Protein AF-A9V752-F1 (afdb_monomer_lite)

Organism: Monosiga brevicollis (NCBI:txid81824)

pLDDT: mean 70.11, std 19.32, range [26.06, 95.19]

Sequence (412 aa):
MGAHERLRALMANNATASVVIPAIAAPLAYLAVYMFRYPVYLLHDADFGGTWTDVKTYVSIASVLGMALAKYPAILVISTLNPSQRWLFGGFLTYFEGRQSSEILNAALNGVVVFGSAAARAIGTSVLQYVAPSAMPLLVVIFFAPLYISMLYVLDAIPPPSRADEEARTMRRAMPAAERSRFLRRYGLGLAPVFLFYMLLLSFRSYRDFFAVDIYSHLLGRAPTSSDYILADWPGMGTLLALVPFSGALFDRLIAATGTPGTSIFLVFLGDGLAYVSTLATLASRLGVRNHENEGHTFVLVAMSIMPVIAGLALLAMLAFGWLLRRRHNEAGYIPVRQADDDFGADCHDAGDDIQERVERIELGNLGEPVPGRTPGTGEDAELKIRASAHVRQHVRRSSASAPISTSESRL

Radius of gyration: 29.68 Å; chains: 1; bounding box: 54×62×101 Å

InterPro domains:
  IPR043745 Family of unknown function DUF5690 [PF18943] (89-219)
  IPR043745 Family of unknown function DUF5690 [PF18943] (235-319)

Structure (mmCIF, N/CA/C/O backbone):
data_AF-A9V752-F1
#
_entry.id   AF-A9V752-F1
#
loop_
_atom_site.group_PDB
_atom_site.id
_atom_site.type_symbol
_atom_site.label_atom_id
_atom_site.label_alt_id
_atom_site.label_comp_id
_atom_site.label_asym_id
_atom_site.label_entity_id
_atom_site.label_seq_id
_atom_site.pdbx_PDB_ins_code
_atom_site.Cartn_x
_atom_site.Cartn_y
_atom_site.Cartn_z
_atom_site.occupancy
_atom_site.B_iso_or_equiv
_atom_site.auth_seq_id
_atom_site.auth_comp_id
_atom_site.auth_asym_id
_atom_site.auth_atom_id
_atom_site.pdbx_PDB_model_num
ATOM 1 N N . MET A 1 1 ? 2.237 29.664 22.739 1.00 67.75 1 MET A N 1
ATOM 2 C CA . MET A 1 1 ? 1.676 28.420 22.175 1.00 67.75 1 MET A CA 1
ATOM 3 C C . MET A 1 1 ? 2.252 28.212 20.786 1.00 67.75 1 MET A C 1
ATOM 5 O O . MET A 1 1 ? 1.947 29.006 19.894 1.00 67.75 1 MET A O 1
ATOM 9 N N . GLY A 1 2 ? 3.139 27.229 20.635 1.00 88.12 2 GLY A N 1
ATOM 10 C CA . GLY A 1 2 ? 3.760 26.890 19.348 1.00 88.12 2 GLY A CA 1
ATOM 11 C C . GLY A 1 2 ? 2.749 26.308 18.351 1.00 88.12 2 GLY A C 1
ATOM 12 O O . GLY A 1 2 ? 1.652 25.910 18.740 1.00 88.12 2 GLY A O 1
ATOM 13 N N . ALA A 1 3 ? 3.100 26.249 17.061 1.00 86.19 3 ALA A N 1
ATOM 14 C CA . ALA A 1 3 ? 2.214 25.705 16.021 1.00 86.19 3 ALA A CA 1
ATOM 15 C C . ALA A 1 3 ? 1.776 24.256 16.321 1.00 86.19 3 ALA A C 1
ATOM 17 O O . ALA A 1 3 ? 0.594 23.942 16.198 1.00 86.19 3 ALA A O 1
ATOM 18 N N . HIS A 1 4 ? 2.699 23.419 16.809 1.00 86.38 4 HIS A N 1
ATOM 19 C CA . HIS A 1 4 ? 2.419 22.050 17.255 1.00 86.38 4 HIS A CA 1
ATOM 20 C C . HIS A 1 4 ? 1.359 21.992 18.368 1.00 86.38 4 HIS A C 1
ATOM 22 O O . HIS A 1 4 ? 0.382 21.257 18.272 1.00 86.38 4 HIS A O 1
ATOM 28 N N . GLU A 1 5 ? 1.516 22.805 19.417 1.00 88.00 5 GLU A N 1
ATOM 29 C CA . GLU A 1 5 ? 0.586 22.841 20.553 1.00 88.00 5 GLU A CA 1
ATOM 30 C C . GLU A 1 5 ? -0.795 23.347 20.144 1.00 88.00 5 GLU A C 1
ATOM 32 O O . GLU A 1 5 ? -1.802 22.827 20.617 1.00 88.00 5 GLU A O 1
ATOM 37 N N . ARG A 1 6 ? -0.859 24.334 19.240 1.00 89.62 6 ARG A N 1
ATOM 38 C CA . ARG A 1 6 ? -2.127 24.823 18.681 1.00 89.62 6 ARG A CA 1
ATOM 39 C C . ARG A 1 6 ? -2.838 23.733 17.886 1.00 89.62 6 ARG A C 1
ATOM 41 O O . ARG A 1 6 ? -4.043 23.566 18.043 1.00 89.62 6 ARG A O 1
ATOM 48 N N . LEU A 1 7 ? -2.100 22.987 17.064 1.00 88.56 7 LEU A N 1
ATOM 49 C CA . LEU A 1 7 ? -2.641 21.887 16.269 1.00 88.56 7 LEU A CA 1
ATOM 50 C C . LEU A 1 7 ? -3.153 20.752 17.166 1.00 88.56 7 LEU A C 1
ATOM 52 O O . LEU A 1 7 ? -4.266 20.262 16.977 1.00 88.56 7 LEU A O 1
ATOM 56 N N . ARG A 1 8 ? -2.381 20.396 18.197 1.00 88.38 8 ARG A N 1
ATOM 57 C CA . ARG A 1 8 ? -2.776 19.413 19.209 1.00 88.38 8 ARG A CA 1
ATOM 58 C C . ARG A 1 8 ? -4.012 19.858 19.988 1.00 88.38 8 ARG A C 1
ATOM 60 O O . ARG A 1 8 ? -4.931 19.064 20.153 1.00 88.38 8 ARG A O 1
ATOM 67 N N . ALA A 1 9 ? -4.068 21.116 20.425 1.00 87.94 9 ALA A N 1
ATOM 68 C CA . ALA A 1 9 ? -5.225 21.674 21.126 1.00 87.94 9 ALA A CA 1
ATOM 69 C C . ALA A 1 9 ? -6.476 21.703 20.233 1.00 87.94 9 ALA A C 1
ATOM 71 O O . ALA A 1 9 ? -7.563 21.350 20.683 1.00 87.94 9 ALA A O 1
ATOM 72 N N . LEU A 1 10 ? -6.328 22.057 18.953 1.00 88.81 10 LEU A N 1
ATOM 73 C CA . LEU A 1 10 ? -7.417 22.028 17.977 1.00 88.81 10 LEU A CA 1
ATOM 74 C C . LEU A 1 10 ? -7.977 20.609 17.802 1.00 88.81 10 LEU A C 1
ATOM 76 O O . LEU A 1 10 ? -9.190 20.422 17.863 1.00 88.81 10 LEU A O 1
ATOM 80 N N . MET A 1 11 ? -7.110 19.609 17.628 1.00 86.31 11 MET A N 1
ATOM 81 C CA . MET A 1 11 ? -7.535 18.210 17.511 1.00 86.31 11 MET A CA 1
ATOM 82 C C . MET A 1 11 ? -8.081 17.639 18.825 1.00 86.31 11 MET A C 1
ATOM 84 O O . MET A 1 11 ? -8.933 16.762 18.783 1.00 86.31 11 MET A O 1
ATOM 88 N N . ALA A 1 12 ? -7.628 18.119 19.984 1.00 85.00 12 ALA A N 1
ATOM 89 C CA . ALA A 1 12 ? -8.172 17.701 21.276 1.00 85.00 12 ALA A CA 1
ATOM 90 C C . ALA A 1 12 ? -9.579 18.269 21.525 1.00 85.00 12 ALA A C 1
ATOM 92 O O . ALA A 1 12 ? -10.422 17.588 22.100 1.00 85.00 12 ALA A O 1
ATOM 93 N N . ASN A 1 13 ? -9.844 19.494 21.061 1.00 86.94 13 ASN A N 1
ATOM 94 C CA . ASN A 1 13 ? -11.092 20.208 21.338 1.00 86.94 13 ASN A CA 1
ATOM 95 C C . ASN A 1 13 ? -12.161 20.041 20.244 1.00 86.94 13 ASN A C 1
ATOM 97 O O . ASN A 1 13 ? -13.316 20.393 20.466 1.00 86.94 13 ASN A O 1
ATOM 101 N N . ASN A 1 14 ? -11.805 19.537 19.056 1.00 88.06 14 ASN A N 1
ATOM 102 C CA . ASN A 1 14 ? -12.731 19.372 17.935 1.00 88.06 14 ASN A CA 1
ATOM 103 C C . ASN A 1 14 ? -12.671 17.950 17.358 1.00 88.06 14 ASN A C 1
ATOM 105 O O . ASN A 1 14 ? -11.703 17.567 16.697 1.00 88.06 14 ASN A O 1
ATOM 109 N N . ALA A 1 15 ? -13.764 17.201 17.537 1.00 82.88 15 ALA A N 1
ATOM 110 C CA . ALA A 1 15 ? -13.909 15.827 17.055 1.00 82.88 15 ALA A CA 1
ATOM 111 C C . ALA A 1 15 ? -13.793 15.689 15.526 1.00 82.88 15 ALA A C 1
ATOM 113 O O . ALA A 1 15 ? -13.328 14.670 15.030 1.00 82.88 15 ALA A O 1
ATOM 114 N N . THR A 1 16 ? -14.168 16.711 14.752 1.00 85.62 16 THR A N 1
ATOM 115 C CA . THR A 1 16 ? -14.004 16.672 13.289 1.00 85.62 16 THR A CA 1
ATOM 116 C C . THR A 1 16 ? -12.535 16.843 12.915 1.00 85.62 16 THR A C 1
ATOM 118 O O . THR A 1 16 ? -12.007 16.102 12.086 1.00 85.62 16 THR A O 1
ATOM 121 N N . ALA A 1 17 ? -11.842 17.784 13.561 1.00 86.75 17 ALA A N 1
ATOM 122 C CA . ALA A 1 17 ? -10.424 18.027 13.312 1.00 86.75 17 ALA A CA 1
ATOM 123 C C . ALA A 1 17 ? -9.557 16.818 13.699 1.00 86.75 17 ALA A C 1
ATOM 125 O O . ALA A 1 17 ? -8.608 16.497 12.986 1.00 86.75 17 ALA A O 1
ATOM 126 N N . SER A 1 18 ? -9.917 16.112 14.777 1.00 82.69 18 SER A N 1
ATOM 127 C CA . SER A 1 18 ? -9.214 14.911 15.247 1.00 82.69 18 SER A CA 1
ATOM 128 C C . SER A 1 18 ? -9.280 13.724 14.274 1.00 82.69 18 SER A C 1
ATOM 130 O O . SER A 1 18 ? -8.467 12.801 14.387 1.00 82.69 18 SER A O 1
ATOM 132 N N . VAL A 1 19 ? -10.214 13.757 13.314 1.00 85.12 19 VAL A N 1
ATOM 133 C CA . VAL A 1 19 ? -10.403 12.734 12.275 1.00 85.12 19 VAL A CA 1
ATOM 134 C C . VAL A 1 19 ? -9.918 13.220 10.913 1.00 85.12 19 VAL A C 1
ATOM 136 O O . VAL A 1 19 ? -9.131 12.532 10.268 1.00 85.12 19 VAL A O 1
ATOM 139 N N . VAL A 1 20 ? -10.346 14.404 10.473 1.00 89.69 20 VAL A N 1
ATOM 140 C CA . VAL A 1 20 ? -10.057 14.916 9.124 1.00 89.69 20 VAL A CA 1
ATOM 141 C C . VAL A 1 20 ? -8.568 15.193 8.933 1.00 89.69 20 VAL A C 1
ATOM 143 O O . VAL A 1 20 ? -8.013 14.835 7.896 1.00 89.69 20 VAL A O 1
ATOM 146 N N . ILE A 1 21 ? -7.896 15.783 9.928 1.00 90.50 21 ILE A N 1
ATOM 147 C CA . ILE A 1 21 ? -6.470 16.116 9.807 1.00 90.50 21 ILE A CA 1
ATOM 148 C C . ILE A 1 21 ? -5.630 14.837 9.642 1.00 90.50 21 ILE A C 1
ATOM 150 O O . ILE A 1 21 ? -4.899 14.750 8.653 1.00 90.50 21 ILE A O 1
ATOM 154 N N . PRO A 1 22 ? -5.759 13.802 10.500 1.00 86.50 22 PRO A N 1
ATOM 155 C CA . PRO A 1 22 ? -5.039 12.545 10.288 1.00 86.50 22 PRO A CA 1
ATOM 156 C C . PRO A 1 22 ? -5.456 11.799 9.013 1.00 86.50 22 PRO A C 1
ATOM 158 O O . PRO A 1 22 ? -4.599 11.196 8.362 1.00 86.50 22 PRO A O 1
ATOM 161 N N . ALA A 1 23 ? -6.737 11.873 8.624 1.00 87.50 23 ALA A N 1
ATOM 162 C CA . ALA A 1 23 ? -7.248 11.272 7.390 1.00 87.50 23 ALA A CA 1
ATOM 163 C C . ALA A 1 23 ? -6.641 11.886 6.122 1.00 87.50 23 ALA A C 1
ATOM 165 O O . ALA A 1 23 ? -6.669 11.244 5.082 1.00 87.50 23 ALA A O 1
ATOM 166 N N . ILE A 1 24 ? -6.095 13.102 6.186 1.00 91.12 24 ILE A N 1
ATOM 167 C CA . ILE A 1 24 ? -5.388 13.746 5.070 1.00 91.12 24 ILE A CA 1
ATOM 168 C C . ILE A 1 24 ? -3.875 13.566 5.222 1.00 91.12 24 ILE A C 1
ATOM 170 O O . ILE A 1 24 ? -3.187 13.185 4.272 1.00 91.12 24 ILE A O 1
ATOM 174 N N . ALA A 1 25 ? -3.351 13.802 6.426 1.00 90.12 25 ALA A N 1
ATOM 175 C CA . ALA A 1 25 ? -1.918 13.818 6.679 1.00 90.12 25 ALA A CA 1
ATOM 176 C C . ALA A 1 25 ? -1.261 12.448 6.471 1.00 90.12 25 ALA A C 1
ATOM 178 O O . ALA A 1 25 ? -0.195 12.373 5.860 1.00 90.12 25 ALA A O 1
ATOM 179 N N . ALA A 1 26 ? -1.884 11.354 6.921 1.00 86.50 26 ALA A N 1
ATOM 180 C CA . ALA A 1 26 ? -1.283 10.031 6.755 1.00 86.50 26 ALA A CA 1
ATOM 181 C C . ALA A 1 26 ? -1.264 9.555 5.297 1.00 86.50 26 ALA A C 1
ATOM 183 O O . ALA A 1 26 ? -0.203 9.105 4.862 1.00 86.50 26 ALA A O 1
ATOM 184 N N . PRO A 1 27 ? -2.346 9.692 4.503 1.00 89.00 27 PRO A N 1
ATOM 185 C CA . PRO A 1 27 ? -2.275 9.443 3.065 1.00 89.00 27 PRO A CA 1
ATOM 186 C C . PRO A 1 27 ? -1.187 10.253 2.357 1.00 89.00 27 PRO A C 1
ATOM 188 O O . PRO A 1 27 ? -0.449 9.690 1.554 1.00 89.00 27 PRO A O 1
ATOM 191 N N . LEU A 1 28 ? -1.033 11.545 2.669 1.00 91.75 28 LEU A N 1
ATOM 192 C CA . LEU A 1 28 ? -0.001 12.390 2.055 1.00 91.75 28 LEU A CA 1
ATOM 193 C C . LEU A 1 28 ? 1.419 11.991 2.475 1.00 91.75 28 LEU A C 1
ATOM 195 O O . LEU A 1 28 ? 2.308 11.914 1.626 1.00 91.75 28 LEU A O 1
ATOM 199 N N . ALA A 1 29 ? 1.636 11.683 3.757 1.00 89.50 29 ALA A N 1
ATOM 200 C CA . ALA A 1 29 ? 2.910 11.147 4.232 1.00 89.50 29 ALA A CA 1
ATOM 201 C C . ALA A 1 29 ? 3.248 9.833 3.515 1.00 89.50 29 ALA A C 1
ATOM 203 O O . ALA A 1 29 ? 4.367 9.635 3.045 1.00 89.50 29 ALA A O 1
ATOM 204 N N . TYR A 1 30 ? 2.264 8.947 3.380 1.00 87.12 30 TYR A N 1
ATOM 205 C CA . TYR A 1 30 ? 2.437 7.662 2.720 1.00 87.12 30 TYR A CA 1
ATOM 206 C C . TYR A 1 30 ? 2.654 7.806 1.204 1.00 87.12 30 TYR A C 1
ATOM 208 O O . TYR A 1 30 ? 3.480 7.097 0.631 1.00 87.12 30 TYR A O 1
ATOM 216 N N . LEU A 1 31 ? 2.002 8.774 0.553 1.00 90.31 31 LEU A N 1
ATOM 217 C CA . LEU A 1 31 ? 2.257 9.125 -0.846 1.00 90.31 31 LEU A CA 1
ATOM 218 C C . LEU A 1 31 ? 3.710 9.577 -1.045 1.00 90.31 31 LEU A C 1
ATOM 220 O O . LEU A 1 31 ? 4.347 9.156 -2.007 1.00 90.31 31 LEU A O 1
ATOM 224 N N . ALA A 1 32 ? 4.265 10.368 -0.124 1.00 91.56 32 ALA A N 1
ATOM 225 C CA . ALA A 1 32 ? 5.671 10.765 -0.181 1.00 91.56 32 ALA A CA 1
ATOM 226 C C . ALA A 1 32 ? 6.618 9.551 -0.081 1.00 91.56 32 ALA A C 1
ATOM 228 O O . ALA A 1 32 ? 7.587 9.466 -0.830 1.00 91.56 32 ALA A O 1
ATOM 229 N N . VAL A 1 33 ? 6.292 8.546 0.742 1.00 88.31 33 VAL A N 1
ATOM 230 C CA . VAL A 1 33 ? 7.048 7.276 0.785 1.00 88.31 33 VAL A CA 1
ATOM 231 C C . VAL A 1 33 ? 7.027 6.560 -0.572 1.00 88.31 33 VAL A C 1
ATOM 233 O O . VAL A 1 33 ? 8.041 5.997 -0.990 1.00 88.31 33 VAL A O 1
ATOM 236 N N . TYR A 1 34 ? 5.909 6.609 -1.304 1.00 88.81 34 TYR A N 1
ATOM 237 C CA . TYR A 1 34 ? 5.845 6.079 -2.673 1.00 88.81 34 TYR A CA 1
ATOM 238 C C . TYR A 1 34 ? 6.759 6.853 -3.626 1.00 88.81 34 TYR A C 1
ATOM 240 O O . TYR A 1 34 ? 7.455 6.227 -4.428 1.00 88.81 34 TYR A O 1
ATOM 248 N N . MET A 1 35 ? 6.812 8.182 -3.497 1.00 91.75 35 MET A N 1
ATOM 249 C CA . MET A 1 35 ? 7.712 9.035 -4.283 1.00 91.75 35 MET A CA 1
ATOM 250 C C . MET A 1 35 ? 9.186 8.717 -4.032 1.00 91.75 35 MET A C 1
ATOM 252 O O . MET A 1 35 ? 9.993 8.843 -4.941 1.00 91.75 35 MET A O 1
ATOM 256 N N . PHE A 1 36 ? 9.558 8.248 -2.844 1.00 89.50 36 PHE A N 1
ATOM 257 C CA . PHE A 1 36 ? 10.950 7.877 -2.563 1.00 89.50 36 PHE A CA 1
ATOM 258 C C . PHE A 1 36 ? 11.350 6.533 -3.170 1.00 89.50 36 PHE A C 1
ATOM 260 O O . PHE A 1 36 ? 12.527 6.286 -3.417 1.00 89.50 36 PHE A O 1
ATOM 267 N N . ARG A 1 37 ? 10.375 5.648 -3.393 1.00 85.88 37 ARG A N 1
ATOM 268 C CA . ARG A 1 37 ? 10.628 4.255 -3.768 1.00 85.88 37 ARG A CA 1
ATOM 269 C C . ARG A 1 37 ? 10.454 3.998 -5.260 1.00 85.88 37 ARG A C 1
ATOM 271 O O . ARG A 1 37 ? 11.322 3.405 -5.890 1.00 85.88 37 ARG A O 1
ATOM 278 N N . TYR A 1 38 ? 9.309 4.382 -5.813 1.00 86.12 38 TYR A N 1
ATOM 279 C CA . TYR A 1 38 ? 8.900 3.955 -7.151 1.00 86.12 38 TYR A CA 1
ATOM 280 C C . TYR A 1 38 ? 9.679 4.560 -8.318 1.00 86.12 38 TYR A C 1
ATOM 282 O O . TYR A 1 38 ? 9.810 3.860 -9.323 1.00 86.12 38 TYR A O 1
ATOM 290 N N . PRO A 1 39 ? 10.226 5.788 -8.237 1.00 87.88 39 PRO A N 1
ATOM 291 C CA . PRO A 1 39 ? 10.960 6.331 -9.370 1.00 87.88 39 PRO A CA 1
ATOM 292 C C . PRO A 1 39 ? 12.212 5.522 -9.735 1.00 87.88 39 PRO A C 1
ATOM 294 O O . PRO A 1 39 ? 12.567 5.454 -10.904 1.00 87.88 39 PRO A O 1
ATOM 297 N N . VAL A 1 40 ? 12.831 4.810 -8.785 1.00 84.69 40 VAL A N 1
ATOM 298 C CA . VAL A 1 40 ? 13.966 3.911 -9.076 1.00 84.69 40 VAL A CA 1
ATOM 299 C C . VAL A 1 40 ? 13.581 2.799 -10.063 1.00 84.69 40 VAL A C 1
ATOM 301 O O . VAL A 1 40 ? 14.409 2.385 -10.867 1.00 84.69 40 VAL A O 1
ATOM 304 N N . TYR A 1 41 ? 12.323 2.347 -10.064 1.00 83.44 41 TYR A N 1
ATOM 305 C CA . TYR A 1 41 ? 11.854 1.286 -10.967 1.00 83.44 41 TYR A CA 1
ATOM 306 C C . TYR A 1 41 ? 11.555 1.772 -12.396 1.00 83.44 41 TYR A C 1
ATOM 308 O O . TYR A 1 41 ? 11.264 0.948 -13.264 1.00 83.44 41 TYR A O 1
ATOM 316 N N . LEU A 1 42 ? 11.620 3.086 -12.649 1.00 86.12 42 LEU A N 1
ATOM 317 C CA . LEU A 1 42 ? 11.529 3.658 -13.999 1.00 86.12 42 LEU A CA 1
ATOM 318 C C . LEU A 1 42 ? 12.850 3.564 -14.775 1.00 86.12 42 LEU A C 1
ATOM 320 O O . LEU A 1 42 ? 12.847 3.750 -15.989 1.00 86.12 42 LEU A O 1
ATOM 324 N N . LEU A 1 43 ? 13.959 3.311 -14.077 1.00 84.31 43 LEU A N 1
ATOM 325 C CA . LEU A 1 43 ? 15.287 3.218 -14.672 1.00 84.31 43 LEU A CA 1
ATOM 326 C C . LEU A 1 43 ? 15.466 1.884 -15.406 1.00 84.31 43 LEU A C 1
ATOM 328 O O . LEU A 1 43 ? 14.958 0.844 -14.973 1.00 84.31 43 LEU A O 1
ATOM 332 N N . HIS A 1 44 ? 16.208 1.927 -16.505 1.00 79.69 44 HIS A N 1
ATOM 333 C CA . HIS A 1 44 ? 16.632 0.762 -17.274 1.00 79.69 44 HIS A CA 1
ATOM 334 C C . HIS A 1 44 ? 18.036 0.332 -16.849 1.00 79.69 44 HIS A C 1
ATOM 336 O O . HIS A 1 44 ? 18.789 1.115 -16.275 1.00 79.69 44 HIS A O 1
ATOM 342 N N . ASP A 1 45 ? 18.429 -0.897 -17.184 1.00 75.12 45 ASP A N 1
ATOM 343 C CA . ASP A 1 45 ? 19.761 -1.419 -16.845 1.00 75.12 45 ASP A CA 1
ATOM 344 C C . ASP A 1 45 ? 20.900 -0.528 -17.381 1.00 75.12 45 ASP A C 1
ATOM 346 O O . ASP A 1 45 ? 21.910 -0.336 -16.705 1.00 75.12 45 ASP A O 1
ATOM 350 N N . ALA A 1 46 ? 20.703 0.096 -18.549 1.00 76.31 46 ALA A N 1
ATOM 351 C CA . ALA A 1 46 ? 21.659 1.032 -19.145 1.00 76.31 46 ALA A CA 1
ATOM 352 C C . ALA A 1 46 ? 21.887 2.303 -18.301 1.00 76.31 46 ALA A C 1
ATOM 354 O O . ALA A 1 46 ? 22.968 2.891 -18.362 1.00 76.31 46 ALA A O 1
ATOM 355 N N . ASP A 1 47 ? 20.908 2.708 -17.485 1.00 80.88 47 ASP A N 1
ATOM 356 C CA . ASP A 1 47 ? 20.975 3.929 -16.673 1.00 80.88 47 ASP A CA 1
ATOM 357 C C . ASP A 1 47 ? 21.894 3.778 -15.446 1.00 80.88 47 ASP A C 1
ATOM 359 O O . ASP A 1 47 ? 22.295 4.777 -14.846 1.00 80.88 47 ASP A O 1
ATOM 363 N N . PHE A 1 48 ? 22.251 2.544 -15.065 1.00 74.88 48 PHE A N 1
ATOM 364 C CA . PHE A 1 48 ? 23.064 2.255 -13.876 1.00 74.88 48 PHE A CA 1
ATOM 365 C C . PHE A 1 48 ? 24.579 2.249 -14.126 1.00 74.88 48 PHE A C 1
ATOM 367 O O . PHE A 1 48 ? 25.340 2.111 -13.172 1.00 74.88 48 PHE A O 1
ATOM 374 N N . GLY A 1 49 ? 25.029 2.424 -15.374 1.00 67.50 49 GLY A N 1
ATOM 375 C CA . GLY A 1 49 ? 26.452 2.529 -15.708 1.00 67.50 49 GLY A CA 1
ATOM 376 C C . GLY A 1 49 ? 27.246 1.262 -15.368 1.00 67.50 49 GLY A C 1
ATOM 377 O O . GLY A 1 49 ? 27.970 1.211 -14.379 1.00 67.50 49 GLY A O 1
ATOM 378 N N . GLY A 1 50 ? 27.142 0.227 -16.201 1.00 70.69 50 GLY A N 1
ATOM 379 C CA . GLY A 1 50 ? 27.918 -1.004 -16.046 1.00 70.69 50 GLY A CA 1
ATOM 380 C C . GLY A 1 50 ? 27.662 -2.015 -17.164 1.00 70.69 50 GLY A C 1
ATOM 381 O O . GLY A 1 50 ? 26.760 -1.840 -17.974 1.00 70.69 50 GLY A O 1
ATOM 382 N N . THR A 1 51 ? 28.461 -3.084 -17.203 1.00 69.81 51 THR A N 1
ATOM 383 C CA . THR A 1 51 ? 28.263 -4.247 -18.094 1.00 69.81 51 THR A CA 1
ATOM 384 C C . THR A 1 51 ? 27.379 -5.332 -17.469 1.00 69.81 51 THR A C 1
ATOM 386 O O . THR A 1 51 ? 27.187 -6.397 -18.056 1.00 69.81 51 THR A O 1
ATOM 389 N N . TRP A 1 52 ? 26.873 -5.086 -16.258 1.00 68.56 52 TRP A N 1
ATOM 390 C CA . TRP A 1 52 ? 26.016 -6.008 -15.525 1.00 68.56 52 TRP A CA 1
ATOM 391 C C . TRP A 1 52 ? 24.636 -6.077 -16.177 1.00 68.56 52 TRP A C 1
ATOM 393 O O . TRP A 1 52 ? 24.052 -5.058 -16.533 1.00 68.56 52 TRP A O 1
ATOM 403 N N . THR A 1 53 ? 24.127 -7.293 -16.321 1.00 72.38 53 THR A N 1
ATOM 404 C CA . THR A 1 53 ? 22.762 -7.571 -16.778 1.00 72.38 53 THR A CA 1
ATOM 405 C C . THR A 1 53 ? 21.843 -7.720 -15.565 1.00 72.38 53 THR A C 1
ATOM 407 O O . THR A 1 53 ? 22.311 -8.050 -14.473 1.00 72.38 53 THR A O 1
ATOM 410 N N . ASP A 1 54 ? 20.552 -7.428 -15.731 1.00 75.25 54 ASP A N 1
ATOM 411 C CA . ASP A 1 54 ? 19.517 -7.580 -14.698 1.00 75.25 54 ASP A CA 1
ATOM 412 C C . ASP A 1 54 ? 19.710 -6.700 -13.445 1.00 75.25 54 ASP A C 1
ATOM 414 O O . ASP A 1 54 ? 19.203 -7.013 -12.360 1.00 75.25 54 ASP A O 1
ATOM 418 N N . VAL A 1 55 ? 20.414 -5.568 -13.568 1.00 80.44 55 VAL A N 1
ATOM 419 C CA . VAL A 1 55 ? 20.690 -4.643 -12.450 1.00 80.44 55 VAL A CA 1
ATOM 420 C C . VAL A 1 55 ? 19.391 -4.180 -11.792 1.00 80.44 55 VAL A C 1
ATOM 422 O O . VAL A 1 55 ? 19.278 -4.203 -10.561 1.00 80.44 55 VAL A O 1
ATOM 425 N N . LYS A 1 56 ? 18.373 -3.842 -12.589 1.00 79.00 56 LYS A N 1
ATOM 426 C CA . LYS A 1 56 ? 17.034 -3.481 -12.102 1.00 79.00 56 LYS A CA 1
ATOM 427 C C . LYS A 1 56 ? 16.416 -4.586 -11.241 1.00 79.00 56 LYS A C 1
ATOM 429 O O . LYS A 1 56 ? 15.823 -4.296 -10.195 1.00 79.00 56 LYS A O 1
ATOM 434 N N . THR A 1 57 ? 16.569 -5.848 -11.642 1.00 80.56 57 THR A N 1
ATOM 435 C CA . THR A 1 57 ? 16.059 -7.010 -10.899 1.00 80.56 57 THR A CA 1
ATOM 436 C C . THR A 1 57 ? 16.796 -7.162 -9.570 1.00 80.56 57 THR A C 1
ATOM 438 O O . THR A 1 57 ? 16.146 -7.295 -8.532 1.00 80.56 57 THR A O 1
ATOM 441 N N . TYR A 1 58 ? 18.127 -7.043 -9.554 1.00 84.00 58 TYR A N 1
ATOM 442 C CA . TYR A 1 58 ? 18.916 -7.101 -8.317 1.00 84.00 58 TYR A CA 1
ATOM 443 C C . TYR A 1 58 ? 18.580 -5.969 -7.340 1.00 84.00 58 TYR A C 1
ATOM 445 O O . TYR A 1 58 ? 18.381 -6.228 -6.151 1.00 84.00 58 TYR A O 1
ATOM 453 N N . VAL A 1 59 ? 18.448 -4.729 -7.823 1.00 82.81 59 VAL A N 1
ATOM 454 C CA . VAL A 1 59 ? 18.037 -3.577 -6.999 1.00 82.81 59 VAL A CA 1
ATOM 455 C C . VAL A 1 59 ? 16.630 -3.790 -6.434 1.00 82.81 59 VAL A C 1
ATOM 457 O O . VAL A 1 59 ? 16.380 -3.515 -5.257 1.00 82.81 59 VAL A O 1
ATOM 460 N N . SER A 1 60 ? 15.716 -4.338 -7.238 1.00 83.06 60 SER A N 1
ATOM 461 C CA . SER A 1 60 ? 14.355 -4.665 -6.799 1.00 83.06 60 SER A CA 1
ATOM 462 C C . SER A 1 60 ? 14.354 -5.753 -5.722 1.00 83.06 60 SER A C 1
ATOM 464 O O . SER A 1 60 ? 13.698 -5.584 -4.694 1.00 83.06 60 SER A O 1
ATOM 466 N N . ILE A 1 61 ? 15.137 -6.824 -5.893 1.00 86.06 61 ILE A N 1
ATOM 467 C CA . ILE A 1 61 ? 15.302 -7.889 -4.891 1.00 86.06 61 ILE A CA 1
ATOM 468 C C . ILE A 1 61 ? 15.885 -7.324 -3.596 1.00 86.06 61 ILE A C 1
ATOM 470 O O . ILE A 1 61 ? 15.328 -7.570 -2.528 1.00 86.06 61 ILE A O 1
ATOM 474 N N . ALA A 1 62 ? 16.958 -6.533 -3.672 1.00 87.31 62 ALA A N 1
ATOM 475 C CA . ALA A 1 62 ? 17.591 -5.929 -2.501 1.00 87.31 62 ALA A CA 1
ATOM 476 C C . ALA A 1 62 ? 16.623 -5.008 -1.741 1.00 87.31 62 ALA A C 1
ATOM 478 O O . ALA A 1 62 ? 16.517 -5.086 -0.515 1.00 87.31 62 ALA A O 1
ATOM 479 N N . SER A 1 63 ? 15.857 -4.187 -2.465 1.00 84.69 63 SER A N 1
ATOM 480 C CA . SER A 1 63 ? 14.823 -3.319 -1.893 1.00 84.69 63 SER A CA 1
ATOM 481 C C . SER A 1 63 ? 13.732 -4.125 -1.179 1.00 84.69 63 SER A C 1
ATOM 483 O O . SER A 1 63 ? 13.400 -3.838 -0.025 1.00 84.69 63 SER A O 1
ATOM 485 N N . VAL A 1 64 ? 13.193 -5.160 -1.833 1.00 86.50 64 VAL A N 1
ATOM 486 C CA . VAL A 1 64 ? 12.142 -6.017 -1.260 1.00 86.50 64 VAL A CA 1
ATOM 487 C C . VAL A 1 64 ? 12.650 -6.794 -0.058 1.00 86.50 64 VAL A C 1
ATOM 489 O O . VAL A 1 64 ? 11.956 -6.860 0.956 1.00 86.50 64 VAL A O 1
ATOM 492 N N . LEU A 1 65 ? 13.866 -7.328 -0.131 1.00 88.31 65 LEU A N 1
ATOM 493 C CA . LEU A 1 65 ? 14.498 -8.026 0.979 1.00 88.31 65 LEU A CA 1
ATOM 494 C C . LEU A 1 65 ? 14.693 -7.089 2.175 1.00 88.31 65 LEU A C 1
ATOM 496 O O . LEU A 1 65 ? 14.372 -7.472 3.296 1.00 88.31 65 LEU A O 1
ATOM 500 N N . GLY A 1 66 ? 15.132 -5.849 1.944 1.00 85.06 66 GLY A N 1
ATOM 501 C CA . GLY A 1 66 ? 15.237 -4.831 2.989 1.00 85.06 66 GLY A CA 1
ATOM 502 C C . GLY A 1 66 ? 13.897 -4.563 3.681 1.00 85.06 66 GLY A C 1
ATOM 503 O O . GLY A 1 66 ? 13.824 -4.570 4.909 1.00 85.06 66 GLY A O 1
ATOM 504 N N . MET A 1 67 ? 12.811 -4.413 2.913 1.00 83.62 67 MET A N 1
ATOM 505 C CA . MET A 1 67 ? 11.460 -4.246 3.470 1.00 83.62 67 MET A CA 1
ATOM 506 C C . MET A 1 67 ? 10.973 -5.494 4.221 1.00 83.62 67 MET A C 1
ATOM 508 O O . MET A 1 67 ? 10.387 -5.364 5.295 1.00 83.62 67 MET A O 1
ATOM 512 N N . ALA A 1 68 ? 11.241 -6.693 3.699 1.00 85.00 68 ALA A N 1
ATOM 513 C CA . ALA A 1 68 ? 10.887 -7.957 4.341 1.00 85.00 68 ALA A CA 1
ATOM 514 C C . ALA A 1 68 ? 11.608 -8.125 5.684 1.00 85.00 68 ALA A C 1
ATOM 516 O O . ALA A 1 68 ? 10.980 -8.418 6.703 1.00 85.00 68 ALA A O 1
ATOM 517 N N . LEU A 1 69 ? 12.922 -7.886 5.700 1.00 83.88 69 LEU A N 1
ATOM 518 C CA . LEU A 1 69 ? 13.747 -7.980 6.898 1.00 83.88 69 LEU A CA 1
ATOM 519 C C . LEU A 1 69 ? 13.361 -6.923 7.928 1.00 83.88 69 LEU A C 1
ATOM 521 O O . LEU A 1 69 ? 13.326 -7.250 9.108 1.00 83.88 69 LEU A O 1
ATOM 525 N N . ALA A 1 70 ? 12.993 -5.708 7.509 1.00 81.12 70 ALA A N 1
ATOM 526 C CA . ALA A 1 70 ? 12.556 -4.642 8.411 1.00 81.12 70 ALA A CA 1
ATOM 527 C C . ALA A 1 70 ? 11.249 -4.965 9.163 1.00 81.12 70 ALA A C 1
ATOM 529 O O . ALA A 1 70 ? 11.032 -4.450 10.263 1.00 81.12 70 ALA A O 1
ATOM 530 N N . LYS A 1 71 ? 10.386 -5.845 8.633 1.00 77.12 71 LYS A N 1
ATOM 531 C CA . LYS A 1 71 ? 9.120 -6.223 9.292 1.00 77.12 71 LYS A CA 1
ATOM 532 C C . LYS A 1 71 ? 9.332 -7.057 10.560 1.00 77.12 71 LYS A C 1
ATOM 534 O O . LYS A 1 71 ? 8.583 -6.890 11.519 1.00 77.12 71 LYS A O 1
ATOM 539 N N . TYR A 1 72 ? 10.360 -7.905 10.614 1.00 73.25 72 TYR A N 1
ATOM 540 C CA . TYR A 1 72 ? 10.663 -8.731 11.793 1.00 73.25 72 TYR A CA 1
ATOM 541 C C . TYR A 1 72 ? 11.025 -7.918 13.052 1.00 73.25 72 TYR A C 1
ATOM 543 O O . TYR A 1 72 ? 10.360 -8.105 14.078 1.00 73.25 72 TYR A O 1
ATOM 551 N N . PRO A 1 73 ? 12.008 -6.992 13.022 1.00 70.81 73 PRO A N 1
ATOM 552 C CA . PRO A 1 73 ? 12.280 -6.119 14.152 1.00 70.81 73 PRO A CA 1
ATOM 553 C C . PRO A 1 73 ? 11.119 -5.154 14.393 1.00 70.81 73 PRO A C 1
ATOM 555 O O . PRO A 1 73 ? 10.836 -4.873 15.549 1.00 70.81 73 PRO A O 1
ATOM 558 N N . ALA A 1 74 ? 10.382 -4.714 13.363 1.00 68.62 74 ALA A N 1
ATOM 559 C CA . ALA A 1 74 ? 9.192 -3.884 13.566 1.00 68.62 74 ALA A CA 1
ATOM 560 C C . ALA A 1 74 ? 8.130 -4.596 14.421 1.00 68.62 74 ALA A C 1
ATOM 562 O O . ALA A 1 74 ? 7.601 -3.989 15.346 1.00 68.62 74 ALA A O 1
ATOM 563 N N . ILE A 1 75 ? 7.863 -5.888 14.188 1.00 67.88 75 ILE A N 1
ATOM 564 C CA . ILE A 1 75 ? 6.962 -6.685 15.039 1.00 67.88 75 ILE A CA 1
ATOM 565 C C . ILE A 1 75 ? 7.470 -6.711 16.484 1.00 67.88 75 ILE A C 1
ATOM 567 O O . ILE A 1 75 ? 6.685 -6.505 17.408 1.00 67.88 75 ILE A O 1
ATOM 571 N N . LEU A 1 76 ? 8.762 -6.988 16.681 1.00 65.75 76 LEU A N 1
ATOM 572 C CA . LEU A 1 76 ? 9.360 -7.102 18.011 1.00 65.75 76 LEU A CA 1
ATOM 573 C C . LEU A 1 76 ? 9.299 -5.761 18.756 1.00 65.75 76 LEU A C 1
ATOM 575 O O . LEU A 1 76 ? 8.794 -5.703 19.872 1.00 65.75 76 LEU A O 1
ATOM 579 N N . VAL A 1 77 ? 9.742 -4.685 18.112 1.00 64.00 77 VAL A N 1
ATOM 580 C CA . VAL A 1 77 ? 9.856 -3.353 18.705 1.00 64.00 77 VAL A CA 1
ATOM 581 C C . VAL A 1 77 ? 8.485 -2.714 18.916 1.00 64.00 77 VAL A C 1
ATOM 583 O O . VAL A 1 77 ? 8.192 -2.247 20.007 1.00 64.00 77 VAL A O 1
ATOM 586 N N . ILE A 1 78 ? 7.573 -2.761 17.941 1.00 62.53 78 ILE A N 1
ATOM 587 C CA . ILE A 1 78 ? 6.216 -2.213 18.129 1.00 62.53 78 ILE A CA 1
ATOM 588 C C . ILE A 1 78 ? 5.471 -2.971 19.235 1.00 62.53 78 ILE A C 1
ATOM 590 O O . ILE A 1 78 ? 4.684 -2.368 19.965 1.00 62.53 78 ILE A O 1
ATOM 594 N N . SER A 1 79 ? 5.745 -4.270 19.407 1.00 55.94 79 SER A N 1
ATOM 595 C CA . SER A 1 79 ? 5.147 -5.053 20.493 1.00 55.94 79 SER A CA 1
ATOM 596 C C . SER A 1 79 ? 5.671 -4.695 21.887 1.00 55.94 79 SER A C 1
ATOM 598 O O . SER A 1 79 ? 4.972 -4.961 22.863 1.00 55.94 79 SER A O 1
ATOM 600 N N . THR A 1 80 ? 6.852 -4.079 21.991 1.00 58.88 80 THR A N 1
ATOM 601 C CA . THR A 1 80 ? 7.447 -3.650 23.268 1.00 58.88 80 THR A CA 1
ATOM 602 C C . THR A 1 80 ? 7.255 -2.162 23.560 1.00 58.88 80 THR A C 1
ATOM 604 O O . THR A 1 80 ? 7.464 -1.742 24.696 1.00 58.88 80 THR A O 1
ATOM 607 N N . LEU A 1 81 ? 6.833 -1.362 22.576 1.00 56.06 81 LEU A N 1
ATOM 608 C CA . LEU A 1 81 ? 6.630 0.075 22.745 1.00 56.06 81 LEU A CA 1
ATOM 609 C C . LEU A 1 81 ? 5.260 0.421 23.343 1.00 56.06 81 LEU A C 1
ATOM 611 O O . LEU A 1 81 ? 4.199 -0.050 22.898 1.00 56.06 81 LEU A O 1
ATOM 615 N N . ASN A 1 82 ? 5.293 1.346 24.306 1.00 56.19 82 ASN A N 1
ATOM 616 C CA . ASN A 1 82 ? 4.104 2.005 24.838 1.00 56.19 82 ASN A CA 1
ATOM 617 C C . ASN A 1 82 ? 3.353 2.737 23.712 1.00 56.19 82 ASN A C 1
ATOM 619 O O . ASN A 1 82 ? 4.006 3.256 22.805 1.00 56.19 82 ASN A O 1
ATOM 623 N N . PRO A 1 83 ? 2.008 2.836 23.754 1.00 52.19 83 PRO A N 1
ATOM 624 C CA . PRO A 1 83 ? 1.217 3.500 22.711 1.00 52.19 83 PRO A CA 1
ATOM 625 C C . PRO A 1 83 ? 1.721 4.903 22.338 1.00 52.19 83 PRO A C 1
ATOM 627 O O . PRO A 1 83 ? 1.741 5.252 21.163 1.00 52.19 83 PRO A O 1
ATOM 630 N N . SER A 1 84 ? 2.228 5.657 23.317 1.00 52.03 84 SER A N 1
ATOM 631 C CA . SER A 1 84 ? 2.802 7.000 23.155 1.00 52.03 84 SER A CA 1
ATOM 632 C C . SER A 1 84 ? 4.170 7.054 22.463 1.00 52.03 84 SER A C 1
ATOM 634 O O . SER A 1 84 ? 4.642 8.142 22.159 1.00 52.03 84 SER A O 1
ATOM 636 N N . GLN A 1 85 ? 4.826 5.916 22.221 1.00 53.56 85 GLN A N 1
ATOM 637 C CA . GLN A 1 85 ? 6.158 5.821 21.601 1.00 53.56 85 GLN A CA 1
ATOM 638 C C . GLN A 1 85 ? 6.124 5.137 20.227 1.00 53.56 85 GLN A C 1
ATOM 640 O O . GLN A 1 85 ? 7.143 5.051 19.544 1.00 53.56 85 GLN A O 1
ATOM 645 N N . ARG A 1 86 ? 4.955 4.649 19.794 1.00 56.28 86 ARG A N 1
ATOM 646 C CA . ARG A 1 86 ? 4.800 3.912 18.528 1.00 56.28 86 ARG A CA 1
ATOM 647 C C . ARG A 1 86 ? 4.976 4.789 17.281 1.00 56.28 86 ARG A C 1
ATOM 649 O O . ARG A 1 86 ? 5.235 4.257 16.203 1.00 56.28 86 ARG A O 1
ATOM 656 N N . TRP A 1 87 ? 4.934 6.114 17.444 1.00 48.22 87 TRP A N 1
ATOM 657 C CA . TRP A 1 87 ? 5.214 7.098 16.396 1.00 48.22 87 TRP A CA 1
ATOM 658 C C . TRP A 1 87 ? 6.625 6.985 15.799 1.00 48.22 87 TRP A C 1
ATOM 660 O O . TRP A 1 87 ? 6.799 7.217 14.603 1.00 48.22 87 TRP A O 1
ATOM 670 N N . LEU A 1 88 ? 7.614 6.551 16.593 1.00 45.72 88 LEU A N 1
ATOM 671 C CA . LEU A 1 88 ? 9.028 6.452 16.199 1.00 45.72 88 LEU A CA 1
ATOM 672 C C . LEU A 1 88 ? 9.294 5.455 15.057 1.00 45.72 88 LEU A C 1
ATOM 674 O O . LEU A 1 88 ? 10.339 5.529 14.418 1.00 45.72 88 LEU A O 1
ATOM 678 N N . PHE A 1 89 ? 8.363 4.536 14.775 1.00 50.09 89 PHE A N 1
ATOM 679 C CA . PHE A 1 89 ? 8.558 3.453 13.800 1.00 50.09 89 PHE A CA 1
ATOM 680 C C . PHE A 1 89 ? 7.661 3.549 12.560 1.00 50.09 89 PHE A C 1
ATOM 682 O O . PHE A 1 89 ? 7.512 2.569 11.830 1.00 50.09 89 PHE A O 1
ATOM 689 N N . GLY A 1 90 ? 7.054 4.713 12.297 1.00 49.88 90 GLY A N 1
ATOM 690 C CA . GLY A 1 90 ? 6.296 4.940 11.058 1.00 49.88 90 GLY A CA 1
ATOM 691 C C . GLY A 1 90 ? 5.041 4.071 10.922 1.00 49.88 90 GLY A C 1
ATOM 692 O O . GLY A 1 90 ? 4.502 3.906 9.827 1.00 49.88 90 GLY A O 1
ATOM 693 N N . GLY A 1 91 ? 4.558 3.499 12.028 1.00 55.56 91 GLY A N 1
ATOM 694 C CA . GLY A 1 91 ? 3.310 2.756 12.060 1.00 55.56 91 GLY A CA 1
ATOM 695 C C . GLY A 1 91 ? 2.128 3.711 11.975 1.00 55.56 91 GLY A C 1
ATOM 696 O O . GLY A 1 91 ? 1.509 3.958 13.000 1.00 55.56 91 GLY A O 1
ATOM 697 N N . PHE A 1 92 ? 1.785 4.235 10.792 1.00 62.03 92 PHE A N 1
ATOM 698 C CA . PHE A 1 92 ? 0.591 5.081 10.602 1.00 62.03 92 PHE A CA 1
ATOM 699 C C . PHE A 1 92 ? -0.664 4.455 11.240 1.00 62.03 92 PHE A C 1
ATOM 701 O O . PHE A 1 92 ? -1.443 5.140 11.893 1.00 62.03 92 PHE A O 1
ATOM 708 N N . LEU A 1 93 ? -0.782 3.124 11.158 1.00 60.72 93 LEU A N 1
ATOM 709 C CA . LEU A 1 93 ? -1.852 2.336 11.777 1.00 60.72 93 LEU A CA 1
ATOM 710 C C . LEU A 1 93 ? -1.902 2.457 13.310 1.00 60.72 93 LEU A C 1
ATOM 712 O O . LEU A 1 93 ? -2.982 2.429 13.887 1.00 60.72 93 LEU A O 1
ATOM 716 N N . THR A 1 94 ? -0.764 2.656 13.981 1.00 62.34 94 THR A N 1
ATOM 717 C CA . THR A 1 94 ? -0.715 2.792 15.448 1.00 62.34 94 THR A CA 1
ATOM 718 C C . THR A 1 94 ? -1.369 4.074 15.954 1.00 62.34 94 THR A C 1
ATOM 720 O O . THR A 1 94 ? -1.891 4.068 17.063 1.00 62.34 94 THR A O 1
ATOM 723 N N . TYR A 1 95 ? -1.413 5.136 15.141 1.00 61.47 95 TYR A N 1
ATOM 724 C CA . TYR A 1 95 ? -2.164 6.356 15.465 1.00 61.47 95 TYR A CA 1
ATOM 725 C C . TYR A 1 95 ? -3.676 6.171 15.334 1.00 61.47 95 TYR A C 1
ATOM 727 O O . TYR A 1 95 ? -4.456 6.922 15.919 1.00 61.47 95 TYR A O 1
ATOM 735 N N . PHE A 1 96 ? -4.092 5.212 14.509 1.00 66.56 96 PHE A N 1
ATOM 736 C CA . PHE A 1 96 ? -5.493 4.982 14.170 1.00 66.56 96 PHE A CA 1
ATOM 737 C C . PHE A 1 96 ? -6.118 3.933 15.075 1.00 66.56 96 PHE A C 1
ATOM 739 O O . PHE A 1 96 ? -7.314 3.989 15.355 1.00 66.56 96 PHE A O 1
ATOM 746 N N . GLU A 1 97 ? -5.316 2.987 15.551 1.00 63.56 97 GLU A N 1
ATOM 747 C CA . GLU A 1 97 ? -5.773 1.921 16.423 1.00 63.56 97 GLU A CA 1
ATOM 748 C C . GLU A 1 97 ? -6.350 2.432 17.742 1.00 63.56 97 GLU A C 1
ATOM 750 O O . GLU A 1 97 ? -5.810 3.318 18.395 1.00 63.56 97 GLU A O 1
ATOM 755 N N . GLY A 1 98 ? -7.472 1.831 18.138 1.00 60.69 98 GLY A N 1
ATOM 756 C CA . GLY A 1 98 ? -8.170 2.169 19.378 1.00 60.69 98 GLY A CA 1
ATOM 757 C C . GLY A 1 98 ? -9.160 3.327 19.260 1.00 60.69 98 GLY A C 1
ATOM 758 O O . GLY A 1 98 ? -9.973 3.482 20.155 1.00 60.69 98 GLY A O 1
ATOM 759 N N . ARG A 1 99 ? -9.179 4.077 18.150 1.00 70.00 99 ARG A N 1
ATOM 760 C CA . ARG A 1 99 ? -10.142 5.172 17.940 1.00 70.00 99 ARG A CA 1
ATOM 761 C C . ARG A 1 99 ? -11.461 4.692 17.347 1.00 70.00 99 ARG A C 1
ATOM 763 O O . ARG A 1 99 ? -11.479 3.783 16.501 1.00 70.00 99 ARG A O 1
ATOM 770 N N . GLN A 1 100 ? -12.554 5.372 17.686 1.00 67.75 100 GLN A N 1
ATOM 771 C CA . GLN A 1 100 ? -13.851 5.166 17.029 1.00 67.75 100 GLN A CA 1
ATOM 772 C C . GLN A 1 100 ? -13.759 5.393 15.507 1.00 67.75 100 GLN A C 1
ATOM 774 O O . GLN A 1 100 ? -14.341 4.641 14.729 1.00 67.75 100 GLN A O 1
ATOM 779 N N . SER A 1 101 ? -12.931 6.350 15.075 1.00 70.62 101 SER A N 1
ATOM 780 C CA . SER A 1 101 ? -12.697 6.724 13.669 1.00 70.62 101 SER A CA 1
ATOM 781 C C . SER A 1 101 ? -11.664 5.868 12.922 1.00 70.62 101 SER A C 1
ATOM 783 O O . SER A 1 101 ? -11.352 6.149 11.763 1.00 70.62 101 SER A O 1
ATOM 785 N N . SER A 1 102 ? -11.142 4.812 13.550 1.00 73.75 102 SER A N 1
ATOM 786 C CA . SER A 1 102 ? -10.119 3.925 12.970 1.00 73.75 102 SER A CA 1
ATOM 787 C C . SER A 1 102 ? -10.479 3.371 11.586 1.00 73.75 102 SER A C 1
ATOM 789 O O . SER A 1 102 ? -9.596 3.232 10.745 1.00 73.75 102 SER A O 1
ATOM 791 N N . GLU A 1 103 ? -11.758 3.094 11.313 1.00 75.44 103 GLU A N 1
ATOM 792 C CA . GLU A 1 103 ? -12.199 2.595 10.004 1.00 75.44 103 GLU A CA 1
ATOM 793 C C . GLU A 1 103 ? -12.009 3.637 8.895 1.00 75.44 103 GLU A C 1
ATOM 795 O O . GLU A 1 103 ? -11.472 3.315 7.837 1.00 75.44 103 GLU A O 1
ATOM 800 N N . ILE A 1 104 ? -12.382 4.894 9.159 1.00 77.62 104 ILE A N 1
ATOM 801 C CA . ILE A 1 104 ? -12.240 6.006 8.208 1.00 77.62 104 ILE A CA 1
ATOM 802 C C . ILE A 1 104 ? -10.758 6.285 7.953 1.00 77.62 104 ILE A C 1
ATOM 804 O O . ILE A 1 104 ? -10.341 6.439 6.807 1.00 77.62 104 ILE A O 1
ATOM 808 N N . LEU A 1 105 ? -9.949 6.303 9.014 1.00 78.50 105 LEU A N 1
ATOM 809 C CA . LEU A 1 105 ? -8.512 6.561 8.923 1.00 78.50 105 LEU A CA 1
ATOM 810 C C . LEU A 1 105 ? -7.778 5.452 8.156 1.00 78.50 105 LEU A C 1
ATOM 812 O O . LEU A 1 105 ? -6.968 5.737 7.271 1.00 78.50 105 LEU A O 1
ATOM 816 N N . ASN A 1 106 ? -8.119 4.188 8.421 1.00 76.06 106 ASN A N 1
ATOM 817 C CA . ASN A 1 106 ? -7.590 3.052 7.669 1.00 76.06 106 ASN A CA 1
ATOM 818 C C . ASN A 1 106 ? -8.050 3.069 6.207 1.00 76.06 106 ASN A C 1
ATOM 820 O O . ASN A 1 106 ? -7.249 2.767 5.322 1.00 76.06 106 ASN A O 1
ATOM 824 N N . ALA A 1 107 ? -9.306 3.428 5.928 1.00 78.00 107 ALA A N 1
ATOM 825 C CA . ALA A 1 107 ? -9.811 3.544 4.562 1.00 78.00 107 ALA A CA 1
ATOM 826 C C . ALA A 1 107 ? -9.083 4.650 3.783 1.00 78.00 107 ALA A C 1
ATOM 828 O O . ALA A 1 107 ? -8.644 4.416 2.657 1.00 78.00 107 ALA A O 1
ATOM 829 N N . ALA A 1 108 ? -8.880 5.819 4.399 1.00 82.25 108 ALA A N 1
ATOM 830 C CA . ALA A 1 108 ? -8.156 6.933 3.794 1.00 82.25 108 ALA A CA 1
ATOM 831 C C . ALA A 1 108 ? -6.705 6.555 3.452 1.00 82.25 108 ALA A C 1
ATOM 833 O O . ALA A 1 108 ? -6.258 6.769 2.323 1.00 82.25 108 ALA A O 1
ATOM 834 N N . LEU A 1 109 ? -5.985 5.926 4.391 1.00 81.50 109 LEU A N 1
ATOM 835 C CA . LEU A 1 109 ? -4.614 5.453 4.167 1.00 81.50 109 LEU A CA 1
ATOM 836 C C . LEU A 1 109 ? -4.539 4.433 3.022 1.00 81.50 109 LEU A C 1
ATOM 838 O O . LEU A 1 109 ? -3.679 4.532 2.145 1.00 81.50 109 LEU A O 1
ATOM 842 N N . ASN A 1 110 ? -5.470 3.480 2.996 1.00 78.56 110 ASN A N 1
ATOM 843 C CA . ASN A 1 110 ? -5.547 2.478 1.937 1.00 78.56 110 ASN A CA 1
ATOM 844 C C . ASN A 1 110 ? -5.955 3.058 0.574 1.00 78.56 110 ASN A C 1
ATOM 846 O O . ASN A 1 110 ? -5.602 2.484 -0.453 1.00 78.56 110 ASN A O 1
ATOM 850 N N . GLY A 1 111 ? -6.622 4.214 0.533 1.00 77.06 111 GLY A N 1
ATOM 851 C CA . GLY A 1 111 ? -6.882 4.931 -0.714 1.00 77.06 111 GLY A CA 1
ATOM 852 C C . GLY A 1 111 ? -5.588 5.244 -1.472 1.00 77.06 111 GLY A C 1
ATOM 853 O O . GLY A 1 111 ? -5.472 4.928 -2.654 1.00 77.06 111 GLY A O 1
ATOM 854 N N . VAL A 1 112 ? -4.567 5.765 -0.782 1.00 82.12 112 VAL A N 1
ATOM 855 C CA . VAL A 1 112 ? -3.258 6.055 -1.401 1.00 82.12 112 VAL A CA 1
ATOM 856 C C . VAL A 1 112 ? -2.498 4.791 -1.768 1.00 82.12 112 VAL A C 1
ATOM 858 O O . VAL A 1 112 ? -1.806 4.778 -2.785 1.00 82.12 112 VAL A O 1
ATOM 861 N N . VAL A 1 113 ? -2.662 3.700 -1.014 1.00 76.81 113 VAL A N 1
ATOM 862 C CA . VAL A 1 113 ? -2.092 2.399 -1.394 1.00 76.81 113 VAL A CA 1
ATOM 863 C C . VAL A 1 113 ? -2.547 2.012 -2.803 1.00 76.81 113 VAL A C 1
ATOM 865 O O . VAL A 1 113 ? -1.761 1.434 -3.541 1.00 76.81 113 VAL A O 1
ATOM 868 N N . VAL A 1 114 ? -3.767 2.337 -3.226 1.00 77.38 114 VAL A N 1
ATOM 869 C CA . VAL A 1 114 ? -4.305 1.894 -4.521 1.00 77.38 114 VAL A CA 1
ATOM 870 C C . VAL A 1 114 ? -3.714 2.658 -5.719 1.00 77.38 114 VAL A C 1
ATOM 872 O O . VAL A 1 114 ? -3.382 2.019 -6.713 1.00 77.38 114 VAL A O 1
ATOM 875 N N . PHE A 1 115 ? -3.519 3.980 -5.633 1.00 81.19 115 PHE A N 1
ATOM 876 C CA . PHE A 1 115 ? -3.049 4.801 -6.770 1.00 81.19 115 PHE A CA 1
ATOM 877 C C . PHE A 1 115 ? -1.631 5.378 -6.614 1.00 81.19 115 PHE A C 1
ATOM 879 O O . PHE A 1 115 ? -1.080 5.938 -7.564 1.00 81.19 115 PHE A O 1
ATOM 886 N N . GLY A 1 116 ? -1.012 5.249 -5.437 1.00 86.19 116 GLY A N 1
ATOM 887 C CA . GLY A 1 116 ? 0.269 5.888 -5.124 1.00 86.19 116 GLY A CA 1
ATOM 888 C C . GLY A 1 116 ? 1.403 5.498 -6.074 1.00 86.19 116 GLY A C 1
ATOM 889 O O . GLY A 1 116 ? 2.228 6.344 -6.417 1.00 86.19 116 GLY A O 1
ATOM 890 N N . SER A 1 117 ? 1.434 4.249 -6.562 1.00 85.69 117 SER A N 1
ATOM 891 C CA . SER A 1 117 ? 2.465 3.803 -7.512 1.00 85.69 117 SER A CA 1
ATOM 892 C C . SER A 1 117 ? 2.278 4.401 -8.904 1.00 85.69 117 SER A C 1
ATOM 894 O O . SER A 1 117 ? 3.266 4.706 -9.570 1.00 85.69 117 SER A O 1
ATOM 896 N N . ALA A 1 118 ? 1.038 4.604 -9.356 1.00 86.44 118 ALA A N 1
ATOM 897 C CA . ALA A 1 118 ? 0.746 5.300 -10.610 1.00 86.44 118 ALA A CA 1
ATOM 898 C C . ALA A 1 118 ? 1.171 6.768 -10.536 1.00 86.44 118 ALA A C 1
ATOM 900 O O . ALA A 1 118 ? 1.889 7.239 -11.414 1.00 86.44 118 ALA A O 1
ATOM 901 N N . ALA A 1 119 ? 0.798 7.459 -9.454 1.00 89.69 119 ALA A N 1
ATOM 902 C CA . ALA A 1 119 ? 1.185 8.849 -9.231 1.00 89.69 119 ALA A CA 1
ATOM 903 C C . ALA A 1 119 ? 2.713 9.011 -9.200 1.00 89.69 119 ALA A C 1
ATOM 905 O O . ALA A 1 119 ? 3.250 9.905 -9.850 1.00 89.69 119 ALA A O 1
ATOM 906 N N . ALA A 1 120 ? 3.423 8.120 -8.499 1.00 91.56 120 ALA A N 1
ATOM 907 C CA . ALA A 1 120 ? 4.879 8.180 -8.412 1.00 91.56 120 ALA A CA 1
ATOM 908 C C . ALA A 1 120 ? 5.569 7.933 -9.755 1.00 91.56 120 ALA A C 1
ATOM 910 O O . ALA A 1 120 ? 6.519 8.638 -10.093 1.00 91.56 120 ALA A O 1
ATOM 911 N N . ARG A 1 121 ? 5.063 6.983 -10.550 1.00 90.00 121 ARG A N 1
ATOM 912 C CA . ARG A 1 121 ? 5.565 6.740 -11.909 1.00 90.00 121 ARG A CA 1
ATOM 913 C C . ARG A 1 121 ? 5.289 7.930 -12.824 1.00 90.00 121 ARG A C 1
ATOM 915 O O . ARG A 1 121 ? 6.209 8.403 -13.474 1.00 90.00 121 ARG A O 1
ATOM 922 N N . ALA A 1 122 ? 4.072 8.471 -12.804 1.00 91.31 122 ALA A N 1
ATOM 923 C CA . ALA A 1 122 ? 3.705 9.631 -13.611 1.00 91.31 122 ALA A CA 1
ATOM 924 C C . ALA A 1 122 ? 4.582 10.855 -13.304 1.00 91.31 122 ALA A C 1
ATOM 926 O O . ALA A 1 122 ? 5.075 11.504 -14.223 1.00 91.31 122 ALA A O 1
ATOM 927 N N . ILE A 1 123 ? 4.825 11.147 -12.023 1.00 92.88 123 ILE A N 1
ATOM 928 C CA . ILE A 1 123 ? 5.712 12.245 -11.617 1.00 92.88 123 ILE A CA 1
ATOM 929 C C . ILE A 1 123 ? 7.159 11.949 -12.022 1.00 92.88 123 ILE A C 1
ATOM 931 O O . ILE A 1 123 ? 7.800 12.809 -12.620 1.00 92.88 123 ILE A O 1
ATOM 935 N N . GLY A 1 124 ? 7.664 10.741 -11.758 1.00 91.62 124 GLY A N 1
ATOM 936 C CA . GLY A 1 124 ? 9.025 10.350 -12.131 1.00 91.62 124 GLY A CA 1
ATOM 937 C C . GLY A 1 124 ? 9.280 10.473 -13.636 1.00 91.62 124 GLY A C 1
ATOM 938 O O . GLY A 1 124 ? 10.267 11.083 -14.040 1.00 91.62 124 GLY A O 1
ATOM 939 N N . THR A 1 125 ? 8.359 9.989 -14.475 1.00 91.38 125 THR A N 1
ATOM 940 C CA . THR A 1 125 ? 8.442 10.115 -15.939 1.00 91.38 125 THR A CA 1
ATOM 941 C C . THR A 1 125 ? 8.404 11.571 -16.398 1.00 91.38 125 THR A C 1
ATOM 943 O O . THR A 1 125 ? 9.143 11.937 -17.309 1.00 91.38 125 THR A O 1
ATOM 946 N N . SER A 1 126 ? 7.606 12.426 -15.756 1.00 91.62 126 SER A N 1
ATOM 947 C CA . SER A 1 126 ? 7.607 13.863 -16.055 1.00 91.62 126 SER A CA 1
ATOM 948 C C . SER A 1 126 ? 8.939 14.528 -15.690 1.00 91.62 126 SER A C 1
ATOM 950 O O . SER A 1 126 ? 9.428 15.367 -16.439 1.00 91.62 126 SER A O 1
ATOM 952 N N . VAL A 1 127 ? 9.562 14.140 -14.573 1.00 93.31 127 VAL A N 1
ATOM 953 C CA . VAL A 1 127 ? 10.867 14.682 -14.153 1.00 93.31 127 VAL A CA 1
ATOM 954 C C . VAL A 1 127 ? 11.987 14.251 -15.104 1.00 93.31 127 VAL A C 1
ATOM 956 O O . VAL A 1 127 ? 12.859 15.064 -15.408 1.00 93.31 127 VAL A O 1
ATOM 959 N N . LEU A 1 128 ? 11.935 13.027 -15.646 1.00 91.50 128 LEU A N 1
ATOM 960 C CA . LEU A 1 128 ? 12.902 12.526 -16.638 1.00 91.50 128 LEU A CA 1
ATOM 961 C C . LEU A 1 128 ? 12.984 13.377 -17.918 1.00 91.50 128 LEU A C 1
ATOM 963 O O . LEU A 1 128 ? 13.965 13.275 -18.645 1.00 91.50 128 LEU A O 1
ATOM 967 N N . GLN A 1 129 ? 12.001 14.240 -18.193 1.00 90.06 129 GLN A N 1
ATOM 968 C CA . GLN A 1 129 ? 12.064 15.175 -19.325 1.00 90.06 129 GLN A CA 1
ATOM 969 C C . GLN A 1 129 ? 13.082 16.306 -19.116 1.00 90.06 129 GLN A C 1
ATOM 971 O O . GLN A 1 129 ? 13.502 16.939 -20.082 1.00 90.06 129 GLN A O 1
ATOM 976 N N . TYR A 1 130 ? 13.469 16.571 -17.867 1.00 92.56 130 TYR A N 1
ATOM 977 C CA . TYR A 1 130 ? 14.279 17.731 -17.495 1.00 92.56 130 TYR A CA 1
ATOM 978 C C . TYR A 1 130 ? 15.641 17.363 -16.903 1.00 92.56 130 TYR A C 1
ATOM 980 O O . TYR A 1 130 ? 16.510 18.227 -16.803 1.00 92.56 130 TYR A O 1
ATOM 988 N N . VAL A 1 131 ? 15.837 16.112 -16.472 1.00 93.56 131 VAL A N 1
ATOM 989 C CA . VAL A 1 131 ? 17.033 15.693 -15.725 1.00 93.56 131 VAL A CA 1
ATOM 990 C C . VAL A 1 131 ? 17.534 14.327 -16.178 1.00 93.56 131 VAL A C 1
ATOM 992 O O . VAL A 1 131 ? 16.777 13.515 -16.703 1.00 93.56 131 VAL A O 1
ATOM 995 N N . ALA A 1 132 ? 18.817 14.054 -15.930 1.00 90.31 132 ALA A N 1
ATOM 996 C CA . ALA A 1 132 ? 19.410 12.752 -16.218 1.00 90.31 132 ALA A CA 1
ATOM 997 C C . ALA A 1 132 ? 18.738 11.625 -15.397 1.00 90.31 132 ALA A C 1
ATOM 999 O O . ALA A 1 132 ? 18.402 11.856 -14.228 1.00 90.31 132 ALA A O 1
ATOM 1000 N N . PRO A 1 133 ? 18.612 10.397 -15.943 1.00 89.12 133 PRO A N 1
ATOM 1001 C CA . PRO A 1 133 ? 17.956 9.277 -15.261 1.00 89.12 133 PRO A CA 1
ATOM 1002 C C . PRO A 1 133 ? 18.495 8.997 -13.853 1.00 89.12 133 PRO A C 1
ATOM 1004 O O . PRO A 1 133 ? 17.723 8.849 -12.908 1.00 89.12 133 PRO A O 1
ATOM 1007 N N . SER A 1 134 ? 19.815 9.038 -13.670 1.00 85.81 134 SER A N 1
ATOM 1008 C CA . SER A 1 134 ? 20.462 8.805 -12.372 1.00 85.81 134 SER A CA 1
ATOM 1009 C C . SER A 1 134 ? 20.156 9.877 -11.315 1.00 85.81 134 SER A C 1
ATOM 1011 O O . SER A 1 134 ? 20.146 9.576 -10.122 1.00 85.81 134 SER A O 1
ATOM 1013 N N . ALA A 1 135 ? 19.872 11.118 -11.724 1.00 90.00 135 ALA A N 1
ATOM 1014 C CA . ALA A 1 135 ? 19.569 12.228 -10.816 1.00 90.00 135 ALA A CA 1
ATOM 1015 C C . ALA A 1 135 ? 18.089 12.275 -10.402 1.00 90.00 135 ALA A C 1
ATOM 1017 O O . ALA A 1 135 ? 17.751 12.843 -9.359 1.00 90.00 135 ALA A O 1
ATOM 1018 N N . MET A 1 136 ? 17.201 11.681 -11.204 1.00 92.81 136 MET A N 1
ATOM 1019 C CA . MET A 1 136 ? 15.755 11.787 -11.023 1.00 92.81 136 MET A CA 1
ATOM 1020 C C . MET A 1 136 ? 15.269 11.279 -9.649 1.00 92.81 136 MET A C 1
ATOM 1022 O O . MET A 1 136 ? 14.580 12.049 -8.971 1.00 92.81 136 MET A O 1
ATOM 1026 N N . PRO A 1 137 ? 15.650 10.079 -9.155 1.00 91.31 137 PRO A N 1
ATOM 1027 C CA . PRO A 1 137 ? 15.179 9.603 -7.853 1.00 91.31 137 PRO A CA 1
ATOM 1028 C C . PRO A 1 137 ? 15.582 10.526 -6.696 1.00 91.31 137 PRO A C 1
ATOM 1030 O O . PRO A 1 137 ? 14.774 10.793 -5.808 1.00 91.31 137 PRO A O 1
ATOM 1033 N N . LEU A 1 138 ? 16.806 11.066 -6.728 1.00 91.50 138 LEU A N 1
ATOM 1034 C CA . LEU A 1 138 ? 17.306 11.976 -5.697 1.00 91.50 138 LEU A CA 1
ATOM 1035 C C . LEU A 1 138 ? 16.502 13.283 -5.663 1.00 91.50 138 LEU A C 1
ATOM 1037 O O . LEU A 1 138 ? 16.125 13.747 -4.589 1.00 91.50 138 LEU A O 1
ATOM 1041 N N . LEU A 1 139 ? 16.206 13.861 -6.828 1.00 93.38 139 LEU A N 1
ATOM 1042 C CA . LEU A 1 139 ? 15.442 15.106 -6.920 1.00 93.38 139 LEU A CA 1
ATOM 1043 C C . LEU A 1 139 ? 13.995 14.934 -6.457 1.00 93.38 139 LEU A C 1
ATOM 1045 O O . LEU A 1 139 ? 13.485 15.786 -5.729 1.00 93.38 139 LEU A O 1
ATOM 1049 N N . VAL A 1 140 ? 13.353 13.818 -6.816 1.00 94.25 140 VAL A N 1
ATOM 1050 C CA . VAL A 1 140 ? 12.004 13.498 -6.327 1.00 94.25 140 VAL A CA 1
ATOM 1051 C C . VAL A 1 140 ? 12.005 13.365 -4.801 1.00 94.25 140 VAL A C 1
ATOM 1053 O O . VAL A 1 140 ? 11.124 13.916 -4.140 1.00 94.25 140 VAL A O 1
ATOM 1056 N N . VAL A 1 141 ? 13.017 12.708 -4.220 1.00 92.69 141 VAL A N 1
ATOM 1057 C CA . VAL A 1 141 ? 13.164 12.604 -2.760 1.00 92.69 141 VAL A CA 1
ATOM 1058 C C . VAL A 1 141 ? 13.332 13.976 -2.117 1.00 92.69 141 VAL A C 1
ATOM 1060 O O . VAL A 1 141 ? 12.598 14.293 -1.185 1.00 92.69 141 VAL A O 1
ATOM 1063 N N . ILE A 1 142 ? 14.244 14.811 -2.620 1.00 94.50 142 ILE A N 1
ATOM 1064 C CA . ILE A 1 142 ? 14.484 16.157 -2.077 1.00 94.50 142 ILE A CA 1
ATOM 1065 C C . ILE A 1 142 ? 13.208 17.005 -2.129 1.00 94.50 142 ILE A C 1
ATOM 1067 O O . ILE A 1 142 ? 12.906 17.712 -1.170 1.00 94.50 142 ILE A O 1
ATOM 1071 N N . PHE A 1 143 ? 12.434 16.908 -3.210 1.00 94.31 143 PHE A N 1
ATOM 1072 C CA . PHE A 1 143 ? 11.202 17.674 -3.373 1.00 94.31 143 PHE A CA 1
ATOM 1073 C C . PHE A 1 143 ? 10.073 17.205 -2.439 1.00 94.31 143 PHE A C 1
ATOM 1075 O O . PHE A 1 143 ? 9.365 18.030 -1.862 1.00 94.31 143 PHE A O 1
ATOM 1082 N N . PHE A 1 144 ? 9.906 15.891 -2.250 1.00 95.06 144 PHE A N 1
ATOM 1083 C CA . PHE A 1 144 ? 8.836 15.331 -1.412 1.00 95.06 144 PHE A CA 1
ATOM 1084 C C . PHE A 1 144 ? 9.221 15.154 0.068 1.00 95.06 144 PHE A C 1
ATOM 1086 O O . PHE A 1 144 ? 8.336 14.968 0.907 1.00 95.06 144 PHE A O 1
ATOM 1093 N N . ALA A 1 145 ? 10.502 15.256 0.430 1.00 93.44 145 ALA A N 1
ATOM 1094 C CA . ALA A 1 145 ? 10.968 15.171 1.817 1.00 93.44 145 ALA A CA 1
ATOM 1095 C C . ALA A 1 145 ? 10.371 16.255 2.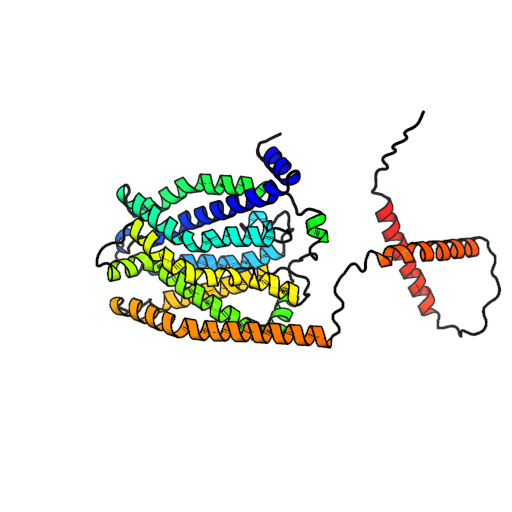737 1.00 93.44 145 ALA A C 1
ATOM 1097 O O . ALA A 1 145 ? 9.892 15.893 3.815 1.00 93.44 145 ALA A O 1
ATOM 1098 N N . PRO A 1 146 ? 10.293 17.546 2.349 1.00 95.19 146 PRO A N 1
ATOM 1099 C CA . PRO A 1 146 ? 9.609 18.562 3.148 1.00 95.19 146 PRO A CA 1
ATOM 1100 C C . PRO A 1 146 ? 8.129 18.239 3.385 1.00 95.19 146 PRO A C 1
ATOM 1102 O O . PRO A 1 146 ? 7.629 18.410 4.499 1.00 95.19 146 PRO A O 1
ATOM 1105 N N . LEU A 1 147 ? 7.432 17.713 2.367 1.00 93.75 147 LEU A N 1
ATOM 1106 C CA . LEU A 1 147 ? 6.043 17.277 2.515 1.00 93.75 147 LEU A CA 1
ATOM 1107 C C . LEU A 1 147 ? 5.951 16.135 3.531 1.00 93.75 147 LEU A C 1
ATOM 1109 O O . LEU A 1 147 ? 5.155 16.214 4.461 1.00 93.75 147 LEU A O 1
ATOM 1113 N N . TYR A 1 148 ? 6.803 15.118 3.413 1.00 90.81 148 TYR A N 1
ATOM 1114 C CA . TYR A 1 148 ? 6.844 14.003 4.358 1.00 90.81 148 TYR A CA 1
ATOM 1115 C C . TYR A 1 148 ? 7.087 14.469 5.802 1.00 90.81 148 TYR A C 1
ATOM 1117 O O . TYR A 1 148 ? 6.312 14.129 6.694 1.00 90.81 148 TYR A O 1
ATOM 1125 N N . ILE A 1 149 ? 8.107 15.303 6.028 1.00 89.44 149 ILE A N 1
ATOM 1126 C CA . ILE A 1 149 ? 8.456 15.825 7.358 1.00 89.44 149 ILE A CA 1
ATOM 1127 C C . ILE A 1 149 ? 7.313 16.673 7.930 1.00 89.44 149 ILE A C 1
ATOM 1129 O O . ILE A 1 149 ? 6.971 16.528 9.102 1.00 89.44 149 ILE A O 1
ATOM 1133 N N . SER A 1 150 ? 6.683 17.525 7.114 1.00 90.50 150 SER A N 1
ATOM 1134 C CA . SER A 1 150 ? 5.552 18.347 7.564 1.00 90.50 150 SER A CA 1
ATOM 1135 C C . SER A 1 150 ? 4.331 17.504 7.936 1.00 90.50 150 SER A C 1
ATOM 1137 O O . SER A 1 150 ? 3.701 17.763 8.960 1.00 90.50 150 SER A O 1
ATOM 1139 N N . MET A 1 151 ? 4.023 16.454 7.169 1.00 90.94 151 MET A N 1
ATOM 1140 C CA . MET A 1 151 ? 2.934 15.539 7.508 1.00 90.94 151 MET A CA 1
ATOM 1141 C C . MET A 1 151 ? 3.259 14.717 8.758 1.00 90.94 151 MET A C 1
ATOM 1143 O O . MET A 1 151 ? 2.376 14.522 9.587 1.00 90.94 151 MET A O 1
ATOM 1147 N N . LEU A 1 152 ? 4.513 14.295 8.961 1.00 84.19 152 LEU A N 1
ATOM 1148 C CA . LEU A 1 152 ? 4.926 13.659 10.217 1.00 84.19 152 LEU A CA 1
ATOM 1149 C C . LEU A 1 152 ? 4.768 14.599 11.414 1.00 84.19 152 LEU A C 1
ATOM 1151 O O . LEU A 1 152 ? 4.254 14.175 12.442 1.00 84.19 152 LEU A O 1
ATOM 1155 N N . TYR A 1 153 ? 5.137 15.872 11.274 1.00 85.38 153 TYR A N 1
ATOM 1156 C CA . TYR A 1 153 ? 4.941 16.877 12.321 1.00 85.38 153 TYR A CA 1
ATOM 1157 C C . TYR A 1 153 ? 3.458 17.077 12.676 1.00 85.38 153 TYR A C 1
ATOM 1159 O O . TYR A 1 153 ? 3.114 17.266 13.842 1.00 85.38 153 TYR A O 1
ATOM 1167 N N . VAL A 1 154 ? 2.571 17.010 11.677 1.00 88.19 154 VAL A N 1
ATOM 1168 C CA . VAL A 1 154 ? 1.113 17.051 11.873 1.00 88.19 154 VAL A CA 1
ATOM 1169 C C . VAL A 1 154 ? 0.606 15.793 12.583 1.00 88.19 154 VAL A C 1
ATOM 1171 O O . VAL A 1 154 ? -0.220 15.895 13.488 1.00 88.19 154 VAL A O 1
ATOM 1174 N N . LEU A 1 155 ? 1.098 14.616 12.193 1.00 83.25 155 LEU A N 1
ATOM 1175 C CA . LEU A 1 155 ? 0.703 13.337 12.790 1.00 83.25 155 LEU A CA 1
ATOM 1176 C C . LEU A 1 155 ? 1.220 13.170 14.224 1.00 83.25 155 LEU A C 1
ATOM 1178 O O . LEU A 1 155 ? 0.522 12.601 15.055 1.00 83.25 155 LEU A O 1
ATOM 1182 N N . ASP A 1 156 ? 2.393 13.708 14.544 1.00 82.44 156 ASP A N 1
ATOM 1183 C CA . ASP A 1 156 ? 2.940 13.706 15.905 1.00 82.44 156 ASP A CA 1
ATOM 1184 C C . ASP A 1 156 ? 2.087 14.550 16.873 1.00 82.44 156 ASP A C 1
ATOM 1186 O O . ASP A 1 156 ? 1.979 14.253 18.060 1.00 82.44 156 ASP A O 1
ATOM 1190 N N . ALA A 1 157 ? 1.380 15.564 16.358 1.00 84.12 157 ALA A N 1
ATOM 1191 C CA . ALA A 1 157 ? 0.471 16.386 17.156 1.00 84.12 157 ALA A CA 1
ATOM 1192 C C . ALA A 1 157 ? -0.842 15.671 17.530 1.00 84.12 157 ALA A C 1
ATOM 1194 O O . ALA A 1 157 ? -1.660 16.244 18.259 1.00 84.12 157 ALA A O 1
ATOM 1195 N N . ILE A 1 158 ? -1.087 14.457 17.021 1.00 81.19 158 ILE A N 1
ATOM 1196 C CA . ILE A 1 158 ? -2.310 13.695 17.282 1.00 81.19 158 ILE A CA 1
ATOM 1197 C C . ILE A 1 158 ? -2.422 13.399 18.789 1.00 81.19 158 ILE A C 1
ATOM 1199 O O . ILE A 1 158 ? -1.530 12.775 19.365 1.00 81.19 158 ILE A O 1
ATOM 1203 N N . PRO A 1 159 ? -3.518 13.812 19.459 1.00 76.62 159 PRO A N 1
ATOM 1204 C CA . PRO A 1 159 ? -3.685 13.550 20.884 1.00 76.62 159 PRO A CA 1
ATOM 1205 C C . PRO A 1 159 ? -3.864 12.044 21.162 1.00 76.62 159 PRO A C 1
ATOM 1207 O O . PRO A 1 159 ? -4.315 11.303 20.283 1.00 76.62 159 PRO A O 1
ATOM 1210 N N . PRO A 1 160 ? -3.552 11.567 22.380 1.00 72.94 160 PRO A N 1
ATOM 1211 C CA . PRO A 1 160 ? -3.868 10.194 22.775 1.00 72.94 160 PRO A CA 1
ATOM 1212 C C . PRO A 1 160 ? -5.385 9.913 22.667 1.00 72.94 160 PRO A C 1
ATOM 1214 O O . PRO A 1 160 ? -6.168 10.867 22.625 1.00 72.94 160 PRO A O 1
ATOM 1217 N N . PRO A 1 161 ? -5.806 8.634 22.584 1.00 68.94 161 PRO A N 1
ATOM 1218 C CA . PRO A 1 161 ? -7.222 8.257 22.544 1.00 68.94 161 PRO A CA 1
ATOM 1219 C C . PRO A 1 161 ? -8.012 8.905 23.687 1.00 68.94 161 PRO A C 1
ATOM 1221 O O . PRO A 1 161 ? -7.500 9.048 24.797 1.00 68.94 161 PRO A O 1
ATOM 1224 N N . SER A 1 162 ? -9.241 9.339 23.406 1.00 68.00 162 SER A N 1
ATOM 1225 C CA . SER A 1 162 ? -10.115 9.927 24.425 1.00 68.00 162 SER A CA 1
ATOM 1226 C C . SER A 1 162 ? -10.723 8.843 25.322 1.00 68.00 162 SER A C 1
ATOM 1228 O O . SER A 1 162 ? -10.809 7.686 24.920 1.00 68.00 162 SER A O 1
ATOM 1230 N N . ARG A 1 163 ? -11.221 9.201 26.515 1.00 62.09 163 ARG A N 1
ATOM 1231 C CA . ARG A 1 163 ? -11.944 8.242 27.378 1.00 62.09 163 ARG A CA 1
ATOM 1232 C C . ARG A 1 163 ? -13.143 7.603 26.670 1.00 62.09 163 ARG A C 1
ATOM 1234 O O . ARG A 1 163 ? -13.351 6.412 26.808 1.00 62.09 163 ARG A O 1
ATOM 1241 N N . ALA A 1 164 ? -13.843 8.348 25.812 1.00 61.41 164 ALA A N 1
ATOM 1242 C CA . ALA A 1 164 ? -14.919 7.809 24.977 1.00 61.41 164 ALA A CA 1
ATOM 1243 C C . ALA A 1 164 ? -14.426 6.799 23.915 1.00 61.41 164 ALA A C 1
ATOM 1245 O O . ALA A 1 164 ? -15.182 5.919 23.499 1.00 61.41 164 ALA A O 1
ATOM 1246 N N . ASP A 1 165 ? -13.169 6.900 23.462 1.00 63.12 165 ASP A N 1
ATOM 1247 C CA . ASP A 1 165 ? -12.539 5.884 22.607 1.00 63.12 165 ASP A CA 1
ATOM 1248 C C . ASP A 1 165 ? -12.182 4.622 23.412 1.00 63.12 165 ASP A C 1
ATOM 1250 O O . ASP A 1 165 ? -12.364 3.510 22.916 1.00 63.12 165 ASP A O 1
ATOM 1254 N N . GLU A 1 166 ? -11.713 4.795 24.653 1.00 63.25 166 GLU A N 1
ATOM 1255 C CA . GLU A 1 166 ? -11.370 3.708 25.584 1.00 63.25 166 GLU A CA 1
ATOM 1256 C C . GLU A 1 166 ? -12.612 2.967 26.114 1.00 63.25 166 GLU A C 1
ATOM 1258 O O . GLU A 1 166 ? -12.593 1.746 26.238 1.00 63.25 166 GLU A O 1
ATOM 1263 N N . GLU A 1 167 ? -13.711 3.678 26.368 1.00 56.28 167 GLU A N 1
ATOM 1264 C CA . GLU A 1 167 ? -14.996 3.122 26.814 1.00 56.28 167 GLU A CA 1
ATOM 1265 C C . GLU A 1 167 ? -15.726 2.395 25.673 1.00 56.28 167 GLU A C 1
ATOM 1267 O O . GLU A 1 167 ? -16.324 1.339 25.875 1.00 56.28 167 GLU A O 1
ATOM 1272 N N . ALA A 1 168 ? -15.643 2.914 24.441 1.00 56.00 168 ALA A N 1
ATOM 1273 C CA . ALA A 1 168 ? -16.282 2.298 23.277 1.00 56.00 168 ALA A CA 1
ATOM 1274 C C . ALA A 1 168 ? -15.514 1.089 22.714 1.00 56.00 168 ALA A C 1
ATOM 1276 O O . ALA A 1 168 ? -16.061 0.353 21.882 1.00 56.00 168 ALA A O 1
ATOM 1277 N N . ARG A 1 169 ? -14.246 0.875 23.100 1.00 57.38 169 ARG A N 1
ATOM 1278 C CA . ARG A 1 169 ? -13.425 -0.236 22.592 1.00 57.38 169 ARG A CA 1
ATOM 1279 C C . ARG A 1 169 ? -12.567 -0.886 23.672 1.00 57.38 169 ARG A C 1
ATOM 1281 O O . ARG A 1 169 ? -11.751 -0.257 24.323 1.00 57.38 169 ARG A O 1
ATOM 1288 N N . THR A 1 170 ? -12.660 -2.212 23.748 1.00 54.00 170 THR A N 1
ATOM 1289 C CA . THR A 1 170 ? -11.878 -3.069 24.649 1.00 54.00 170 THR A CA 1
ATOM 1290 C C . THR A 1 170 ? -10.372 -2.792 24.524 1.00 54.00 170 THR A C 1
ATOM 1292 O O . THR A 1 170 ? -9.846 -2.778 23.406 1.00 54.00 170 THR A O 1
ATOM 1295 N N . MET A 1 171 ? -9.669 -2.609 25.654 1.00 51.03 171 MET A N 1
ATOM 1296 C CA . MET A 1 171 ? -8.222 -2.342 25.680 1.00 51.03 171 MET A CA 1
ATOM 1297 C C . MET A 1 171 ? -7.444 -3.327 24.791 1.00 51.03 171 MET A C 1
ATOM 1299 O O . MET A 1 171 ? -7.408 -4.536 25.039 1.00 51.03 171 MET A O 1
ATOM 1303 N N . ARG A 1 172 ? -6.765 -2.804 23.762 1.00 60.75 172 ARG A N 1
ATOM 1304 C CA . ARG A 1 172 ? -5.929 -3.598 22.852 1.00 60.75 172 ARG A CA 1
ATOM 1305 C C . ARG A 1 172 ? -4.479 -3.602 23.335 1.00 60.75 172 ARG A C 1
ATOM 1307 O O . ARG A 1 172 ? -3.749 -2.627 23.162 1.00 60.75 172 ARG A O 1
ATOM 1314 N N . ARG A 1 173 ? -4.033 -4.721 23.908 1.00 66.75 173 ARG A N 1
ATOM 1315 C CA . ARG A 1 173 ? -2.620 -4.946 24.265 1.00 66.75 173 ARG A CA 1
ATOM 1316 C C . ARG A 1 173 ? -1.836 -5.576 23.112 1.00 66.75 173 ARG A C 1
ATOM 1318 O O . ARG A 1 173 ? -2.397 -6.295 22.290 1.00 66.75 173 ARG A O 1
ATOM 1325 N N . ALA A 1 174 ? -0.526 -5.354 23.058 1.00 64.62 174 ALA A N 1
ATOM 1326 C CA . ALA A 1 174 ? 0.319 -6.130 22.154 1.00 64.62 174 ALA A CA 1
ATOM 1327 C C . ALA A 1 174 ? 0.292 -7.612 22.573 1.00 64.62 174 ALA A C 1
ATOM 1329 O O . ALA A 1 174 ? 0.426 -7.917 23.758 1.00 64.62 174 ALA A O 1
ATOM 1330 N N . MET A 1 175 ? 0.101 -8.532 21.620 1.00 69.50 175 MET A N 1
ATOM 1331 C CA . MET A 1 175 ? 0.068 -9.967 21.926 1.00 69.50 175 MET A CA 1
ATOM 1332 C C . MET A 1 175 ? 1.488 -10.521 22.149 1.00 69.50 175 MET A C 1
ATOM 1334 O O . MET A 1 175 ? 2.313 -10.473 21.225 1.00 69.50 175 MET A O 1
ATOM 1338 N N . PRO A 1 176 ? 1.782 -11.132 23.313 1.00 74.19 176 PRO A N 1
ATOM 1339 C CA . PRO A 1 176 ? 3.036 -11.847 23.540 1.00 74.19 176 PRO A CA 1
ATOM 1340 C C . PRO A 1 176 ? 3.259 -12.968 22.513 1.00 74.19 176 PRO A C 1
ATOM 1342 O O . PRO A 1 176 ? 2.319 -13.490 21.911 1.00 74.19 176 PRO A O 1
ATOM 1345 N N . ALA A 1 177 ? 4.512 -13.389 22.314 1.00 74.44 177 ALA A N 1
ATOM 1346 C CA . ALA A 1 177 ? 4.853 -14.441 21.343 1.00 74.44 177 ALA A CA 1
ATOM 1347 C C . ALA A 1 177 ? 4.089 -15.762 21.577 1.00 74.44 177 ALA A C 1
ATOM 1349 O O . ALA A 1 177 ? 3.613 -16.381 20.623 1.00 74.44 177 ALA A O 1
ATOM 1350 N N . ALA A 1 178 ? 3.909 -16.156 22.841 1.00 77.94 178 ALA A N 1
ATOM 1351 C CA . ALA A 1 178 ? 3.174 -17.365 23.207 1.00 77.94 178 ALA A CA 1
ATOM 1352 C C . ALA A 1 178 ? 1.685 -17.296 22.814 1.00 77.94 178 ALA A C 1
ATOM 1354 O O . ALA A 1 178 ? 1.136 -18.268 22.290 1.00 77.94 178 ALA A O 1
ATOM 1355 N N . GLU A 1 179 ? 1.042 -16.140 23.009 1.00 79.88 179 GLU A N 1
ATOM 1356 C CA . GLU A 1 179 ? -0.367 -15.926 22.653 1.00 79.88 179 GLU A CA 1
ATOM 1357 C C . GLU A 1 179 ? -0.567 -15.911 21.135 1.00 79.88 179 GLU A C 1
ATOM 1359 O O . GLU A 1 179 ? -1.485 -16.563 20.635 1.00 79.88 179 GLU A O 1
ATOM 1364 N N . ARG A 1 180 ? 0.348 -15.279 20.385 1.00 83.12 180 ARG A N 1
ATOM 1365 C CA . ARG A 1 180 ? 0.332 -15.279 18.910 1.00 83.12 180 ARG A CA 1
ATOM 1366 C C . ARG A 1 180 ? 0.437 -16.688 18.332 1.00 83.12 180 ARG A C 1
ATOM 1368 O O . ARG A 1 180 ? -0.345 -17.060 17.461 1.00 83.12 180 ARG A O 1
ATOM 1375 N N . SER A 1 181 ? 1.364 -17.499 18.846 1.00 83.25 181 SER A N 1
ATOM 1376 C CA . SER A 1 181 ? 1.527 -18.893 18.411 1.00 83.25 181 SER A CA 1
ATOM 1377 C C . SER A 1 181 ? 0.279 -19.730 18.707 1.00 83.25 181 SER A C 1
ATOM 1379 O O . SER A 1 181 ? -0.193 -20.474 17.845 1.00 83.25 181 SER A O 1
ATOM 1381 N N . ARG A 1 182 ? -0.325 -19.563 19.892 1.00 84.75 182 ARG A N 1
ATOM 1382 C CA . ARG A 1 182 ? -1.584 -20.236 20.247 1.00 84.75 182 ARG A CA 1
ATOM 1383 C C . ARG A 1 182 ? -2.731 -19.813 19.326 1.00 84.75 182 ARG A C 1
ATOM 1385 O O . ARG A 1 182 ? -3.502 -20.670 18.896 1.00 84.75 182 ARG A O 1
ATOM 1392 N N . PHE A 1 183 ? -2.824 -18.525 18.997 1.00 85.12 183 PHE A N 1
ATOM 1393 C CA . PHE A 1 183 ? -3.820 -17.999 18.065 1.00 85.12 183 PHE A CA 1
ATOM 1394 C C . PHE A 1 183 ? -3.662 -18.616 16.669 1.00 85.12 183 PHE A C 1
ATOM 1396 O O . PHE A 1 183 ? -4.627 -19.149 16.122 1.00 85.12 183 PHE A O 1
ATOM 1403 N N . LEU A 1 184 ? -2.441 -18.629 16.125 1.00 86.12 184 LEU A N 1
ATOM 1404 C CA . LEU A 1 184 ? -2.155 -19.215 14.812 1.00 86.12 184 LEU A CA 1
ATOM 1405 C C . LEU A 1 184 ? -2.403 -20.726 14.780 1.00 86.12 184 LEU A C 1
ATOM 1407 O O . LEU A 1 184 ? -2.957 -21.224 13.809 1.00 86.12 184 LEU A O 1
ATOM 1411 N N . ARG A 1 185 ? -2.075 -21.468 15.841 1.00 86.19 185 ARG A N 1
ATOM 1412 C CA . ARG A 1 185 ? -2.391 -22.907 15.915 1.00 86.19 185 ARG A CA 1
ATOM 1413 C C . ARG A 1 185 ? -3.894 -23.178 15.959 1.00 86.19 185 ARG A C 1
ATOM 1415 O O . ARG A 1 185 ? -4.341 -24.196 15.444 1.00 86.19 185 ARG A O 1
ATOM 1422 N N . ARG A 1 186 ? -4.673 -22.277 16.563 1.00 85.56 186 ARG A N 1
ATOM 1423 C CA . ARG A 1 186 ? -6.129 -22.421 16.702 1.00 85.56 186 ARG A CA 1
ATOM 1424 C C . ARG A 1 186 ? -6.896 -22.014 15.444 1.00 85.56 186 ARG A C 1
ATOM 1426 O O . ARG A 1 186 ? -7.867 -22.678 15.099 1.00 85.56 186 ARG A O 1
ATOM 1433 N N . TYR A 1 187 ? -6.486 -20.932 14.784 1.00 85.25 187 TYR A N 1
ATOM 1434 C CA . TYR A 1 187 ? -7.219 -20.334 13.658 1.00 85.25 187 TYR A CA 1
ATOM 1435 C C . TYR A 1 187 ? -6.487 -20.436 12.311 1.00 85.25 187 TYR A C 1
ATOM 1437 O O . TYR A 1 187 ? -7.035 -20.047 11.282 1.00 85.25 187 TYR A O 1
ATOM 1445 N N . GLY A 1 188 ? -5.274 -20.992 12.289 1.00 82.94 188 GLY A N 1
ATOM 1446 C CA . GLY A 1 188 ? -4.394 -21.023 11.120 1.00 82.94 188 GLY A CA 1
ATOM 1447 C C . GLY A 1 188 ? -4.995 -21.694 9.891 1.00 82.94 188 GLY A C 1
ATOM 1448 O O . GLY A 1 188 ? -4.786 -21.200 8.793 1.00 82.94 188 GLY A O 1
ATOM 1449 N N . LEU A 1 189 ? -5.800 -22.750 10.053 1.00 84.06 189 LEU A N 1
ATOM 1450 C CA . LEU A 1 189 ? -6.446 -23.418 8.916 1.00 84.06 189 LEU A CA 1
ATOM 1451 C C . LEU A 1 189 ? -7.443 -22.500 8.186 1.00 84.06 189 LEU A C 1
ATOM 1453 O O . LEU A 1 189 ? -7.509 -22.521 6.963 1.00 84.06 189 LEU A O 1
ATOM 1457 N N . GLY A 1 190 ? -8.181 -21.663 8.925 1.00 82.25 190 GLY A N 1
ATOM 1458 C CA . GLY A 1 190 ? -9.076 -20.661 8.335 1.00 82.25 190 GLY A CA 1
ATOM 1459 C C . GLY A 1 190 ? -8.324 -19.454 7.770 1.00 82.25 190 GLY A C 1
ATOM 1460 O O . GLY A 1 190 ? -8.761 -18.850 6.795 1.00 82.25 190 GLY A O 1
ATOM 1461 N N . LEU A 1 191 ? -7.166 -19.126 8.351 1.00 84.56 191 LEU A N 1
ATOM 1462 C CA . LEU A 1 191 ? -6.331 -18.006 7.914 1.00 84.56 191 LEU A CA 1
ATOM 1463 C C . LEU A 1 191 ? -5.435 -18.338 6.722 1.00 84.56 191 LEU A C 1
ATOM 1465 O O . LEU A 1 191 ? -5.097 -17.438 5.962 1.00 84.56 191 LEU A O 1
ATOM 1469 N N . ALA A 1 192 ? -5.055 -19.599 6.534 1.00 86.44 192 ALA A N 1
ATOM 1470 C CA . ALA A 1 192 ? -4.185 -20.034 5.447 1.00 86.44 192 ALA A CA 1
ATOM 1471 C C . ALA A 1 192 ? -4.680 -19.593 4.053 1.00 86.44 192 ALA A C 1
ATOM 1473 O O . ALA A 1 192 ? -3.901 -18.956 3.347 1.00 86.44 192 ALA A O 1
ATOM 1474 N N . PRO A 1 193 ? -5.944 -19.832 3.646 1.00 84.00 193 PRO A N 1
ATOM 1475 C CA . PRO A 1 193 ? -6.431 -19.379 2.341 1.00 84.00 193 PRO A CA 1
ATOM 1476 C C . PRO A 1 193 ? -6.538 -17.849 2.239 1.00 84.00 193 PRO A C 1
ATOM 1478 O O . PRO A 1 193 ? -6.302 -17.295 1.169 1.00 84.00 193 PRO A O 1
ATOM 1481 N N . VAL A 1 194 ? -6.820 -17.153 3.347 1.00 84.81 194 VAL A N 1
ATOM 1482 C CA . VAL A 1 194 ? -6.826 -15.679 3.417 1.00 84.81 194 VAL A CA 1
ATOM 1483 C C . VAL A 1 194 ? -5.423 -15.122 3.166 1.00 84.81 194 VAL A C 1
ATOM 1485 O O . VAL A 1 194 ? -5.250 -14.238 2.328 1.00 84.81 194 VAL A O 1
ATOM 1488 N N . PHE A 1 195 ? -4.411 -15.664 3.849 1.00 87.75 195 PHE A N 1
ATOM 1489 C CA . PHE A 1 195 ? -3.017 -15.280 3.638 1.00 87.75 195 PHE A CA 1
ATOM 1490 C C . PHE A 1 195 ? -2.529 -15.659 2.243 1.00 87.75 195 PHE A C 1
ATOM 1492 O O . PHE A 1 195 ? -1.872 -14.844 1.607 1.00 87.75 195 PHE A O 1
ATOM 1499 N N . LEU A 1 196 ? -2.881 -16.843 1.736 1.00 85.88 196 LEU A N 1
ATOM 1500 C CA . LEU A 1 196 ? -2.512 -17.273 0.387 1.00 85.88 196 LEU A CA 1
ATOM 1501 C C . LEU A 1 196 ? -3.067 -16.316 -0.672 1.00 85.88 196 LEU A C 1
ATOM 1503 O O . LEU A 1 196 ? -2.337 -15.885 -1.563 1.00 85.88 196 LEU A O 1
ATOM 1507 N N . PHE A 1 197 ? -4.338 -15.936 -0.553 1.00 83.56 197 PHE A N 1
ATOM 1508 C CA . PHE A 1 197 ? -4.944 -14.968 -1.458 1.00 83.56 197 PHE A CA 1
ATOM 1509 C C . PHE A 1 197 ? -4.290 -13.586 -1.348 1.00 83.56 197 PHE A C 1
ATOM 1511 O O . PHE A 1 197 ? -3.967 -12.980 -2.370 1.00 83.56 197 PHE A O 1
ATOM 1518 N N . TYR A 1 198 ? -4.002 -13.119 -0.129 1.00 85.44 198 TYR A N 1
ATOM 1519 C CA . TYR A 1 198 ? -3.279 -11.862 0.082 1.00 85.44 198 TYR A CA 1
ATOM 1520 C C . TYR A 1 198 ? -1.872 -11.881 -0.543 1.00 85.44 198 TYR A C 1
ATOM 1522 O O . TYR A 1 198 ? -1.496 -10.937 -1.240 1.00 85.44 198 TYR A O 1
ATOM 1530 N N . MET A 1 199 ? -1.120 -12.976 -0.370 1.00 86.06 199 MET A N 1
ATOM 1531 C CA . MET A 1 199 ? 0.210 -13.168 -0.964 1.00 86.06 199 MET A CA 1
ATOM 1532 C C . MET A 1 199 ? 0.181 -13.099 -2.489 1.00 86.06 199 MET A C 1
ATOM 1534 O O . MET A 1 199 ? 1.111 -12.559 -3.091 1.00 86.06 199 MET A O 1
ATOM 1538 N N . LEU A 1 200 ? -0.863 -13.649 -3.109 1.00 79.75 200 LEU A N 1
ATOM 1539 C CA . LEU A 1 200 ? -1.041 -13.616 -4.554 1.00 79.75 200 LEU A CA 1
ATOM 1540 C C . LEU A 1 200 ? -1.380 -12.211 -5.023 1.00 79.75 200 LEU A C 1
ATOM 1542 O O . LEU A 1 200 ? -0.683 -11.700 -5.897 1.00 79.75 200 LEU A O 1
ATOM 1546 N N . LEU A 1 201 ? -2.390 -11.562 -4.429 1.00 80.19 201 LEU A N 1
ATOM 1547 C CA . LEU A 1 201 ? -2.775 -10.194 -4.791 1.00 80.19 201 LEU A CA 1
ATOM 1548 C C . LEU A 1 201 ? -1.587 -9.232 -4.688 1.00 80.19 201 LEU A C 1
ATOM 1550 O O . LEU A 1 201 ? -1.369 -8.429 -5.599 1.00 80.19 201 LEU A O 1
ATOM 1554 N N . LEU A 1 202 ? -0.789 -9.334 -3.619 1.00 82.69 202 LEU A N 1
ATOM 1555 C CA . LEU A 1 202 ? 0.390 -8.488 -3.463 1.00 82.69 202 LEU A CA 1
ATOM 1556 C C . LEU A 1 202 ? 1.527 -8.880 -4.413 1.00 82.69 202 LEU A C 1
ATOM 1558 O O . LEU A 1 202 ? 2.224 -7.988 -4.888 1.00 82.69 202 LEU A O 1
ATOM 1562 N N . SER A 1 203 ? 1.705 -10.166 -4.728 1.00 80.25 203 SER A N 1
ATOM 1563 C CA . SER A 1 203 ? 2.683 -10.615 -5.731 1.00 80.25 203 SER A CA 1
ATOM 1564 C C . SER A 1 203 ? 2.330 -10.080 -7.120 1.00 80.25 203 SER A C 1
ATOM 1566 O O . SER A 1 203 ? 3.170 -9.446 -7.754 1.00 80.25 203 SER A O 1
ATOM 1568 N N . PHE A 1 204 ? 1.076 -10.222 -7.558 1.00 77.75 204 PHE A N 1
ATOM 1569 C CA . PHE A 1 204 ? 0.604 -9.678 -8.833 1.00 77.75 204 PHE A CA 1
ATOM 1570 C C . PHE A 1 204 ? 0.759 -8.162 -8.891 1.00 77.75 204 PHE A C 1
ATOM 1572 O O . PHE A 1 204 ? 1.300 -7.620 -9.857 1.00 77.75 204 PHE A O 1
ATOM 1579 N N . ARG A 1 205 ? 0.339 -7.475 -7.825 1.00 80.81 205 ARG A N 1
ATOM 1580 C CA . ARG A 1 205 ? 0.533 -6.035 -7.698 1.00 80.81 205 ARG A CA 1
ATOM 1581 C C . ARG A 1 205 ? 2.009 -5.659 -7.811 1.00 80.81 205 ARG A C 1
ATOM 1583 O O . ARG A 1 205 ? 2.337 -4.764 -8.580 1.00 80.81 205 ARG A O 1
ATOM 1590 N N . SER A 1 206 ? 2.877 -6.325 -7.054 1.00 81.19 206 SER A N 1
ATOM 1591 C CA . SER A 1 206 ? 4.310 -6.030 -7.026 1.00 81.19 206 SER A CA 1
ATOM 1592 C C . SER A 1 206 ? 4.950 -6.287 -8.386 1.00 81.19 206 SER A C 1
ATOM 1594 O O . SER A 1 206 ? 5.724 -5.463 -8.854 1.00 81.19 206 SER A O 1
ATOM 1596 N N . TYR A 1 207 ? 4.570 -7.368 -9.069 1.00 77.38 207 TYR A N 1
ATOM 1597 C CA . TYR A 1 207 ? 5.022 -7.661 -10.426 1.00 77.38 207 TYR A CA 1
ATOM 1598 C C . TYR A 1 207 ? 4.631 -6.555 -11.414 1.00 77.38 207 TYR A C 1
ATOM 1600 O O . TYR A 1 207 ? 5.490 -6.010 -12.106 1.00 77.38 207 TYR A O 1
ATOM 1608 N N . ARG A 1 208 ? 3.346 -6.173 -11.430 1.00 79.62 208 ARG A N 1
ATOM 1609 C CA . ARG A 1 208 ? 2.832 -5.053 -12.236 1.00 79.62 208 ARG A CA 1
ATOM 1610 C C . ARG A 1 208 ? 3.593 -3.760 -11.945 1.00 79.62 208 ARG A C 1
ATOM 1612 O O . ARG A 1 208 ? 3.885 -2.996 -12.856 1.00 79.62 208 ARG A O 1
ATOM 1619 N N . ASP A 1 209 ? 3.879 -3.510 -10.675 1.00 80.50 209 ASP A N 1
ATOM 1620 C CA . ASP A 1 209 ? 4.538 -2.302 -10.198 1.00 80.50 209 ASP A CA 1
ATOM 1621 C C . ASP A 1 209 ? 6.031 -2.248 -10.604 1.00 80.50 209 ASP A C 1
ATOM 1623 O O . ASP A 1 209 ? 6.477 -1.206 -11.086 1.00 80.50 209 ASP A O 1
ATOM 1627 N N . PHE A 1 210 ? 6.792 -3.345 -10.477 1.00 80.38 210 PHE A N 1
ATOM 1628 C CA . PHE A 1 210 ? 8.222 -3.395 -10.843 1.00 80.38 210 PHE A CA 1
ATOM 1629 C C . PHE A 1 210 ? 8.466 -3.397 -12.351 1.00 80.38 210 PHE A C 1
ATOM 1631 O O . PHE A 1 210 ? 9.391 -2.744 -12.837 1.00 80.38 210 PHE A O 1
ATOM 1638 N N . PHE A 1 211 ? 7.636 -4.124 -13.096 1.00 78.31 211 PHE A N 1
ATOM 1639 C CA . PHE A 1 211 ? 7.802 -4.315 -14.538 1.00 78.31 211 PHE A CA 1
ATOM 1640 C C . PHE A 1 211 ? 6.856 -3.440 -15.351 1.00 78.31 211 PHE A C 1
ATOM 1642 O O . PHE A 1 211 ? 6.620 -3.700 -16.521 1.00 78.31 211 PHE A O 1
ATOM 1649 N N . ALA A 1 212 ? 6.319 -2.381 -14.751 1.00 80.19 212 ALA A N 1
ATOM 1650 C CA . ALA A 1 212 ? 5.370 -1.491 -15.400 1.00 80.19 212 ALA A CA 1
ATOM 1651 C C . ALA A 1 212 ? 5.878 -0.906 -16.721 1.00 80.19 212 ALA A C 1
ATOM 1653 O O . ALA A 1 212 ? 5.146 -0.887 -17.704 1.00 80.19 212 ALA A O 1
ATOM 1654 N N . VAL A 1 213 ? 7.132 -0.438 -16.726 1.00 81.75 213 VAL A N 1
ATOM 1655 C CA . VAL A 1 213 ? 7.779 0.122 -17.919 1.00 81.75 213 VAL A CA 1
ATOM 1656 C C . VAL A 1 213 ? 7.815 -0.925 -19.024 1.00 81.75 213 VAL A C 1
ATOM 1658 O O . VAL A 1 213 ? 7.427 -0.631 -20.147 1.00 81.75 213 VAL A O 1
ATOM 1661 N N . ASP A 1 214 ? 8.218 -2.147 -18.678 1.00 79.19 214 ASP A N 1
ATOM 1662 C CA . ASP A 1 214 ? 8.384 -3.256 -19.613 1.00 79.19 214 ASP A CA 1
ATOM 1663 C C . ASP A 1 214 ? 7.022 -3.736 -20.132 1.00 79.19 214 ASP A C 1
ATOM 1665 O O . ASP A 1 214 ? 6.821 -3.880 -21.330 1.00 79.19 214 ASP A O 1
ATOM 1669 N N . ILE A 1 215 ? 6.040 -3.916 -19.248 1.00 78.69 215 ILE A N 1
ATOM 1670 C CA . ILE A 1 215 ? 4.680 -4.330 -19.610 1.00 78.69 215 ILE A CA 1
ATOM 1671 C C . ILE A 1 215 ? 4.046 -3.298 -20.547 1.00 78.69 215 ILE A C 1
ATOM 1673 O O . ILE A 1 215 ? 3.510 -3.655 -21.595 1.00 78.69 215 ILE A O 1
ATOM 1677 N N . TYR A 1 216 ? 4.103 -2.014 -20.193 1.00 81.06 216 TYR A N 1
ATOM 1678 C CA . TYR A 1 216 ? 3.462 -0.972 -20.990 1.00 81.06 216 TYR A CA 1
ATOM 1679 C C . TYR A 1 216 ? 4.221 -0.677 -22.281 1.00 81.06 216 TYR A C 1
ATOM 1681 O O . TYR A 1 216 ? 3.573 -0.403 -23.288 1.00 81.06 216 TYR A O 1
ATOM 1689 N N . SER A 1 217 ? 5.550 -0.794 -22.304 1.00 82.69 217 SER A N 1
ATOM 1690 C CA . SER A 1 217 ? 6.318 -0.617 -23.538 1.00 82.69 217 SER A CA 1
ATOM 1691 C C . SER A 1 217 ? 6.012 -1.698 -24.572 1.00 82.69 217 SER A C 1
ATOM 1693 O O . SER A 1 217 ? 5.809 -1.368 -25.740 1.00 82.69 217 SER A O 1
ATOM 1695 N N . HIS A 1 218 ? 5.878 -2.956 -24.143 1.00 80.31 218 HIS A N 1
ATOM 1696 C CA . HIS A 1 218 ? 5.489 -4.062 -25.022 1.00 80.31 218 HIS A CA 1
ATOM 1697 C C . HIS A 1 218 ? 4.044 -3.918 -25.519 1.00 80.31 218 HIS A C 1
ATOM 1699 O O . HIS A 1 218 ? 3.778 -4.151 -26.695 1.00 80.31 218 HIS A O 1
ATOM 1705 N N . LEU A 1 219 ? 3.110 -3.500 -24.655 1.00 78.69 219 LEU A N 1
ATOM 1706 C CA . LEU A 1 219 ? 1.701 -3.329 -25.035 1.00 78.69 219 LEU A CA 1
ATOM 1707 C C . LEU A 1 219 ? 1.465 -2.129 -25.964 1.00 78.69 219 LEU A C 1
ATOM 1709 O O . LEU A 1 219 ? 0.609 -2.197 -26.842 1.00 78.69 219 LEU A O 1
ATOM 1713 N N . LEU A 1 220 ? 2.190 -1.026 -25.760 1.00 82.88 220 LEU A N 1
ATOM 1714 C CA . LEU A 1 220 ? 2.017 0.212 -26.528 1.00 82.88 220 LEU A CA 1
ATOM 1715 C C . LEU A 1 220 ? 2.935 0.295 -27.755 1.00 82.88 220 LEU A C 1
ATOM 1717 O O . LEU A 1 220 ? 2.726 1.163 -28.601 1.00 82.88 220 LEU A O 1
ATOM 1721 N N . GLY A 1 221 ? 3.974 -0.541 -27.836 1.00 83.44 221 GLY A N 1
ATOM 1722 C CA . GLY A 1 221 ? 5.019 -0.449 -28.862 1.00 83.44 221 GLY A CA 1
ATOM 1723 C C . GLY A 1 221 ? 5.882 0.818 -28.757 1.00 83.44 221 GLY A C 1
ATOM 1724 O O . GLY A 1 221 ? 6.570 1.182 -29.707 1.00 83.44 221 GLY A O 1
ATOM 1725 N N . ARG A 1 222 ? 5.822 1.526 -27.622 1.00 87.00 222 ARG A N 1
ATOM 1726 C CA . ARG A 1 222 ? 6.552 2.774 -27.347 1.00 87.00 222 ARG A CA 1
ATOM 1727 C C . ARG A 1 222 ? 6.798 2.937 -25.852 1.00 87.00 222 ARG A C 1
ATOM 1729 O O . ARG A 1 222 ? 6.084 2.353 -25.043 1.00 87.00 222 ARG A O 1
ATOM 1736 N N . ALA A 1 223 ? 7.740 3.799 -25.473 1.00 84.94 223 ALA A N 1
ATOM 1737 C CA . ALA A 1 223 ? 7.921 4.159 -24.070 1.00 84.94 223 ALA A CA 1
ATOM 1738 C C . ALA A 1 223 ? 6.627 4.787 -23.489 1.00 84.94 223 ALA A C 1
ATOM 1740 O O . ALA A 1 223 ? 6.019 5.647 -24.144 1.00 84.94 223 ALA A O 1
ATOM 1741 N N . PRO A 1 224 ? 6.185 4.364 -22.290 1.00 86.06 224 PRO A N 1
ATOM 1742 C CA . PRO A 1 224 ? 4.983 4.893 -21.650 1.00 86.06 224 PRO A CA 1
ATOM 1743 C C . PRO A 1 224 ? 5.187 6.335 -21.170 1.00 86.06 224 PRO A C 1
ATOM 1745 O O . PRO A 1 224 ? 6.220 6.678 -20.592 1.00 86.06 224 PRO A O 1
ATOM 1748 N N . THR A 1 225 ? 4.183 7.180 -21.385 1.00 89.00 225 THR A N 1
ATOM 1749 C CA . THR A 1 225 ? 4.137 8.562 -20.894 1.00 89.00 225 THR A CA 1
ATOM 1750 C C . THR A 1 225 ? 3.443 8.637 -19.534 1.00 89.00 225 THR A C 1
ATOM 1752 O O . THR A 1 225 ? 2.804 7.687 -19.078 1.00 89.00 225 THR A O 1
ATOM 1755 N N . SER A 1 226 ? 3.520 9.795 -18.872 1.00 88.06 226 SER A N 1
ATOM 1756 C CA . SER A 1 226 ? 2.894 10.016 -17.562 1.00 88.06 226 SER A CA 1
ATOM 1757 C C . SER A 1 226 ? 1.381 9.754 -17.566 1.00 88.06 226 SER A C 1
ATOM 1759 O O . SER A 1 226 ? 0.849 9.226 -16.591 1.00 88.06 226 SER A O 1
ATOM 1761 N N . SER A 1 227 ? 0.683 10.072 -18.664 1.00 87.50 227 SER A N 1
ATOM 1762 C CA . SER A 1 227 ? -0.753 9.804 -18.802 1.00 87.50 227 SER A CA 1
ATOM 1763 C C . SER A 1 227 ? -1.066 8.317 -18.939 1.00 87.50 227 SER A C 1
ATOM 1765 O O . SER A 1 227 ? -2.087 7.877 -18.416 1.00 87.50 227 SER A O 1
ATOM 1767 N N . ASP A 1 228 ? -0.193 7.537 -19.583 1.00 85.94 228 ASP A N 1
ATOM 1768 C CA . ASP A 1 228 ? -0.404 6.095 -19.752 1.00 85.94 228 ASP A CA 1
ATOM 1769 C C . ASP A 1 228 ? -0.418 5.388 -18.394 1.00 85.94 228 ASP A C 1
ATOM 1771 O O . ASP A 1 228 ? -1.290 4.562 -18.141 1.00 85.94 228 ASP A O 1
ATOM 1775 N N . TYR A 1 229 ? 0.483 5.770 -17.481 1.00 85.31 229 TYR A N 1
ATOM 1776 C CA . TYR A 1 229 ? 0.504 5.226 -16.120 1.00 85.31 229 TYR A CA 1
ATOM 1777 C C . TYR A 1 229 ? -0.776 5.527 -15.341 1.00 85.31 229 TYR A C 1
ATOM 1779 O O . TYR A 1 229 ? -1.261 4.663 -14.616 1.00 85.31 229 TYR A O 1
ATOM 1787 N N . ILE A 1 230 ? -1.325 6.737 -15.476 1.00 85.31 230 ILE A N 1
ATOM 1788 C CA . ILE A 1 230 ? -2.551 7.138 -14.772 1.00 85.31 230 ILE A CA 1
ATOM 1789 C C . ILE A 1 230 ? -3.765 6.402 -15.353 1.00 85.31 230 ILE A C 1
ATOM 1791 O O . ILE A 1 230 ? -4.574 5.857 -14.601 1.00 85.31 230 ILE A O 1
ATOM 1795 N N . LEU A 1 231 ? -3.879 6.357 -16.684 1.00 82.69 231 LEU A N 1
ATOM 1796 C CA . LEU A 1 231 ? -5.010 5.737 -17.375 1.00 82.69 231 LEU A CA 1
ATOM 1797 C C . LEU A 1 231 ? -5.012 4.212 -17.242 1.00 82.69 231 LEU A C 1
ATOM 1799 O O . LEU A 1 231 ? -6.072 3.632 -17.021 1.00 82.69 231 LEU A O 1
ATOM 1803 N N . ALA A 1 232 ? -3.851 3.559 -17.345 1.00 76.81 232 ALA A N 1
ATOM 1804 C CA . ALA A 1 232 ? -3.745 2.105 -17.239 1.00 76.81 232 ALA A CA 1
ATOM 1805 C C . ALA A 1 232 ? -4.013 1.603 -15.814 1.00 76.81 232 ALA A C 1
ATOM 1807 O O . ALA A 1 232 ? -4.606 0.538 -15.627 1.00 76.81 232 ALA A O 1
ATOM 1808 N N . ASP A 1 233 ? -3.615 2.370 -14.797 1.00 76.12 233 ASP A N 1
ATOM 1809 C CA . ASP A 1 233 ? -3.845 1.966 -13.417 1.00 76.12 233 ASP A CA 1
ATOM 1810 C C . ASP A 1 233 ? -5.305 2.169 -12.984 1.00 76.12 233 ASP A C 1
ATOM 1812 O O . ASP A 1 233 ? -5.765 1.375 -12.171 1.00 76.12 233 ASP A O 1
ATOM 1816 N N . TRP A 1 234 ? -6.063 3.128 -13.539 1.00 70.75 234 TRP A N 1
ATOM 1817 C CA . TRP A 1 234 ? -7.445 3.421 -13.109 1.00 70.75 234 TRP A CA 1
ATOM 1818 C C . TRP A 1 234 ? -8.402 2.208 -13.164 1.00 70.75 234 TRP A C 1
ATOM 1820 O O . TRP A 1 234 ? -9.036 1.914 -12.147 1.00 70.75 234 TRP A O 1
ATOM 1830 N N . PRO A 1 235 ? -8.480 1.414 -14.254 1.00 64.06 235 PRO A N 1
ATOM 1831 C CA . PRO A 1 235 ? -9.234 0.155 -14.254 1.00 64.06 235 PRO A CA 1
ATOM 1832 C C . PRO A 1 235 ? -8.643 -0.897 -13.301 1.00 64.06 235 PRO A C 1
ATOM 1834 O O . PRO A 1 235 ? -9.377 -1.635 -12.641 1.00 64.06 235 PRO A O 1
ATOM 1837 N N . GLY A 1 236 ? -7.311 -0.944 -13.179 1.00 63.00 236 GLY A N 1
ATOM 1838 C CA . GLY A 1 236 ? -6.603 -1.838 -12.257 1.00 63.00 236 GLY A CA 1
ATOM 1839 C C . GLY A 1 236 ? -6.884 -1.542 -10.779 1.00 63.00 236 GLY A C 1
ATOM 1840 O O . GLY A 1 236 ? -6.876 -2.463 -9.958 1.00 63.00 236 GLY A O 1
ATOM 1841 N N . MET A 1 237 ? -7.214 -0.291 -10.436 1.00 65.50 237 MET A N 1
ATOM 1842 C CA . MET A 1 237 ? -7.558 0.131 -9.073 1.00 65.50 237 MET A CA 1
ATOM 1843 C C . MET A 1 237 ? -8.756 -0.646 -8.522 1.00 65.50 237 MET A C 1
ATOM 1845 O O . MET A 1 237 ? -8.727 -1.032 -7.357 1.00 65.50 237 MET A O 1
ATOM 1849 N N . GLY A 1 238 ? -9.763 -0.956 -9.348 1.00 65.75 238 GLY A N 1
ATOM 1850 C CA . GLY A 1 238 ? -10.929 -1.742 -8.927 1.00 65.75 238 GLY A CA 1
ATOM 1851 C C . GLY A 1 238 ? -10.566 -3.153 -8.452 1.00 65.75 238 GLY A C 1
ATOM 1852 O O . GLY A 1 238 ? -11.117 -3.638 -7.466 1.00 65.75 238 GLY A O 1
ATOM 1853 N N . THR A 1 239 ? -9.569 -3.779 -9.085 1.00 63.09 239 THR A N 1
ATOM 1854 C CA . THR A 1 239 ? -9.054 -5.096 -8.666 1.00 63.09 239 THR A CA 1
ATOM 1855 C C . THR A 1 239 ? -8.197 -4.978 -7.403 1.00 63.09 239 THR A C 1
ATOM 1857 O O . THR A 1 239 ? -8.233 -5.849 -6.538 1.00 63.09 239 THR A O 1
ATOM 1860 N N . LEU A 1 240 ? -7.463 -3.872 -7.244 1.00 69.06 240 LEU A N 1
ATOM 1861 C CA . LEU A 1 240 ? -6.636 -3.614 -6.063 1.00 69.06 240 LEU A CA 1
ATOM 1862 C C . LEU A 1 240 ? -7.436 -3.133 -4.846 1.00 69.06 240 LEU A C 1
ATOM 1864 O O . LEU A 1 240 ? -6.947 -3.273 -3.729 1.00 69.06 240 LEU A O 1
ATOM 1868 N N . LEU A 1 241 ? -8.670 -2.645 -5.009 1.00 72.81 241 LEU A N 1
ATOM 1869 C CA . LEU A 1 241 ? -9.577 -2.399 -3.879 1.00 72.81 241 LEU A CA 1
ATOM 1870 C C . LEU A 1 241 ? -9.834 -3.678 -3.074 1.00 72.81 241 LEU A C 1
ATOM 1872 O O . LEU A 1 241 ? -10.024 -3.608 -1.860 1.00 72.81 241 LEU A O 1
ATOM 1876 N N . ALA A 1 242 ? -9.746 -4.847 -3.716 1.00 73.25 242 ALA A N 1
ATOM 1877 C CA . ALA A 1 242 ? -9.813 -6.126 -3.028 1.00 73.25 242 ALA A CA 1
ATOM 1878 C C . ALA A 1 242 ? -8.679 -6.320 -2.008 1.00 73.25 242 ALA A C 1
ATOM 1880 O O . ALA A 1 242 ? -8.868 -7.113 -1.101 1.00 73.25 242 ALA A O 1
ATOM 1881 N N . LEU A 1 243 ? -7.547 -5.601 -2.092 1.00 75.44 243 LEU A N 1
ATOM 1882 C CA . LEU A 1 243 ? -6.464 -5.652 -1.093 1.00 75.44 243 LEU A CA 1
ATOM 1883 C C . LEU A 1 243 ? -6.805 -4.907 0.203 1.00 75.44 243 LEU A C 1
ATOM 1885 O O . LEU A 1 243 ? -6.274 -5.256 1.256 1.00 75.44 243 LEU A O 1
ATOM 1889 N N . VAL A 1 244 ? -7.667 -3.887 0.140 1.00 78.31 244 VAL A N 1
ATOM 1890 C CA . VAL A 1 244 ? -7.924 -2.961 1.258 1.00 78.31 244 VAL A CA 1
ATOM 1891 C C . VAL A 1 244 ? -8.434 -3.672 2.519 1.00 78.31 244 VAL A C 1
ATOM 1893 O O . VAL A 1 244 ? -7.972 -3.350 3.613 1.00 78.31 244 VAL A O 1
ATOM 1896 N N . PRO A 1 245 ? -9.337 -4.668 2.439 1.00 78.00 245 PRO A N 1
ATOM 1897 C CA . PRO A 1 245 ? -9.720 -5.424 3.625 1.00 78.00 245 PRO A CA 1
ATOM 1898 C C . PRO A 1 245 ? -8.554 -6.227 4.214 1.00 78.00 245 PRO A C 1
ATOM 1900 O O . PRO A 1 245 ? -8.399 -6.272 5.434 1.00 78.00 245 PRO A O 1
ATOM 1903 N N . PHE A 1 246 ? -7.720 -6.838 3.367 1.00 77.44 246 PHE A N 1
ATOM 1904 C CA . PHE A 1 246 ? -6.631 -7.725 3.792 1.00 77.44 246 PHE A CA 1
ATOM 1905 C C . PHE A 1 246 ? -5.420 -6.973 4.350 1.00 77.44 246 PHE A C 1
ATOM 1907 O O . PHE A 1 246 ? -4.620 -7.577 5.053 1.00 77.44 246 PHE A O 1
ATOM 1914 N N . SER A 1 247 ? -5.296 -5.667 4.108 1.00 71.50 247 SER A N 1
ATOM 1915 C CA . SER A 1 247 ? -4.217 -4.853 4.679 1.00 71.50 247 SER A CA 1
ATOM 1916 C C . SER A 1 247 ? -4.442 -4.462 6.147 1.00 71.50 247 SER A C 1
ATOM 1918 O O . SER A 1 247 ? -3.517 -3.979 6.794 1.00 71.50 247 SER A O 1
ATOM 1920 N N . GLY A 1 248 ? -5.641 -4.681 6.708 1.00 74.19 248 GLY A N 1
ATOM 1921 C CA . GLY A 1 248 ? -5.878 -4.450 8.139 1.00 74.19 248 GLY A CA 1
ATOM 1922 C C . GLY A 1 248 ? -7.311 -4.636 8.629 1.00 74.19 248 GLY A C 1
ATOM 1923 O O . GLY A 1 248 ? -7.521 -5.272 9.662 1.00 74.19 248 GLY A O 1
ATOM 1924 N N . ALA A 1 249 ? -8.314 -4.140 7.897 1.00 76.06 249 ALA A N 1
ATOM 1925 C CA . ALA A 1 249 ? -9.704 -4.121 8.373 1.00 76.06 249 ALA A CA 1
ATOM 1926 C C . ALA A 1 249 ? -10.271 -5.527 8.649 1.00 76.06 249 ALA A C 1
ATOM 1928 O O . ALA A 1 249 ? -10.996 -5.735 9.624 1.00 76.06 249 ALA A O 1
ATOM 1929 N N . LEU A 1 250 ? -9.912 -6.507 7.817 1.00 81.44 250 LEU A N 1
ATOM 1930 C CA . LEU A 1 250 ? -10.289 -7.905 8.001 1.00 81.44 250 LEU A CA 1
ATOM 1931 C C . LEU A 1 250 ? -9.711 -8.473 9.300 1.00 81.44 250 LEU A C 1
ATOM 1933 O O . LEU A 1 250 ? -10.430 -9.117 10.061 1.00 81.44 250 LEU A O 1
ATOM 1937 N N . PHE A 1 251 ? -8.427 -8.230 9.560 1.00 80.69 251 PHE A N 1
ATOM 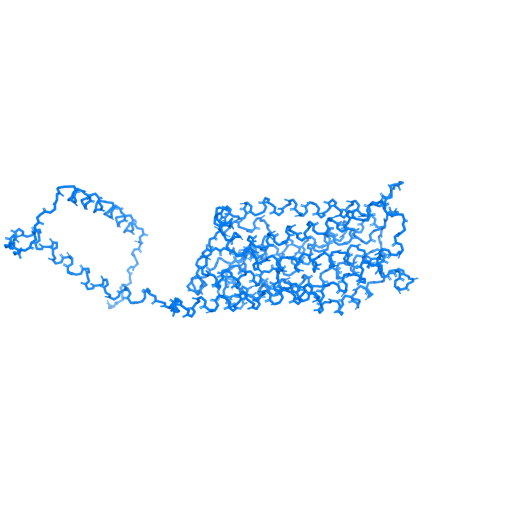1938 C CA . PHE A 1 251 ? -7.755 -8.736 10.754 1.00 80.69 251 PHE A CA 1
ATOM 1939 C C . PHE A 1 251 ? -8.281 -8.069 12.025 1.00 80.69 251 PHE A C 1
ATOM 1941 O O . PHE A 1 251 ? -8.454 -8.744 13.036 1.00 80.69 251 PHE A O 1
ATOM 1948 N N . ASP A 1 252 ? -8.622 -6.783 11.969 1.00 76.19 252 ASP A N 1
ATOM 1949 C CA . ASP A 1 252 ? -9.284 -6.087 13.075 1.00 76.19 252 ASP A CA 1
ATOM 1950 C C . ASP A 1 252 ? -10.641 -6.719 13.420 1.00 76.19 252 ASP A C 1
ATOM 1952 O O . ASP A 1 252 ? -10.916 -7.017 14.586 1.00 76.19 252 ASP A O 1
ATOM 1956 N N . ARG A 1 253 ? -11.471 -6.993 12.405 1.00 78.62 253 ARG A N 1
ATOM 1957 C CA . ARG A 1 253 ? -12.773 -7.659 12.585 1.00 78.62 253 ARG A CA 1
ATOM 1958 C C . ARG A 1 253 ? -12.628 -9.096 13.072 1.00 78.62 253 ARG A C 1
ATOM 1960 O O . ARG A 1 253 ? -13.429 -9.543 13.889 1.00 78.62 253 ARG A O 1
ATOM 1967 N N . LEU A 1 254 ? -11.602 -9.804 12.606 1.00 79.94 254 LEU A N 1
ATOM 1968 C CA . LEU A 1 254 ? -11.291 -11.160 13.046 1.00 79.94 254 LEU A CA 1
ATOM 1969 C C . LEU A 1 254 ? -10.992 -11.201 14.549 1.00 79.94 254 LEU A C 1
ATOM 1971 O O . LEU A 1 254 ? -11.592 -12.000 15.262 1.00 79.94 254 LEU A O 1
ATOM 1975 N N . ILE A 1 255 ? -10.102 -10.329 15.030 1.00 78.38 255 ILE A N 1
ATOM 1976 C CA . ILE A 1 255 ? -9.725 -10.267 16.448 1.00 78.38 255 ILE A CA 1
ATOM 1977 C C . ILE A 1 255 ? -10.922 -9.885 17.327 1.00 78.38 255 ILE A C 1
ATOM 1979 O O . ILE A 1 255 ? -11.121 -10.482 18.389 1.00 78.38 255 ILE A O 1
ATOM 1983 N N . ALA A 1 256 ? -11.751 -8.944 16.865 1.00 73.69 256 ALA A N 1
ATOM 1984 C CA . ALA A 1 256 ? -12.982 -8.572 17.556 1.00 73.69 256 ALA A CA 1
ATOM 1985 C C . ALA A 1 256 ? -13.965 -9.754 17.650 1.00 73.69 256 ALA A C 1
ATOM 1987 O O . ALA A 1 256 ? -14.493 -10.036 18.724 1.00 73.69 256 ALA A O 1
ATOM 1988 N N . ALA A 1 257 ? -14.166 -10.496 16.557 1.00 75.19 257 ALA A N 1
ATOM 1989 C CA . ALA A 1 257 ? -15.087 -11.633 16.517 1.00 75.19 257 ALA A CA 1
ATOM 1990 C C . ALA A 1 257 ? -14.630 -12.826 17.377 1.00 75.19 257 ALA A C 1
ATOM 1992 O O . ALA A 1 257 ? -15.466 -13.576 17.889 1.00 75.19 257 ALA A O 1
ATOM 1993 N N . THR A 1 258 ? -13.316 -13.015 17.548 1.00 75.38 258 THR A N 1
ATOM 1994 C CA . THR A 1 258 ? -12.759 -14.081 18.396 1.00 75.38 258 THR A CA 1
ATOM 1995 C C . THR A 1 258 ? -12.679 -13.706 19.876 1.00 75.38 258 THR A C 1
ATOM 1997 O O . THR A 1 258 ? -12.263 -14.552 20.671 1.00 75.38 258 THR A O 1
ATOM 2000 N N . GLY A 1 259 ? -13.014 -12.466 20.257 1.00 68.69 259 GLY A N 1
ATOM 2001 C CA . GLY A 1 259 ? -12.961 -11.983 21.644 1.00 68.69 259 GLY A CA 1
ATOM 2002 C C . GLY A 1 259 ? -11.572 -12.088 22.281 1.00 68.69 259 GLY A C 1
ATOM 2003 O O . GLY A 1 259 ? -11.447 -12.228 23.494 1.00 68.69 259 GLY A O 1
ATOM 2004 N N . THR A 1 260 ? -10.510 -12.118 21.469 1.00 70.25 260 THR A N 1
ATOM 2005 C CA . THR A 1 260 ? -9.146 -12.339 21.966 1.00 70.25 260 THR A CA 1
ATOM 2006 C C . THR A 1 260 ? -8.516 -10.992 22.322 1.00 70.25 260 THR A C 1
ATOM 2008 O O . THR A 1 260 ? -8.449 -10.131 21.445 1.00 70.25 260 THR A O 1
ATOM 2011 N N . PRO A 1 261 ? -8.025 -10.781 23.558 1.00 64.81 261 PRO A N 1
ATOM 2012 C CA . PRO A 1 261 ? -7.428 -9.507 23.942 1.00 64.81 261 PRO A CA 1
ATOM 2013 C C . PRO A 1 261 ? -6.087 -9.304 23.222 1.00 64.81 261 PRO A C 1
ATOM 2015 O O . PRO A 1 261 ? -5.056 -9.832 23.646 1.00 64.81 261 PRO A O 1
ATOM 2018 N N . GLY A 1 262 ? -6.085 -8.533 22.131 1.00 66.38 262 GLY A N 1
ATOM 2019 C CA . GLY A 1 262 ? -4.854 -8.109 21.470 1.00 66.38 262 GLY A CA 1
ATOM 2020 C C . GLY A 1 262 ? -5.026 -7.264 20.204 1.00 66.38 262 GLY A C 1
ATOM 2021 O O . GLY A 1 262 ? -6.140 -7.008 19.761 1.00 66.38 262 GLY A O 1
ATOM 2022 N N . THR A 1 263 ? -3.912 -6.798 19.633 1.00 71.00 263 THR A N 1
ATOM 2023 C CA . THR A 1 263 ? -3.884 -5.985 18.401 1.00 71.00 263 THR A CA 1
ATOM 2024 C C . THR A 1 263 ? -3.826 -6.841 17.131 1.00 71.00 263 THR A C 1
ATOM 2026 O O . THR A 1 263 ? -3.219 -7.912 17.119 1.00 71.00 263 THR A O 1
ATOM 2029 N N . SER A 1 264 ? -4.416 -6.359 16.032 1.00 75.25 264 SER A N 1
ATOM 2030 C CA . SER A 1 264 ? -4.372 -7.022 14.717 1.00 75.25 264 SER A CA 1
ATOM 2031 C C . SER A 1 264 ? -3.063 -6.783 13.950 1.00 75.25 264 SER A C 1
ATOM 2033 O O . SER A 1 264 ? -2.774 -7.524 13.010 1.00 75.25 264 SER A O 1
ATOM 2035 N N . ILE A 1 265 ? -2.233 -5.818 14.381 1.00 75.38 265 ILE A N 1
ATOM 2036 C CA . ILE A 1 265 ? -0.933 -5.471 13.770 1.00 75.38 265 ILE A CA 1
ATOM 2037 C C . ILE A 1 265 ? -0.076 -6.704 13.491 1.00 75.38 265 ILE A C 1
ATOM 2039 O O . ILE A 1 265 ? 0.571 -6.782 12.450 1.00 75.38 265 ILE A O 1
ATOM 2043 N N . PHE A 1 266 ? -0.050 -7.684 14.402 1.00 77.75 266 PHE A N 1
ATOM 2044 C CA . PHE A 1 266 ? 0.787 -8.864 14.191 1.00 77.75 266 PHE A CA 1
ATOM 2045 C C . PHE A 1 266 ? 0.333 -9.680 12.970 1.00 77.75 266 PHE A C 1
ATOM 2047 O O . PHE A 1 266 ? 1.185 -10.245 12.290 1.00 77.75 266 PHE A O 1
ATOM 2054 N N . LEU A 1 267 ? -0.975 -9.738 12.684 1.00 81.69 267 LEU A N 1
ATOM 2055 C CA . LEU A 1 267 ? -1.522 -10.413 11.502 1.00 81.69 267 LEU A CA 1
ATOM 2056 C C . LEU A 1 267 ? -1.228 -9.613 10.237 1.00 81.69 267 LEU A C 1
ATOM 2058 O O . LEU A 1 267 ? -0.843 -10.211 9.237 1.00 81.69 267 LEU A O 1
ATOM 2062 N N . VAL A 1 268 ? -1.334 -8.281 10.304 1.00 81.19 268 VAL A N 1
ATOM 2063 C CA . VAL A 1 268 ? -0.953 -7.384 9.201 1.00 81.19 268 VAL A CA 1
ATOM 2064 C C . VAL A 1 268 ? 0.515 -7.588 8.838 1.00 81.19 268 VAL A C 1
ATOM 2066 O O . VAL A 1 268 ? 0.839 -7.870 7.690 1.00 81.19 268 VAL A O 1
ATOM 2069 N N . PHE A 1 269 ? 1.418 -7.528 9.818 1.00 80.62 269 PHE A N 1
ATOM 2070 C CA . PHE A 1 269 ? 2.848 -7.708 9.569 1.00 80.62 269 PHE A CA 1
ATOM 2071 C C . PHE A 1 269 ? 3.224 -9.133 9.168 1.00 80.62 269 PHE A C 1
ATOM 2073 O O . PHE A 1 269 ? 4.128 -9.299 8.351 1.00 80.62 269 PHE A O 1
ATOM 2080 N N . LEU A 1 270 ? 2.539 -10.152 9.696 1.00 83.94 270 LEU A N 1
ATOM 2081 C CA . LEU A 1 270 ? 2.709 -11.527 9.229 1.00 83.94 270 LEU A CA 1
ATOM 2082 C C . LEU A 1 270 ? 2.297 -11.653 7.758 1.00 83.94 270 LEU A C 1
ATOM 2084 O O . LEU A 1 270 ? 3.044 -12.223 6.966 1.00 83.94 270 LEU A O 1
ATOM 2088 N N . GLY A 1 271 ? 1.145 -11.089 7.391 1.00 85.62 271 GLY A N 1
ATOM 2089 C CA . GLY A 1 271 ? 0.662 -11.059 6.015 1.00 85.62 271 GLY A CA 1
ATOM 2090 C C . GLY A 1 271 ? 1.628 -10.338 5.087 1.00 85.62 271 GLY A C 1
ATOM 2091 O O . GLY A 1 271 ? 2.015 -10.900 4.068 1.00 85.62 271 GLY A O 1
ATOM 2092 N N . ASP A 1 272 ? 2.064 -9.133 5.455 1.00 84.25 272 ASP A N 1
ATOM 2093 C CA . ASP A 1 272 ? 3.033 -8.351 4.680 1.00 84.25 272 ASP A CA 1
ATOM 2094 C C . ASP A 1 272 ? 4.356 -9.105 4.508 1.00 84.25 272 ASP A C 1
ATOM 2096 O O . ASP A 1 272 ? 4.917 -9.133 3.416 1.00 84.25 272 ASP A O 1
ATOM 2100 N N . GLY A 1 273 ? 4.852 -9.744 5.572 1.00 85.94 273 GLY A N 1
ATOM 2101 C CA . GLY A 1 273 ? 6.072 -10.549 5.530 1.00 85.94 273 GLY A CA 1
ATOM 2102 C C . GLY A 1 273 ? 5.954 -11.715 4.550 1.00 85.94 273 GLY A C 1
ATOM 2103 O O . GLY A 1 273 ? 6.806 -11.871 3.675 1.00 85.94 273 GLY A O 1
ATOM 2104 N N . LEU A 1 274 ? 4.870 -12.491 4.643 1.00 87.38 274 LEU A N 1
ATOM 2105 C CA . LEU A 1 274 ? 4.572 -13.574 3.700 1.00 87.38 274 LEU A CA 1
ATOM 2106 C C . LEU A 1 274 ? 4.470 -13.052 2.261 1.00 87.38 274 LEU A C 1
ATOM 2108 O O . LEU A 1 274 ? 4.990 -13.656 1.326 1.00 87.38 274 LEU A O 1
ATOM 2112 N N . ALA A 1 275 ? 3.846 -11.899 2.076 1.00 86.56 275 ALA A N 1
ATOM 2113 C CA . ALA A 1 275 ? 3.632 -11.317 0.766 1.00 86.56 275 ALA A CA 1
ATOM 2114 C C . ALA A 1 275 ? 4.916 -10.717 0.143 1.00 86.56 275 ALA A C 1
ATOM 2116 O O . ALA A 1 275 ? 5.088 -10.720 -1.079 1.00 86.56 275 ALA A O 1
ATOM 2117 N N . TYR A 1 276 ? 5.890 -10.286 0.950 1.00 87.75 276 TYR A N 1
ATOM 2118 C CA . TYR A 1 276 ? 7.232 -10.001 0.436 1.00 87.75 276 TYR A CA 1
ATOM 2119 C C . TYR A 1 276 ? 7.982 -11.270 0.029 1.00 87.75 276 TYR A C 1
ATOM 2121 O O . TYR A 1 276 ? 8.709 -11.238 -0.961 1.00 87.75 276 TYR A O 1
ATOM 2129 N N . VAL A 1 277 ? 7.783 -12.396 0.723 1.00 86.94 277 VAL A N 1
ATOM 2130 C CA . VAL A 1 277 ? 8.373 -13.685 0.319 1.00 86.94 277 VAL A CA 1
ATOM 2131 C C . VAL A 1 277 ? 7.842 -14.126 -1.046 1.00 86.94 277 VAL A C 1
ATOM 2133 O O . VAL A 1 277 ? 8.642 -14.518 -1.895 1.00 86.94 277 VAL A O 1
ATOM 2136 N N . SER A 1 278 ? 6.533 -14.005 -1.314 1.00 85.12 278 SER A N 1
ATOM 2137 C CA . SER A 1 278 ? 5.996 -14.306 -2.656 1.00 85.12 278 SER A CA 1
ATOM 2138 C C . SER A 1 278 ? 6.573 -13.382 -3.728 1.00 85.12 278 SER A C 1
ATOM 2140 O O . SER A 1 278 ? 6.892 -13.824 -4.832 1.00 85.12 278 SER A O 1
ATOM 2142 N N . THR A 1 279 ? 6.766 -12.107 -3.396 1.00 86.00 279 THR A N 1
ATOM 2143 C CA . THR A 1 279 ? 7.385 -11.128 -4.296 1.00 86.00 279 THR A CA 1
ATOM 2144 C C . THR A 1 279 ? 8.841 -11.484 -4.607 1.00 86.00 279 THR A C 1
ATOM 2146 O O . THR A 1 279 ? 9.231 -11.487 -5.771 1.00 86.00 279 THR A O 1
ATOM 2149 N N . LEU A 1 280 ? 9.634 -11.848 -3.595 1.00 87.50 280 LEU A N 1
ATOM 2150 C CA . LEU A 1 280 ? 11.015 -12.303 -3.780 1.00 87.50 280 LEU A CA 1
ATOM 2151 C C . LEU A 1 280 ? 11.083 -13.570 -4.628 1.00 87.50 280 LEU A C 1
ATOM 2153 O O . LEU A 1 280 ? 11.924 -13.641 -5.516 1.00 87.50 280 LEU A O 1
ATOM 2157 N N . ALA A 1 281 ? 10.184 -14.532 -4.408 1.00 83.69 281 ALA A N 1
ATOM 2158 C CA . ALA A 1 281 ? 10.109 -15.737 -5.230 1.00 83.69 281 ALA A CA 1
ATOM 2159 C C . ALA A 1 281 ? 9.818 -15.407 -6.705 1.00 83.69 281 ALA A C 1
ATOM 2161 O O . ALA A 1 281 ? 10.441 -15.978 -7.594 1.00 83.69 281 ALA A O 1
ATOM 2162 N N . THR A 1 282 ? 8.930 -14.439 -6.957 1.00 79.38 282 THR A N 1
ATOM 2163 C CA . THR A 1 282 ? 8.578 -13.985 -8.316 1.00 79.38 282 THR A CA 1
ATOM 2164 C C . THR A 1 282 ? 9.739 -13.254 -8.999 1.00 79.38 282 THR A C 1
ATOM 2166 O O . THR A 1 282 ? 9.976 -13.418 -10.192 1.00 79.38 282 THR A O 1
ATOM 2169 N N . LEU A 1 283 ? 10.484 -12.433 -8.254 1.00 80.94 283 LEU A N 1
ATOM 2170 C CA . LEU A 1 283 ? 11.667 -11.757 -8.790 1.00 80.94 283 LEU A CA 1
ATOM 2171 C C . LEU A 1 283 ? 12.819 -12.743 -9.022 1.00 80.94 283 LEU A C 1
ATOM 2173 O O . LEU A 1 283 ? 13.511 -12.652 -10.030 1.00 80.94 283 LEU A O 1
ATOM 2177 N N . ALA A 1 284 ? 12.999 -13.711 -8.122 1.00 81.31 284 ALA A N 1
ATOM 2178 C CA . ALA A 1 284 ? 14.026 -14.737 -8.240 1.00 81.31 284 ALA A CA 1
ATOM 2179 C C . ALA A 1 284 ? 13.768 -15.688 -9.414 1.00 81.31 284 ALA A C 1
ATOM 2181 O O . ALA A 1 284 ? 14.726 -16.104 -10.055 1.00 81.31 284 ALA A O 1
ATOM 2182 N N . SER A 1 285 ? 12.507 -15.996 -9.743 1.00 75.94 285 SER A N 1
ATOM 2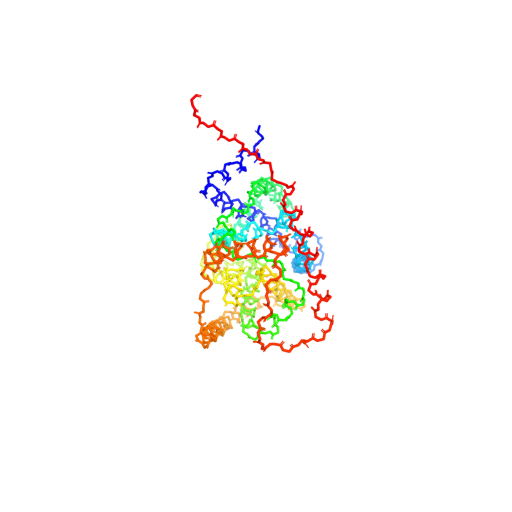183 C CA . SER A 1 285 ? 12.187 -16.860 -10.889 1.00 75.94 285 SER A CA 1
ATOM 2184 C C . SER A 1 285 ? 12.584 -16.266 -12.241 1.00 75.94 285 SER A C 1
ATOM 2186 O O . SER A 1 285 ? 12.682 -17.015 -13.204 1.00 75.94 285 SER A O 1
ATOM 2188 N N . ARG A 1 286 ? 12.830 -14.952 -12.319 1.00 73.00 286 ARG A N 1
ATOM 2189 C CA . ARG A 1 286 ? 13.380 -14.307 -13.521 1.00 73.00 286 ARG A CA 1
ATOM 2190 C C . ARG A 1 286 ? 14.896 -14.424 -13.643 1.00 73.00 286 ARG A C 1
ATOM 2192 O O . ARG A 1 286 ? 15.432 -14.285 -14.737 1.00 73.00 286 ARG A O 1
ATOM 2199 N N . LEU A 1 287 ? 15.605 -14.671 -12.542 1.00 74.62 287 LEU A N 1
ATOM 2200 C CA . LEU A 1 287 ? 17.059 -14.772 -12.581 1.00 74.62 287 LEU A CA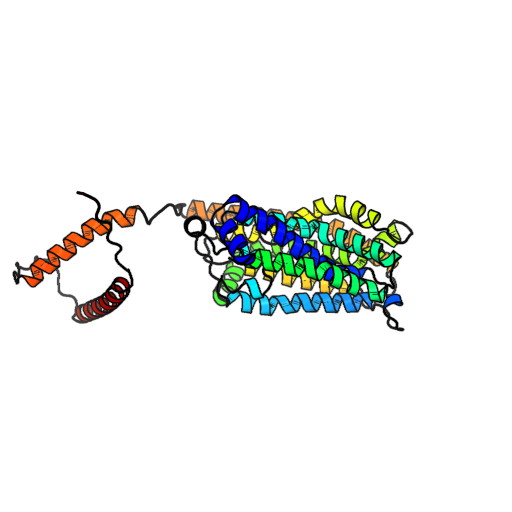 1
ATOM 2201 C C . LEU A 1 287 ? 17.462 -16.019 -13.379 1.00 74.62 287 LEU A C 1
ATOM 2203 O O . LEU A 1 287 ? 17.212 -17.147 -12.957 1.00 74.62 287 LEU A O 1
ATOM 2207 N N . GLY A 1 288 ? 18.114 -15.810 -14.524 1.00 62.19 288 GLY A N 1
ATOM 2208 C CA . GLY A 1 288 ? 18.661 -16.884 -15.358 1.00 62.19 288 GLY A CA 1
ATOM 2209 C C . GLY A 1 288 ? 17.814 -17.289 -16.566 1.00 62.19 288 GLY A C 1
ATOM 2210 O O . GLY A 1 288 ? 18.240 -18.176 -17.310 1.00 62.19 288 GLY A O 1
ATOM 2211 N N . VAL A 1 289 ? 16.670 -16.643 -16.823 1.00 63.56 289 VAL A N 1
ATOM 2212 C CA . VAL A 1 289 ? 15.892 -16.883 -18.049 1.00 63.56 289 VAL A CA 1
ATOM 2213 C C . VAL A 1 289 ? 16.274 -15.865 -19.123 1.00 63.56 289 VAL A C 1
ATOM 2215 O O . VAL A 1 289 ? 16.091 -14.667 -18.975 1.00 63.56 289 VAL A O 1
ATOM 2218 N N . ARG A 1 290 ? 16.839 -16.343 -20.239 1.00 53.97 290 ARG A N 1
ATOM 2219 C CA . ARG A 1 290 ? 17.355 -15.483 -21.325 1.00 53.97 290 ARG A CA 1
ATOM 2220 C C . ARG A 1 290 ? 16.274 -14.868 -22.228 1.00 53.97 290 ARG A C 1
ATOM 2222 O O . ARG A 1 290 ? 16.564 -13.888 -22.903 1.00 53.97 290 ARG A O 1
ATOM 2229 N N . ASN A 1 291 ? 15.050 -15.406 -22.234 1.00 56.69 291 ASN A N 1
ATOM 2230 C CA . ASN A 1 291 ? 13.964 -14.973 -23.125 1.00 56.69 291 ASN A CA 1
ATOM 2231 C C . ASN A 1 291 ? 12.824 -14.312 -22.336 1.00 56.69 291 ASN A C 1
ATOM 2233 O O . ASN A 1 291 ? 11.786 -14.923 -22.086 1.00 56.69 291 ASN A O 1
ATOM 2237 N N . HIS A 1 292 ? 13.015 -13.046 -21.975 1.00 60.69 292 HIS A N 1
ATOM 2238 C CA . HIS A 1 292 ? 12.050 -12.262 -21.200 1.00 60.69 292 HIS A CA 1
ATOM 2239 C C . HIS A 1 292 ? 10.763 -11.887 -21.967 1.00 60.69 292 HIS A C 1
ATOM 2241 O O . HIS A 1 292 ? 9.778 -11.499 -21.335 1.00 60.69 292 HIS A O 1
ATOM 2247 N N . GLU A 1 293 ? 10.739 -12.027 -23.301 1.00 56.00 293 GLU A N 1
ATOM 2248 C CA . GLU A 1 293 ? 9.607 -11.623 -24.157 1.00 56.00 293 GLU A CA 1
ATOM 2249 C C . GLU A 1 293 ? 8.314 -12.403 -23.854 1.00 56.00 293 GLU A C 1
ATOM 2251 O O . GLU A 1 293 ? 7.231 -11.823 -23.824 1.00 56.00 293 GLU A O 1
ATOM 2256 N N . ASN A 1 294 ? 8.405 -13.701 -23.537 1.00 56.88 294 ASN A N 1
ATOM 2257 C CA . ASN A 1 294 ? 7.224 -14.544 -23.293 1.00 56.88 294 ASN A CA 1
ATOM 2258 C C . ASN A 1 294 ? 6.840 -14.663 -21.809 1.00 56.88 294 ASN A C 1
ATOM 2260 O O . ASN A 1 294 ? 5.723 -15.078 -21.482 1.00 56.88 294 ASN A O 1
ATOM 2264 N N . GLU A 1 295 ? 7.731 -14.301 -20.886 1.00 58.25 295 GLU A N 1
ATOM 2265 C CA . GLU A 1 295 ? 7.501 -14.488 -19.450 1.00 58.25 295 GLU A CA 1
ATOM 2266 C C . GLU A 1 295 ? 6.470 -13.519 -18.886 1.00 58.25 295 GLU A C 1
ATOM 2268 O O . GLU A 1 295 ? 5.632 -13.916 -18.078 1.00 58.25 295 GLU A O 1
ATOM 2273 N N . GLY A 1 296 ? 6.500 -12.257 -19.329 1.00 59.56 296 GLY A N 1
ATOM 2274 C CA . GLY A 1 296 ? 5.532 -11.255 -18.886 1.00 59.56 296 GLY A CA 1
ATOM 2275 C C . GLY A 1 296 ? 4.104 -11.645 -19.232 1.00 59.56 296 GLY A C 1
ATOM 2276 O O . GLY A 1 296 ? 3.221 -11.600 -18.377 1.00 59.56 296 GLY A O 1
ATOM 2277 N N . HIS A 1 297 ? 3.905 -12.121 -20.457 1.00 62.22 297 HIS A N 1
ATOM 2278 C CA . HIS A 1 297 ? 2.611 -12.593 -20.929 1.00 62.22 297 HIS A CA 1
ATOM 2279 C C . HIS A 1 297 ? 2.168 -13.873 -20.213 1.00 62.22 297 HIS A C 1
ATOM 2281 O O . HIS A 1 297 ? 1.031 -13.946 -19.746 1.00 62.22 297 HIS A O 1
ATOM 2287 N N . THR A 1 298 ? 3.062 -14.854 -20.057 1.00 64.62 298 THR A N 1
ATOM 2288 C CA . THR A 1 298 ? 2.738 -16.128 -19.393 1.00 64.62 298 THR A CA 1
ATOM 2289 C C . THR A 1 298 ? 2.409 -15.922 -17.913 1.00 64.62 298 THR A C 1
ATOM 2291 O O . THR A 1 298 ? 1.410 -16.453 -17.432 1.00 64.62 298 THR A O 1
ATOM 2294 N N . PHE A 1 299 ? 3.180 -15.097 -17.197 1.00 65.75 299 PHE A N 1
ATOM 2295 C CA . PHE A 1 299 ? 2.913 -14.767 -15.796 1.00 65.75 299 PHE A CA 1
ATOM 2296 C C . PHE A 1 299 ? 1.558 -14.077 -15.624 1.00 65.75 299 PHE A C 1
ATOM 2298 O O . PHE A 1 299 ? 0.776 -14.474 -14.763 1.00 65.75 299 PHE A O 1
ATOM 2305 N N . VAL A 1 300 ? 1.249 -13.077 -16.457 1.00 66.56 300 VAL A N 1
ATOM 2306 C CA . VAL A 1 300 ? -0.024 -12.344 -16.379 1.00 66.56 300 VAL A CA 1
ATOM 2307 C C . VAL A 1 300 ? -1.209 -13.265 -16.677 1.00 66.56 300 VAL A C 1
ATOM 2309 O O . VAL A 1 300 ? -2.185 -13.244 -15.929 1.00 66.56 300 VAL A O 1
ATOM 2312 N N . LEU A 1 301 ? -1.118 -14.119 -17.701 1.00 65.69 301 LEU A N 1
ATOM 2313 C CA . LEU A 1 301 ? -2.176 -15.075 -18.053 1.00 65.69 301 LEU A CA 1
ATOM 2314 C C . LEU A 1 301 ? -2.407 -16.119 -16.954 1.00 65.69 301 LEU A C 1
ATOM 2316 O O . LEU A 1 301 ? -3.552 -16.386 -16.576 1.00 65.69 301 LEU A O 1
ATOM 2320 N N . VAL A 1 302 ? -1.331 -16.684 -16.403 1.00 67.12 302 VAL A N 1
ATOM 2321 C CA . VAL A 1 302 ? -1.402 -17.654 -15.302 1.00 67.12 302 VAL A CA 1
ATOM 2322 C C . VAL A 1 302 ? -1.961 -16.993 -14.041 1.00 67.12 302 VAL A C 1
ATOM 2324 O O . VAL A 1 302 ? -2.868 -17.542 -13.413 1.00 67.12 302 VAL A O 1
ATOM 2327 N N . ALA A 1 303 ? -1.501 -15.787 -13.700 1.00 66.19 303 ALA A N 1
ATOM 2328 C CA . ALA A 1 303 ? -2.010 -15.030 -12.560 1.00 66.19 303 ALA A CA 1
ATOM 2329 C C . ALA A 1 303 ? -3.503 -14.706 -12.718 1.00 66.19 303 ALA A C 1
ATOM 2331 O O . ALA A 1 303 ? -4.273 -14.955 -11.793 1.00 66.19 303 ALA A O 1
ATOM 2332 N N . MET A 1 304 ? -3.941 -14.233 -13.888 1.00 69.31 304 MET A N 1
ATOM 2333 C CA . MET A 1 304 ? -5.356 -13.949 -14.166 1.00 69.31 304 MET A CA 1
ATOM 2334 C C . MET A 1 304 ? -6.243 -15.198 -14.113 1.00 69.31 304 MET A C 1
ATOM 2336 O O . MET A 1 304 ? -7.405 -15.095 -13.730 1.00 69.31 304 MET A O 1
ATOM 2340 N N . SER A 1 305 ? -5.706 -16.371 -14.452 1.00 71.38 305 SER A N 1
ATOM 2341 C CA . SER A 1 305 ? -6.458 -17.633 -14.435 1.00 71.38 305 SER A CA 1
ATOM 2342 C C . SER A 1 305 ? -6.565 -18.237 -13.029 1.00 71.38 305 SER A C 1
ATOM 2344 O O . SER A 1 305 ? -7.606 -18.773 -12.654 1.00 71.38 305 SER A O 1
ATOM 2346 N N . ILE A 1 306 ? -5.500 -18.142 -12.228 1.00 73.88 306 ILE A N 1
ATOM 2347 C CA . ILE A 1 306 ? -5.419 -18.750 -10.890 1.00 73.88 306 ILE A CA 1
ATOM 2348 C C . ILE A 1 306 ? -6.036 -17.844 -9.809 1.00 73.88 306 ILE A C 1
ATOM 2350 O O . ILE A 1 306 ? -6.644 -18.339 -8.856 1.00 73.88 306 ILE A O 1
ATOM 2354 N N . MET A 1 307 ? -5.924 -16.519 -9.952 1.00 73.19 307 MET A N 1
ATOM 2355 C CA . MET A 1 307 ? -6.420 -15.545 -8.969 1.00 73.19 307 MET A CA 1
ATOM 2356 C C . MET A 1 307 ? -7.904 -15.696 -8.623 1.00 73.19 307 MET A C 1
ATOM 2358 O O . MET A 1 307 ? -8.202 -15.737 -7.431 1.00 73.19 307 MET A O 1
ATOM 2362 N N . PRO A 1 308 ? -8.845 -15.809 -9.585 1.00 77.75 308 PRO A N 1
ATOM 2363 C CA . PRO A 1 308 ? -10.268 -15.916 -9.268 1.00 77.75 308 PRO A CA 1
ATOM 2364 C C . PRO A 1 308 ? -10.598 -17.203 -8.511 1.00 77.75 308 PRO A C 1
ATOM 2366 O O . PRO A 1 308 ? -11.442 -17.195 -7.618 1.00 77.75 308 PRO A O 1
ATOM 2369 N N . VAL A 1 309 ? -9.898 -18.299 -8.824 1.00 79.31 309 VAL A N 1
ATOM 2370 C CA . VAL A 1 309 ? -10.060 -19.584 -8.132 1.00 79.31 309 VAL A CA 1
ATOM 2371 C C . VAL A 1 309 ? -9.635 -19.446 -6.673 1.00 79.31 309 VAL A C 1
ATOM 2373 O O . VAL A 1 309 ? -10.382 -19.821 -5.770 1.00 79.31 309 VAL A O 1
ATOM 2376 N N . ILE A 1 310 ? -8.467 -18.852 -6.418 1.00 77.75 310 ILE A N 1
ATOM 2377 C CA . ILE A 1 310 ? -7.960 -18.677 -5.052 1.00 77.75 310 ILE A CA 1
ATOM 2378 C C . ILE A 1 310 ? -8.753 -17.608 -4.289 1.00 77.75 310 ILE A C 1
ATOM 2380 O O . ILE A 1 310 ? -9.008 -17.785 -3.099 1.00 77.75 310 ILE A O 1
ATOM 2384 N N . ALA A 1 311 ? -9.239 -16.567 -4.969 1.00 77.81 311 ALA A N 1
ATOM 2385 C CA . ALA A 1 311 ? -10.195 -15.610 -4.416 1.00 77.81 311 ALA A CA 1
ATOM 2386 C C . ALA A 1 311 ? -11.481 -16.312 -3.960 1.00 77.81 311 ALA A C 1
ATOM 2388 O O . ALA A 1 311 ? -11.948 -16.086 -2.844 1.00 77.81 311 ALA A O 1
ATOM 2389 N N . GLY A 1 312 ? -12.025 -17.201 -4.799 1.00 80.56 312 GLY A N 1
ATOM 2390 C CA . GLY A 1 312 ? -13.197 -18.012 -4.480 1.00 80.56 312 GLY A CA 1
ATOM 2391 C C . GLY A 1 312 ? -12.962 -18.913 -3.268 1.00 80.56 312 GLY A C 1
ATOM 2392 O O . GLY A 1 312 ? -13.781 -18.933 -2.352 1.00 80.56 312 GLY A O 1
ATOM 2393 N N . LEU A 1 313 ? -11.815 -19.594 -3.203 1.00 80.81 313 LEU A N 1
ATOM 2394 C CA . LEU A 1 313 ? -11.437 -20.421 -2.050 1.00 80.81 313 LEU A CA 1
ATOM 2395 C C . LEU A 1 313 ? -11.266 -19.596 -0.767 1.00 80.81 313 LEU A C 1
ATOM 2397 O O . LEU A 1 313 ? -11.736 -20.013 0.291 1.00 80.81 313 LEU A O 1
ATOM 2401 N N . ALA A 1 314 ? -10.636 -18.423 -0.844 1.00 80.94 314 ALA A N 1
ATOM 2402 C CA . ALA A 1 314 ? -10.486 -17.521 0.295 1.00 80.94 314 ALA A CA 1
ATOM 2403 C C . ALA A 1 314 ? -11.837 -16.986 0.779 1.00 80.94 314 ALA A C 1
ATOM 2405 O O . ALA A 1 314 ? -12.087 -16.965 1.985 1.00 80.94 314 ALA A O 1
ATOM 2406 N N . LEU A 1 315 ? -12.739 -16.635 -0.141 1.00 83.00 315 LEU A N 1
ATOM 2407 C CA . LEU A 1 315 ? -14.098 -16.217 0.189 1.00 83.00 315 LEU A CA 1
ATOM 2408 C C . LEU A 1 315 ? -14.881 -17.349 0.864 1.00 83.00 315 LEU A C 1
ATOM 2410 O O . LEU A 1 315 ? -15.483 -17.131 1.913 1.00 83.00 315 LEU A O 1
ATOM 2414 N N . LEU A 1 316 ? -14.837 -18.566 0.315 1.00 84.25 316 LEU A N 1
ATOM 2415 C CA . LEU A 1 316 ? -15.476 -19.739 0.917 1.00 84.25 316 LEU A CA 1
ATOM 2416 C C . LEU A 1 316 ? -14.915 -20.034 2.310 1.00 84.25 316 LEU A C 1
ATOM 2418 O O . LEU A 1 316 ? -15.684 -20.303 3.231 1.00 84.25 316 LEU A O 1
ATOM 2422 N N . ALA A 1 317 ? -13.599 -19.930 2.492 1.00 82.56 317 ALA A N 1
ATOM 2423 C CA . ALA A 1 317 ? -12.967 -20.102 3.792 1.00 82.56 317 ALA A CA 1
ATOM 2424 C C . ALA A 1 317 ? -13.399 -19.021 4.791 1.00 82.56 317 ALA A C 1
ATOM 2426 O O . ALA A 1 317 ? -13.693 -19.344 5.940 1.00 82.56 317 ALA A O 1
ATOM 2427 N N . MET A 1 318 ? -13.508 -17.761 4.361 1.00 82.12 318 MET A N 1
ATOM 2428 C CA . MET A 1 318 ? -14.025 -16.671 5.193 1.00 82.12 318 MET A CA 1
ATOM 2429 C C . MET A 1 318 ? -15.492 -16.891 5.579 1.00 82.12 318 MET A C 1
ATOM 2431 O O . MET A 1 318 ? -15.847 -16.703 6.743 1.00 82.12 318 MET A O 1
ATOM 2435 N N . LEU A 1 319 ? -16.337 -17.332 4.642 1.00 84.31 319 LEU A N 1
ATOM 2436 C CA . LEU A 1 319 ? -17.743 -17.646 4.908 1.00 84.31 319 LEU A CA 1
ATOM 2437 C C . LEU A 1 319 ? -17.881 -18.842 5.857 1.00 84.31 319 LEU A C 1
ATOM 2439 O O . LEU A 1 319 ? -18.632 -18.766 6.829 1.00 84.31 319 LEU A O 1
ATOM 2443 N N . ALA A 1 320 ? -17.120 -19.914 5.632 1.00 83.19 320 ALA A N 1
ATOM 2444 C CA . ALA A 1 320 ? -17.091 -21.087 6.503 1.00 83.19 320 ALA A CA 1
ATOM 2445 C C . ALA A 1 320 ? -16.585 -20.734 7.909 1.00 83.19 320 ALA A C 1
ATOM 2447 O O . ALA A 1 320 ? -17.147 -21.186 8.907 1.00 83.19 320 ALA A O 1
ATOM 2448 N N . PHE A 1 321 ? -15.561 -19.884 8.001 1.00 83.12 321 PHE A N 1
ATOM 2449 C CA . PHE A 1 321 ? -15.023 -19.402 9.267 1.00 83.12 321 PHE A CA 1
ATOM 2450 C C . PHE A 1 321 ? -16.033 -18.533 10.025 1.00 83.12 321 PHE A C 1
ATOM 2452 O O . PHE A 1 321 ? -16.269 -18.754 11.214 1.00 83.12 321 PHE A O 1
ATOM 2459 N N . GLY A 1 322 ? -16.685 -17.593 9.336 1.00 80.56 322 GLY A N 1
ATOM 2460 C CA . GLY A 1 322 ? -17.752 -16.770 9.905 1.00 80.56 322 GLY A CA 1
ATOM 2461 C C . GLY A 1 322 ? -18.946 -17.606 10.370 1.00 80.56 322 GLY A C 1
ATOM 2462 O O . GLY A 1 322 ? -19.460 -17.391 11.468 1.00 80.56 322 GLY A O 1
ATOM 2463 N N . TRP A 1 323 ? -19.345 -18.611 9.587 1.00 81.50 323 TRP A N 1
ATOM 2464 C CA . TRP A 1 323 ? -20.392 -19.561 9.964 1.00 81.50 323 TRP A CA 1
ATOM 2465 C C . TRP A 1 323 ? -20.009 -20.375 11.205 1.00 81.50 323 TRP A C 1
ATOM 2467 O O . TRP A 1 323 ? -20.813 -20.484 12.129 1.00 81.50 323 TRP A O 1
ATOM 2477 N N . LEU A 1 324 ? -18.775 -20.886 11.278 1.00 81.31 324 LEU A N 1
ATOM 2478 C CA . LEU A 1 324 ? -18.284 -21.648 12.429 1.00 81.31 324 LEU A CA 1
ATOM 2479 C C . LEU A 1 324 ? -18.246 -20.793 13.703 1.00 81.31 324 LEU A C 1
ATOM 2481 O O . LEU A 1 324 ? -18.641 -21.265 14.769 1.00 81.31 324 LEU A O 1
ATOM 2485 N N . LEU A 1 325 ? -17.792 -19.541 13.601 1.00 77.19 325 LEU A N 1
ATOM 2486 C CA . LEU A 1 325 ? -17.804 -18.608 14.727 1.00 77.19 325 LEU A CA 1
ATOM 2487 C C . LEU A 1 325 ? -19.228 -18.296 15.180 1.00 77.19 325 LEU A C 1
ATOM 2489 O O . LEU A 1 325 ? -19.505 -18.353 16.375 1.00 77.19 325 LEU A O 1
ATOM 2493 N N . ARG A 1 326 ? -20.143 -18.023 14.243 1.00 78.25 326 ARG A N 1
ATOM 2494 C CA . ARG A 1 326 ? -21.551 -17.756 14.561 1.00 78.25 326 ARG A CA 1
ATOM 2495 C C . ARG A 1 326 ? -22.216 -18.960 15.216 1.00 78.25 326 ARG A C 1
ATOM 2497 O O . ARG A 1 326 ? -22.939 -18.799 16.191 1.00 78.25 326 ARG A O 1
ATOM 2504 N N . ARG A 1 327 ? -21.938 -20.165 14.719 1.00 76.62 327 ARG A N 1
ATOM 2505 C CA . ARG A 1 327 ? -22.433 -21.411 15.304 1.00 76.62 327 ARG A CA 1
ATOM 2506 C C . ARG A 1 327 ? -21.935 -21.584 16.738 1.00 76.62 327 ARG A C 1
ATOM 2508 O O . ARG A 1 327 ? -22.747 -21.835 17.616 1.00 76.62 327 ARG A O 1
ATOM 2515 N N . ARG A 1 328 ? -20.642 -21.359 16.994 1.00 70.94 328 ARG A N 1
ATOM 2516 C CA . ARG A 1 328 ? -20.079 -21.417 18.354 1.00 70.94 328 ARG A CA 1
ATOM 2517 C C . ARG A 1 328 ? -20.649 -20.348 19.287 1.00 70.94 328 ARG A C 1
ATOM 2519 O O . ARG A 1 328 ? -20.894 -20.654 20.444 1.00 70.94 328 ARG A O 1
ATOM 2526 N N . HIS A 1 329 ? -20.874 -19.125 18.804 1.00 69.25 329 HIS A N 1
ATOM 2527 C CA . HIS A 1 329 ? -21.521 -18.058 19.586 1.00 69.25 329 HIS A CA 1
ATOM 2528 C C . HIS A 1 329 ? -22.979 -18.392 19.924 1.00 69.25 329 HIS A C 1
ATOM 2530 O O . HIS A 1 329 ? -23.419 -18.147 21.042 1.00 69.25 329 HIS A O 1
ATOM 2536 N N . ASN A 1 330 ? -23.713 -18.996 18.988 1.00 66.50 330 ASN A N 1
ATOM 2537 C CA . ASN A 1 330 ? -25.090 -19.435 19.217 1.00 66.50 330 ASN A CA 1
ATOM 2538 C C . ASN A 1 330 ? -25.168 -20.645 20.166 1.00 66.50 330 ASN A C 1
ATOM 2540 O O . ASN A 1 330 ? -26.077 -20.711 20.984 1.00 66.50 330 ASN A O 1
ATOM 2544 N N . GLU A 1 331 ? -24.227 -21.590 20.070 1.00 63.72 331 GLU A N 1
ATOM 2545 C CA . GLU A 1 331 ? -24.151 -22.771 20.945 1.00 63.72 331 GLU A CA 1
ATOM 2546 C C . GLU A 1 331 ? -23.689 -22.417 22.369 1.00 63.72 331 GLU A C 1
ATOM 2548 O O . GLU A 1 331 ? -24.119 -23.056 23.323 1.00 63.72 331 GLU A O 1
ATOM 2553 N N . ALA A 1 332 ? -22.843 -21.393 22.530 1.00 59.69 332 ALA A N 1
ATOM 2554 C CA . ALA A 1 332 ? -22.331 -20.966 23.833 1.00 59.69 332 ALA A CA 1
ATOM 2555 C C . ALA A 1 332 ? -23.293 -20.057 24.621 1.00 59.69 332 ALA A C 1
ATOM 2557 O O . ALA A 1 332 ? -22.971 -19.697 25.749 1.00 59.69 332 ALA A O 1
ATOM 2558 N N . GLY A 1 333 ? -24.445 -19.684 24.047 1.00 47.53 333 GLY A N 1
ATOM 2559 C CA . GLY A 1 333 ? -25.323 -18.660 24.609 1.00 47.53 333 GLY A CA 1
ATOM 2560 C C . GLY A 1 333 ? -24.623 -17.301 24.594 1.00 47.53 333 GLY A C 1
ATOM 2561 O O . GLY A 1 333 ? -23.851 -16.966 25.486 1.00 47.53 333 GLY A O 1
ATOM 2562 N N . TYR A 1 334 ? -24.867 -16.510 23.551 1.00 45.88 334 TYR A N 1
ATOM 2563 C CA . TYR A 1 334 ? -24.312 -15.166 23.424 1.00 45.88 334 TYR A CA 1
ATOM 2564 C C . TYR A 1 334 ? -24.762 -14.286 24.601 1.00 45.88 334 TYR A C 1
ATOM 2566 O O . TYR A 1 334 ? -25.883 -13.782 24.611 1.00 45.88 334 TYR A O 1
ATOM 2574 N N . ILE A 1 335 ? -23.883 -14.094 25.585 1.00 44.50 335 ILE A N 1
ATOM 2575 C CA . ILE A 1 335 ? -23.983 -12.994 26.542 1.00 44.50 335 ILE A CA 1
ATOM 2576 C C . ILE A 1 335 ? -23.274 -11.816 25.865 1.00 44.50 335 ILE A C 1
ATOM 2578 O O . ILE A 1 335 ? -22.042 -11.834 25.764 1.00 44.50 335 ILE A O 1
ATOM 2582 N N . PRO A 1 336 ? -24.000 -10.823 25.317 1.00 40.81 336 PRO A N 1
ATOM 2583 C CA . PRO A 1 336 ? -23.354 -9.608 24.852 1.00 40.81 336 PRO A CA 1
ATOM 2584 C C . PRO A 1 336 ? -22.579 -9.010 26.022 1.00 40.81 336 PRO A C 1
ATOM 2586 O O . PRO A 1 336 ? -23.111 -8.885 27.122 1.00 40.81 336 PRO A O 1
ATOM 2589 N N . VAL A 1 337 ? -21.332 -8.612 25.778 1.00 42.78 337 VAL A N 1
ATOM 2590 C CA . VAL A 1 337 ? -20.584 -7.745 26.692 1.00 42.78 337 VAL A CA 1
ATOM 2591 C C . VAL A 1 337 ? -21.283 -6.383 26.675 1.00 42.78 337 VAL A C 1
ATOM 2593 O O . VAL A 1 337 ? -20.920 -5.491 25.913 1.00 42.78 337 VAL A O 1
ATOM 2596 N N . ARG A 1 338 ? -22.369 -6.258 27.434 1.00 34.59 338 ARG A N 1
ATOM 2597 C CA . ARG A 1 338 ? -23.087 -5.014 27.688 1.00 34.59 338 ARG A CA 1
ATOM 2598 C C . ARG A 1 338 ? -22.951 -4.769 29.184 1.00 34.59 338 ARG A C 1
ATOM 2600 O O . ARG A 1 338 ? -23.508 -5.535 29.955 1.00 34.59 338 ARG A O 1
ATOM 2607 N N . GLN A 1 339 ? -22.133 -3.775 29.537 1.00 38.88 339 GLN A N 1
ATOM 2608 C CA . GLN A 1 339 ? -22.092 -3.107 30.845 1.00 38.88 339 GLN A CA 1
ATOM 2609 C C . GLN A 1 339 ? -22.357 -4.029 32.048 1.00 38.88 339 GLN A C 1
ATOM 2611 O O . GLN A 1 339 ? -23.397 -3.940 32.684 1.00 38.88 339 GLN A O 1
ATOM 2616 N N . ALA A 1 340 ? -21.405 -4.903 32.382 1.00 34.78 340 ALA A N 1
ATOM 2617 C CA . ALA A 1 340 ? -21.416 -5.571 33.688 1.00 34.78 340 ALA A CA 1
ATOM 2618 C C . ALA A 1 340 ? -20.837 -4.682 34.809 1.00 34.78 340 ALA A C 1
ATOM 2620 O O . ALA A 1 340 ? -20.755 -5.132 35.946 1.00 34.78 340 ALA A O 1
ATOM 2621 N N . ASP A 1 341 ? -20.462 -3.435 34.499 1.00 37.84 341 ASP A N 1
ATOM 2622 C CA . ASP A 1 341 ? -19.897 -2.492 35.472 1.00 37.84 341 ASP A CA 1
ATOM 2623 C C . ASP A 1 341 ? -20.932 -1.486 36.017 1.00 37.84 341 ASP A C 1
ATOM 2625 O O . ASP A 1 341 ? -20.643 -0.819 37.006 1.00 37.84 341 ASP A O 1
ATOM 2629 N N . ASP A 1 342 ? -22.151 -1.421 35.456 1.00 38.09 342 ASP A N 1
ATOM 2630 C CA . ASP A 1 342 ? -23.210 -0.534 35.976 1.00 38.09 342 ASP A CA 1
ATOM 2631 C C . ASP A 1 342 ? -24.096 -1.214 37.042 1.00 38.09 342 ASP A C 1
ATOM 2633 O O . ASP A 1 342 ? -24.593 -0.534 37.935 1.00 38.09 342 ASP A O 1
ATOM 2637 N N . ASP A 1 343 ? -24.222 -2.549 37.031 1.00 35.28 343 ASP A N 1
ATOM 2638 C CA . ASP A 1 343 ? -24.934 -3.297 38.090 1.00 35.28 343 ASP A CA 1
ATOM 2639 C C . ASP A 1 343 ? -24.012 -3.719 39.249 1.00 35.28 343 ASP A C 1
ATOM 2641 O O . ASP A 1 343 ? -24.469 -3.894 40.376 1.00 35.28 343 ASP A O 1
ATOM 2645 N N . PHE A 1 344 ? -22.691 -3.810 39.035 1.00 37.19 344 PHE A N 1
ATOM 2646 C CA . PHE A 1 344 ? -21.752 -4.110 40.128 1.00 37.19 344 PHE A CA 1
ATOM 2647 C C . PHE A 1 344 ? -21.518 -2.915 41.068 1.00 37.19 344 PHE A C 1
ATOM 2649 O O . PHE A 1 344 ? -21.021 -3.099 42.178 1.00 37.19 344 PHE A O 1
ATOM 2656 N N . GLY A 1 345 ? -21.878 -1.695 40.655 1.00 33.78 345 GLY A N 1
ATOM 2657 C CA . GLY A 1 345 ? -21.752 -0.484 41.472 1.00 33.78 345 GLY A CA 1
ATOM 2658 C C . GLY A 1 345 ? -22.895 -0.262 42.469 1.00 33.78 345 GLY A C 1
ATOM 2659 O O . GLY A 1 345 ? -22.700 0.454 43.450 1.00 33.78 345 GLY A O 1
ATOM 2660 N N . ALA A 1 346 ? -24.062 -0.881 42.257 1.00 36.31 346 ALA A N 1
ATOM 2661 C CA . ALA A 1 346 ? -25.214 -0.743 43.151 1.00 36.31 346 ALA A CA 1
ATOM 2662 C C . ALA A 1 346 ? -25.150 -1.730 44.331 1.00 36.31 346 ALA A C 1
ATOM 2664 O O . ALA A 1 346 ? -25.365 -1.334 45.474 1.00 36.31 346 ALA A O 1
ATOM 2665 N N . ASP A 1 347 ? -24.735 -2.976 44.082 1.00 35.09 347 ASP A N 1
ATOM 2666 C CA . ASP A 1 347 ? -24.659 -4.012 45.125 1.00 35.09 347 ASP A CA 1
ATOM 2667 C C . ASP A 1 347 ? -23.439 -3.854 46.055 1.00 35.09 347 ASP A C 1
ATOM 2669 O O . ASP A 1 347 ? -23.445 -4.318 47.197 1.00 35.09 347 ASP A O 1
ATOM 2673 N N . CYS A 1 348 ? -22.384 -3.162 45.608 1.00 37.53 348 CYS A N 1
ATOM 2674 C CA . CYS A 1 348 ? -21.207 -2.901 46.444 1.00 37.53 348 CYS A CA 1
ATOM 2675 C C . CYS A 1 348 ? -21.421 -1.776 47.468 1.00 37.53 348 CYS A C 1
ATOM 2677 O O . CYS A 1 348 ? -20.620 -1.663 48.399 1.00 37.53 348 CYS A O 1
ATOM 2679 N N . HIS A 1 349 ? -22.471 -0.958 47.321 1.00 38.59 349 HIS A N 1
ATOM 2680 C CA . HIS A 1 349 ? -22.807 0.062 48.315 1.00 38.59 349 HIS A CA 1
ATOM 2681 C C . HIS A 1 349 ? -23.541 -0.533 49.524 1.00 38.59 349 HIS A C 1
ATOM 2683 O O . HIS A 1 349 ? -23.230 -0.150 50.646 1.00 38.59 349 HIS A O 1
ATOM 2689 N N . ASP A 1 350 ? -24.397 -1.539 49.319 1.00 39.53 350 ASP A N 1
ATOM 2690 C CA . ASP A 1 350 ? -25.112 -2.233 50.406 1.00 39.53 350 ASP A CA 1
ATOM 2691 C C . ASP A 1 350 ? -24.212 -3.249 51.143 1.00 39.53 350 ASP A C 1
ATOM 2693 O O . ASP A 1 350 ? -24.288 -3.421 52.360 1.00 39.53 350 ASP A O 1
ATOM 2697 N N . ALA A 1 351 ? -23.284 -3.895 50.426 1.00 38.69 351 ALA A N 1
ATOM 2698 C CA . ALA A 1 351 ? -22.330 -4.832 51.029 1.00 38.69 351 ALA A CA 1
ATOM 2699 C C . ALA A 1 351 ? -21.211 -4.137 51.835 1.00 38.69 351 ALA A C 1
ATOM 2701 O O . ALA A 1 351 ? -20.606 -4.756 52.714 1.00 38.69 351 ALA A O 1
ATOM 2702 N N . GLY A 1 352 ? -20.915 -2.868 51.534 1.00 39.22 352 GLY A N 1
ATOM 2703 C CA . GLY A 1 352 ? -19.951 -2.056 52.279 1.00 39.22 352 GLY A CA 1
ATOM 2704 C C . GLY A 1 352 ? -20.458 -1.685 53.672 1.00 39.22 352 GLY A C 1
ATOM 2705 O O . GLY A 1 352 ? -19.704 -1.804 54.640 1.00 39.22 352 GLY A O 1
ATOM 2706 N N . ASP A 1 353 ? -21.741 -1.335 53.780 1.00 42.53 353 ASP A N 1
ATOM 2707 C CA . ASP A 1 353 ? -22.369 -0.953 55.046 1.00 42.53 353 ASP A CA 1
ATOM 2708 C C . ASP A 1 353 ? -22.550 -2.158 55.992 1.00 42.53 353 ASP A C 1
ATOM 2710 O O . ASP A 1 353 ? -22.224 -2.044 57.174 1.00 42.53 353 ASP A O 1
ATOM 2714 N N . ASP A 1 354 ? -22.911 -3.354 55.494 1.00 43.06 354 ASP A N 1
ATOM 2715 C CA . ASP A 1 354 ? -23.009 -4.574 56.333 1.00 43.06 354 ASP A CA 1
ATOM 2716 C C . ASP A 1 354 ? -21.636 -5.036 56.863 1.00 43.06 354 ASP A C 1
ATOM 2718 O O . ASP A 1 354 ? -21.510 -5.534 57.987 1.00 43.06 354 ASP A O 1
ATOM 2722 N N . ILE A 1 355 ? -20.558 -4.839 56.095 1.00 45.56 355 ILE A N 1
ATOM 2723 C CA . ILE A 1 355 ? -19.198 -5.161 56.557 1.00 45.56 355 ILE A CA 1
ATOM 2724 C C . ILE A 1 355 ? -18.721 -4.133 57.588 1.00 45.56 355 ILE A C 1
ATOM 2726 O O . ILE A 1 355 ? -18.085 -4.521 58.572 1.00 45.56 355 ILE A O 1
ATOM 2730 N N . GLN A 1 356 ? -19.043 -2.852 57.413 1.00 43.06 356 GLN A N 1
ATOM 2731 C CA . GLN A 1 356 ? -18.647 -1.798 58.345 1.00 43.06 356 GLN A CA 1
ATOM 2732 C C . GLN A 1 356 ? -19.416 -1.900 59.675 1.00 43.06 356 GLN A C 1
ATOM 2734 O O . GLN A 1 356 ? -18.794 -1.841 60.737 1.00 43.06 356 GLN A O 1
ATOM 2739 N N . GLU A 1 357 ? -20.715 -2.220 59.633 1.00 46.06 357 GLU A N 1
ATOM 2740 C CA . GLU A 1 357 ? -21.544 -2.483 60.821 1.00 46.06 357 GLU A CA 1
ATOM 2741 C C . GLU A 1 357 ? -21.094 -3.756 61.569 1.00 46.06 357 GLU A C 1
ATOM 2743 O O . GLU A 1 357 ? -21.115 -3.826 62.803 1.00 46.06 357 GLU A O 1
ATOM 2748 N N . ARG A 1 358 ? -20.633 -4.788 60.845 1.00 44.88 358 ARG A N 1
ATOM 2749 C CA . ARG A 1 358 ? -20.055 -6.006 61.444 1.00 44.88 358 ARG A CA 1
ATOM 2750 C C . ARG A 1 358 ? -18.684 -5.772 62.072 1.00 44.88 358 ARG A C 1
ATOM 2752 O O . ARG A 1 358 ? -18.390 -6.397 63.090 1.00 44.88 358 ARG A O 1
ATOM 2759 N N . VAL A 1 359 ? -17.857 -4.900 61.499 1.00 48.00 359 VAL A N 1
ATOM 2760 C CA . VAL A 1 359 ? -16.547 -4.539 62.063 1.00 48.00 359 VAL A CA 1
ATOM 2761 C C . VAL A 1 359 ? -16.716 -3.679 63.321 1.00 48.00 359 VAL A C 1
ATOM 2763 O O . VAL A 1 359 ? -16.073 -3.978 64.326 1.00 48.00 359 VAL A O 1
ATOM 2766 N N . GLU A 1 360 ? -17.651 -2.723 63.339 1.00 42.72 360 GLU A N 1
ATOM 2767 C CA . GLU A 1 360 ? -17.976 -1.940 64.546 1.00 42.72 360 GLU A CA 1
ATOM 2768 C C . GLU A 1 360 ? -18.525 -2.814 65.686 1.00 42.72 360 GLU A C 1
ATOM 2770 O O . GLU A 1 360 ? -18.142 -2.640 66.845 1.00 42.72 360 GLU A O 1
ATOM 2775 N N . ARG A 1 361 ? -19.355 -3.823 65.379 1.00 40.19 361 ARG A N 1
ATOM 2776 C CA . ARG A 1 361 ? -19.849 -4.782 66.389 1.00 40.19 361 ARG A CA 1
ATOM 2777 C C . ARG A 1 361 ? -18.740 -5.635 67.015 1.00 40.19 361 ARG A C 1
ATOM 2779 O O . ARG A 1 361 ? -18.864 -6.029 68.174 1.00 40.19 361 ARG A O 1
ATOM 2786 N N . ILE A 1 362 ? -17.677 -5.922 66.262 1.00 47.44 362 ILE A N 1
ATOM 2787 C CA . ILE A 1 362 ? -16.515 -6.690 66.734 1.00 47.44 362 ILE A CA 1
ATOM 2788 C C . ILE A 1 362 ? -15.570 -5.801 67.558 1.00 47.44 362 ILE A C 1
ATOM 2790 O O . ILE A 1 362 ? -15.020 -6.272 68.553 1.00 47.44 362 ILE A O 1
ATOM 2794 N N . GLU A 1 363 ? -15.418 -4.519 67.210 1.00 40.59 363 GLU A N 1
ATOM 2795 C CA . GLU A 1 363 ? -14.614 -3.564 67.991 1.00 40.59 363 GLU A CA 1
ATOM 2796 C C . GLU A 1 363 ? -15.280 -3.153 69.319 1.00 40.59 363 GLU A C 1
ATOM 2798 O O . GLU A 1 363 ? -14.580 -2.882 70.295 1.00 40.59 363 GLU A O 1
ATOM 2803 N N . LEU A 1 364 ? -16.614 -3.198 69.412 1.00 39.22 364 LEU A N 1
ATOM 2804 C CA . LEU A 1 364 ? -17.378 -2.876 70.630 1.00 39.22 364 LEU A CA 1
ATOM 2805 C C . LEU A 1 364 ? -17.537 -4.042 71.630 1.00 39.22 364 LEU A C 1
ATOM 2807 O O . LEU A 1 364 ? -18.277 -3.924 72.605 1.00 39.22 364 LEU A O 1
ATOM 2811 N N . GLY A 1 365 ? -16.826 -5.158 71.442 1.00 37.28 365 GLY A N 1
ATOM 2812 C CA . GLY A 1 365 ? -16.667 -6.186 72.480 1.00 37.28 365 GLY A CA 1
ATOM 2813 C C . GLY A 1 365 ? -17.911 -7.019 72.818 1.00 37.28 365 GLY A C 1
ATOM 2814 O O . GLY A 1 365 ? -17.922 -7.683 73.852 1.00 37.28 365 GLY A O 1
ATOM 2815 N N . ASN A 1 366 ? -18.938 -7.045 71.964 1.00 42.06 366 ASN A N 1
ATOM 2816 C CA . ASN A 1 366 ? -20.102 -7.917 72.153 1.00 42.06 366 ASN A CA 1
ATOM 2817 C C . ASN A 1 366 ? -19.949 -9.217 71.352 1.00 42.06 366 ASN A C 1
ATOM 2819 O O . ASN A 1 366 ? -20.418 -9.344 70.220 1.00 42.06 366 ASN A O 1
ATOM 2823 N N . LEU A 1 367 ? -19.310 -10.216 71.964 1.00 38.59 367 LEU A N 1
ATOM 2824 C CA . LEU A 1 367 ? -19.377 -11.603 71.500 1.00 38.59 367 LEU A CA 1
ATOM 2825 C C . LEU A 1 367 ? -20.771 -12.170 71.815 1.00 38.59 367 LEU A C 1
ATOM 2827 O O . LEU A 1 367 ? -21.003 -12.720 72.889 1.00 38.59 367 LEU A O 1
ATOM 2831 N N . GLY A 1 368 ? -21.709 -12.008 70.881 1.00 36.31 368 GLY A N 1
ATOM 2832 C CA . GLY A 1 368 ? -22.954 -12.778 70.862 1.00 36.31 368 GLY A CA 1
ATOM 2833 C C . GLY A 1 368 ? -22.691 -14.247 70.506 1.00 36.31 368 GLY A C 1
ATOM 2834 O O . GLY A 1 368 ? -21.780 -14.549 69.736 1.00 36.31 368 GLY A O 1
ATOM 2835 N N . GLU A 1 369 ? -23.474 -15.147 71.101 1.00 31.16 369 GLU A N 1
ATOM 2836 C CA . GLU A 1 369 ? -23.288 -16.605 71.109 1.00 31.16 369 GLU A CA 1
ATOM 2837 C C . GLU A 1 369 ? -23.144 -17.284 69.726 1.00 31.16 369 GLU A C 1
ATOM 2839 O O . GLU A 1 369 ? -23.652 -16.786 68.716 1.00 31.16 369 GLU A O 1
ATOM 2844 N N . PRO A 1 370 ? -22.477 -18.458 69.657 1.00 31.98 370 PRO A N 1
ATOM 2845 C CA . PRO A 1 370 ? -22.224 -19.138 68.397 1.00 31.98 370 PRO A CA 1
ATOM 2846 C C . PRO A 1 370 ? -23.499 -19.750 67.801 1.00 31.98 370 PRO A C 1
ATOM 2848 O O . PRO A 1 370 ? -24.250 -20.461 68.465 1.00 31.98 370 PRO A O 1
ATOM 2851 N N . VAL A 1 371 ? -23.687 -19.540 66.495 1.00 35.53 371 VAL A N 1
ATOM 2852 C CA . VAL A 1 371 ? -24.715 -20.209 65.683 1.00 35.53 371 VAL A CA 1
ATOM 2853 C C . VAL A 1 371 ? -24.448 -21.727 65.664 1.00 35.53 371 VAL A C 1
ATOM 2855 O O . VAL A 1 371 ? -23.342 -22.132 65.287 1.00 35.53 371 VAL A O 1
ATOM 2858 N N . PRO A 1 372 ? -25.418 -22.597 66.011 1.00 26.09 372 PRO A N 1
ATOM 2859 C CA . PRO A 1 372 ? -25.209 -24.041 65.994 1.00 26.09 372 PRO A CA 1
ATOM 2860 C C . PRO A 1 372 ? -25.186 -24.563 64.550 1.00 26.09 372 PRO A C 1
ATOM 2862 O O . PRO A 1 372 ? -26.113 -24.301 63.787 1.00 26.09 372 PRO A O 1
ATOM 2865 N N . GLY A 1 373 ? -24.160 -25.343 64.176 1.00 33.38 373 GLY A N 1
ATOM 2866 C CA . GLY A 1 373 ? -24.214 -26.182 62.964 1.00 33.38 373 GLY A CA 1
ATOM 2867 C C . GLY A 1 373 ? -23.015 -26.183 62.007 1.00 33.38 373 GLY A C 1
ATOM 2868 O O . GLY A 1 373 ? -23.116 -26.798 60.949 1.00 33.38 373 GLY A O 1
ATOM 2869 N N . ARG A 1 374 ? -21.872 -25.555 62.321 1.00 30.44 374 ARG A N 1
ATOM 2870 C CA . ARG A 1 374 ? -20.651 -25.692 61.497 1.00 30.44 374 ARG A CA 1
ATOM 2871 C C . ARG A 1 374 ? -19.488 -26.271 62.294 1.00 30.44 374 ARG A C 1
ATOM 2873 O O . ARG A 1 374 ? -19.013 -25.665 63.246 1.00 30.44 374 ARG A O 1
ATOM 2880 N N . THR A 1 375 ? -19.026 -27.445 61.874 1.00 30.69 375 THR A N 1
ATOM 2881 C CA . THR A 1 375 ? -17.794 -28.082 62.353 1.00 30.69 375 THR A CA 1
ATOM 2882 C C . THR A 1 375 ? -16.565 -27.228 62.002 1.00 30.69 375 THR A C 1
ATOM 2884 O O . THR A 1 375 ? -16.519 -26.701 60.885 1.00 30.69 375 THR A O 1
ATOM 2887 N N . PRO A 1 376 ? -15.556 -27.095 62.885 1.00 32.00 376 PRO A N 1
ATOM 2888 C CA . PRO A 1 376 ? -14.377 -26.281 62.609 1.00 32.00 376 PRO A CA 1
ATOM 2889 C C . PRO A 1 376 ? -13.443 -27.000 61.626 1.00 32.00 376 PRO A C 1
ATOM 2891 O O . PRO A 1 376 ? -12.973 -28.103 61.904 1.00 32.00 376 PRO A O 1
ATOM 2894 N N . GLY A 1 377 ? -13.174 -26.369 60.482 1.00 31.56 377 GLY A N 1
ATOM 2895 C CA . GLY A 1 377 ? -12.066 -26.729 59.597 1.00 31.56 377 GLY A CA 1
ATOM 2896 C C . GLY A 1 377 ? -10.72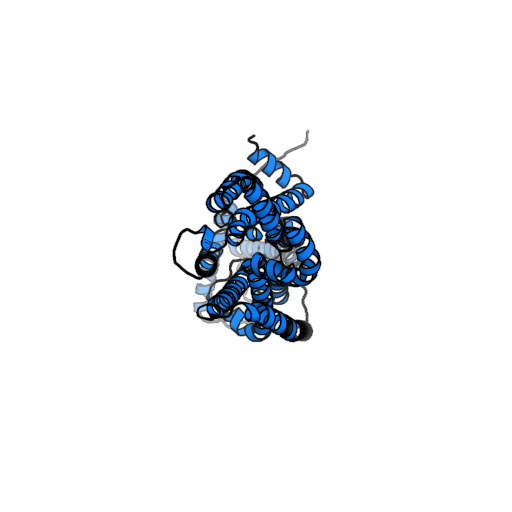5 -26.283 60.189 1.00 31.56 377 GLY A C 1
ATOM 2897 O O . GLY A 1 377 ? -10.650 -25.288 60.907 1.00 31.56 377 GLY A O 1
ATOM 2898 N N . THR A 1 378 ? -9.686 -27.062 59.910 1.00 34.75 378 THR A N 1
ATOM 2899 C CA . THR A 1 378 ? -8.311 -26.996 60.426 1.00 34.75 378 THR A CA 1
ATOM 2900 C C . THR A 1 378 ? -7.638 -25.617 60.328 1.00 34.75 378 THR A C 1
ATOM 2902 O O . THR A 1 378 ? -7.848 -24.867 59.380 1.00 34.75 378 THR A O 1
ATOM 2905 N N . GLY A 1 379 ? -6.769 -25.311 61.303 1.00 35.28 379 GLY A N 1
ATOM 2906 C CA . GLY A 1 379 ? -6.144 -24.000 61.551 1.00 35.28 379 GLY A CA 1
ATOM 2907 C C . GLY A 1 379 ? -5.289 -23.367 60.438 1.00 35.28 379 GLY A C 1
ATOM 2908 O O . GLY A 1 379 ? -4.875 -22.224 60.601 1.00 35.28 379 GLY A O 1
ATOM 2909 N N . GLU A 1 380 ? -5.074 -24.030 59.299 1.00 33.78 380 GLU A N 1
ATOM 2910 C CA . GLU A 1 380 ? -4.408 -23.440 58.122 1.00 33.78 380 GLU A CA 1
ATOM 2911 C C . GLU A 1 380 ? -5.293 -22.422 57.372 1.00 33.78 380 GLU A C 1
ATOM 2913 O O . GLU A 1 380 ? -4.785 -21.447 56.815 1.00 33.78 380 GLU A O 1
ATOM 2918 N N . ASP A 1 381 ? -6.623 -22.570 57.419 1.00 33.47 381 ASP A N 1
ATOM 2919 C CA . ASP A 1 381 ? -7.555 -21.666 56.720 1.00 33.47 381 ASP A CA 1
ATOM 2920 C C . ASP A 1 381 ? -7.678 -20.283 57.386 1.00 33.47 381 ASP A C 1
ATOM 2922 O O . ASP A 1 381 ? -8.075 -19.299 56.749 1.00 33.47 381 ASP A O 1
ATOM 2926 N N . ALA A 1 382 ? -7.330 -20.182 58.672 1.00 35.56 382 ALA A N 1
ATOM 2927 C CA . ALA A 1 382 ? -7.362 -18.929 59.422 1.00 35.56 382 ALA A CA 1
ATOM 2928 C C . ALA A 1 382 ? -6.137 -18.047 59.116 1.00 35.56 382 ALA A C 1
ATOM 2930 O O . ALA A 1 382 ? -6.284 -16.841 58.904 1.00 35.56 382 ALA A O 1
ATOM 2931 N N . GLU A 1 383 ? -4.941 -18.634 59.000 1.00 35.06 383 GLU A N 1
ATOM 2932 C CA . GLU A 1 383 ? -3.721 -17.891 58.650 1.00 35.06 383 GLU A CA 1
ATOM 2933 C C . GLU A 1 383 ? -3.738 -17.374 57.205 1.00 35.06 383 GLU A C 1
ATOM 2935 O O . GLU A 1 383 ? -3.287 -16.251 56.940 1.00 35.06 383 GLU A O 1
ATOM 2940 N N . LEU A 1 384 ? -4.314 -18.136 56.267 1.00 35.00 384 LEU A N 1
ATOM 2941 C CA . LEU A 1 384 ? -4.407 -17.726 54.862 1.00 35.00 384 LEU A CA 1
ATOM 2942 C C . LEU A 1 384 ? -5.320 -16.497 54.684 1.00 35.00 384 LEU A C 1
ATOM 2944 O O . LEU A 1 384 ? -4.999 -15.576 53.926 1.00 35.00 384 LEU A O 1
ATOM 2948 N N . LYS A 1 385 ? -6.423 -16.436 55.443 1.00 37.97 385 LYS A N 1
ATOM 2949 C CA . LYS A 1 385 ? -7.354 -15.293 55.450 1.00 37.97 385 LYS A CA 1
ATOM 2950 C C . LYS A 1 385 ? -6.745 -14.048 56.099 1.00 37.97 385 LYS A C 1
ATOM 2952 O O . LYS A 1 385 ? -6.943 -12.939 55.596 1.00 37.97 385 LYS A O 1
ATOM 2957 N N . ILE A 1 386 ? -5.933 -14.213 57.145 1.00 40.41 386 ILE A N 1
ATOM 2958 C CA . ILE A 1 386 ? -5.223 -13.096 57.786 1.00 40.41 386 ILE A CA 1
ATOM 2959 C C . ILE A 1 386 ? -4.167 -12.509 56.832 1.00 40.41 386 ILE A C 1
ATOM 2961 O O . ILE A 1 386 ? -4.123 -11.286 56.664 1.00 40.41 386 ILE A O 1
ATOM 2965 N N . ARG A 1 387 ? -3.397 -13.340 56.110 1.00 35.72 387 ARG A N 1
ATOM 2966 C CA . ARG A 1 387 ? -2.433 -12.862 55.093 1.00 35.72 387 ARG A CA 1
ATOM 2967 C C . ARG A 1 387 ? -3.096 -12.158 53.906 1.00 35.72 387 ARG A C 1
ATOM 2969 O O . ARG A 1 387 ? -2.590 -11.124 53.466 1.00 35.72 387 ARG A O 1
ATOM 2976 N N . ALA A 1 388 ? -4.237 -12.653 53.426 1.00 36.50 388 ALA A N 1
ATOM 2977 C CA . ALA A 1 388 ? -4.992 -12.003 52.352 1.00 36.50 388 ALA A CA 1
ATOM 2978 C C . ALA A 1 388 ? -5.499 -10.605 52.766 1.00 36.50 388 ALA A C 1
ATOM 2980 O O . ALA A 1 388 ? -5.401 -9.649 51.995 1.00 36.50 388 ALA A O 1
ATOM 2981 N N . SER A 1 389 ? -5.940 -10.447 54.020 1.00 35.94 389 SER A N 1
ATOM 2982 C CA . SER A 1 389 ? -6.442 -9.168 54.546 1.00 35.94 389 SER A CA 1
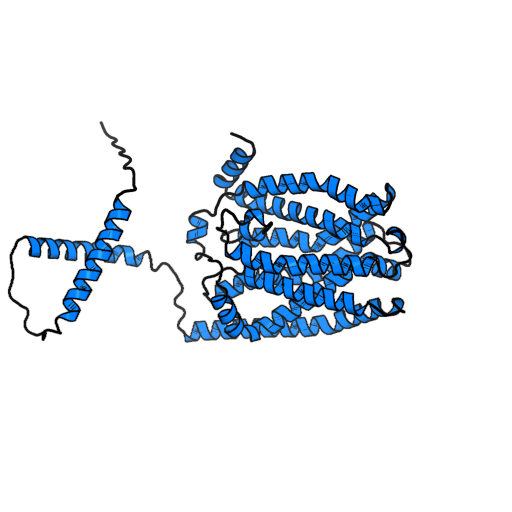ATOM 2983 C C . SER A 1 389 ? -5.359 -8.090 54.744 1.00 35.94 389 SER A C 1
ATOM 2985 O O . SER A 1 389 ? -5.652 -6.892 54.708 1.00 35.94 389 SER A O 1
ATOM 2987 N N . ALA A 1 390 ? -4.096 -8.487 54.934 1.00 37.66 390 ALA A N 1
ATOM 2988 C CA . ALA A 1 390 ? -2.968 -7.560 55.045 1.00 37.66 390 ALA A CA 1
ATOM 2989 C C . ALA A 1 390 ? -2.543 -7.005 53.672 1.00 37.66 390 ALA A C 1
ATOM 2991 O O . ALA A 1 390 ? -2.224 -5.820 53.550 1.00 37.66 390 ALA A O 1
ATOM 2992 N N . HIS A 1 391 ? -2.611 -7.833 52.624 1.00 34.44 391 HIS A N 1
ATOM 2993 C CA . HIS A 1 391 ? -2.241 -7.436 51.263 1.00 34.44 391 HIS A CA 1
ATOM 2994 C C . HIS A 1 391 ? -3.245 -6.452 50.642 1.00 34.44 391 HIS A C 1
ATOM 2996 O O . HIS A 1 391 ? -2.845 -5.508 49.955 1.00 34.44 391 HIS A O 1
ATOM 3002 N N . VAL A 1 392 ? -4.536 -6.620 50.949 1.00 37.88 392 VAL A N 1
ATOM 3003 C CA . VAL A 1 392 ? -5.608 -5.702 50.529 1.00 37.88 392 VAL A CA 1
ATOM 3004 C C . VAL A 1 392 ? -5.493 -4.351 51.248 1.00 37.88 392 VAL A C 1
ATOM 3006 O O . VAL A 1 392 ? -5.569 -3.304 50.602 1.00 37.88 392 VAL A O 1
ATOM 3009 N N . ARG A 1 393 ? -5.181 -4.340 52.555 1.00 36.72 393 ARG A N 1
ATOM 3010 C CA . ARG A 1 393 ? -4.965 -3.099 53.331 1.00 36.72 393 ARG A CA 1
ATOM 3011 C C . ARG A 1 393 ? -3.836 -2.222 52.782 1.00 36.72 393 ARG A C 1
ATOM 3013 O O . ARG A 1 393 ? -3.924 -0.995 52.843 1.00 36.72 393 ARG A O 1
ATOM 3020 N N . GLN A 1 394 ? -2.791 -2.824 52.212 1.00 37.75 394 GLN A N 1
ATOM 3021 C CA . GLN A 1 394 ? -1.670 -2.079 51.633 1.00 37.75 394 GLN A CA 1
ATOM 3022 C C . GLN A 1 394 ? -1.990 -1.493 50.245 1.00 37.75 394 GLN A C 1
ATOM 3024 O O . GLN A 1 394 ? -1.432 -0.456 49.878 1.00 37.75 394 GLN A O 1
ATOM 3029 N N . HIS A 1 395 ? -2.905 -2.115 49.491 1.00 34.53 395 HIS A N 1
ATOM 3030 C CA . HIS A 1 395 ? -3.366 -1.612 48.192 1.00 34.53 395 HIS A CA 1
ATOM 3031 C C . HIS A 1 395 ? -4.324 -0.421 48.349 1.00 34.53 395 HIS A C 1
ATOM 3033 O O . HIS A 1 395 ? -4.162 0.593 47.670 1.00 34.53 395 HIS A O 1
ATOM 3039 N N . VAL A 1 396 ? -5.238 -0.486 49.322 1.00 38.78 396 VAL A N 1
ATOM 3040 C CA . VAL A 1 396 ? -6.202 0.594 49.599 1.00 38.78 396 VAL A CA 1
ATOM 3041 C C . VAL A 1 396 ? -5.503 1.868 50.097 1.00 38.78 396 VAL A C 1
ATOM 3043 O O . VAL A 1 396 ? -5.789 2.956 49.600 1.00 38.78 396 VAL A O 1
ATOM 3046 N N . ARG A 1 397 ? -4.492 1.756 50.976 1.00 34.47 397 ARG A N 1
ATOM 3047 C CA . ARG A 1 397 ? -3.721 2.923 51.462 1.00 34.47 397 ARG A CA 1
ATOM 3048 C C . ARG A 1 397 ? -2.896 3.641 50.387 1.00 34.47 397 ARG A C 1
ATOM 3050 O O . ARG A 1 397 ? -2.585 4.816 50.559 1.00 34.47 397 ARG A O 1
ATOM 3057 N N . ARG A 1 398 ? -2.513 2.964 49.297 1.00 35.28 398 ARG A N 1
ATOM 3058 C CA . ARG A 1 398 ? -1.799 3.605 48.174 1.00 35.28 398 ARG A CA 1
ATOM 3059 C C . ARG A 1 398 ? -2.750 4.331 47.221 1.00 35.28 398 ARG A C 1
ATOM 3061 O O . ARG A 1 398 ? -2.356 5.342 46.651 1.00 35.28 398 ARG A O 1
ATOM 3068 N N . SER A 1 399 ? -3.992 3.863 47.104 1.00 34.41 399 SER A N 1
ATOM 3069 C CA . SER A 1 399 ? -5.033 4.511 46.297 1.00 34.41 399 SER A CA 1
ATOM 3070 C C . SER A 1 399 ? -5.533 5.821 46.918 1.00 34.41 399 SER A C 1
ATOM 3072 O O . SER A 1 399 ? -5.854 6.756 46.193 1.00 34.41 399 SER A O 1
ATOM 3074 N N . SER A 1 400 ? -5.565 5.925 48.251 1.00 32.44 400 SER A N 1
ATOM 3075 C CA . SER A 1 400 ? -6.116 7.092 48.958 1.00 32.44 400 SER A CA 1
ATOM 3076 C C . SER A 1 400 ? -5.159 8.288 49.089 1.00 32.44 400 SER A C 1
ATOM 3078 O O . SER A 1 400 ? -5.569 9.337 49.572 1.00 32.44 400 SER A O 1
ATOM 3080 N N . ALA A 1 401 ? -3.889 8.162 48.689 1.00 34.12 401 ALA A N 1
ATOM 3081 C CA . ALA A 1 401 ? -2.863 9.187 48.925 1.00 34.12 401 ALA A CA 1
ATOM 3082 C C . ALA A 1 401 ? -2.595 10.136 47.733 1.00 34.12 401 ALA A C 1
ATOM 3084 O O . ALA A 1 401 ? -1.669 10.938 47.811 1.00 34.12 401 ALA A O 1
ATOM 3085 N N . SER A 1 402 ? -3.350 10.056 46.625 1.00 32.16 402 SER A N 1
ATOM 3086 C CA . SER A 1 402 ? -3.021 10.785 45.378 1.00 32.16 402 SER A CA 1
ATOM 3087 C C . SER A 1 402 ? -4.127 11.661 44.766 1.00 32.16 402 SER A C 1
ATOM 3089 O O . SER A 1 402 ? -3.960 12.143 43.649 1.00 32.16 402 SER A O 1
ATOM 3091 N N . ALA A 1 403 ? -5.216 11.953 45.485 1.00 28.47 403 ALA A N 1
ATOM 3092 C CA . ALA A 1 403 ? -6.240 12.893 45.014 1.00 28.47 403 ALA A CA 1
ATOM 3093 C C . ALA A 1 403 ? -6.134 14.254 45.741 1.00 28.47 403 ALA A C 1
ATOM 3095 O O . ALA A 1 403 ? -6.275 14.284 46.964 1.00 28.47 403 ALA A O 1
ATOM 3096 N N . PRO A 1 404 ? -5.906 15.387 45.044 1.00 27.72 404 PRO A N 1
ATOM 3097 C CA . PRO A 1 404 ? -6.054 16.709 45.640 1.00 27.72 404 PRO A CA 1
ATOM 3098 C C . PRO A 1 404 ? -7.542 17.091 45.693 1.00 27.72 404 PRO A C 1
ATOM 3100 O O . PRO A 1 404 ? -8.248 17.048 44.687 1.00 27.72 404 PRO A O 1
ATOM 3103 N N . ILE A 1 405 ? -8.011 17.458 46.884 1.00 29.00 405 ILE A N 1
ATOM 3104 C CA . ILE A 1 405 ? -9.371 17.937 47.158 1.00 29.00 405 ILE A CA 1
ATOM 3105 C C . ILE A 1 405 ? -9.521 19.361 46.595 1.00 29.00 405 ILE A C 1
ATOM 3107 O O . ILE A 1 405 ? -8.822 20.271 47.037 1.00 29.00 405 ILE A O 1
ATOM 3111 N N . SER A 1 406 ? -10.441 19.573 45.646 1.00 26.22 406 SER A N 1
ATOM 3112 C CA . SER A 1 406 ? -10.948 20.906 45.290 1.00 26.22 406 SER A CA 1
ATOM 3113 C C . SER A 1 406 ? -12.240 21.174 46.064 1.00 26.22 406 SER A C 1
ATOM 3115 O O . SER A 1 406 ? -13.271 20.565 45.779 1.00 26.22 406 SER A O 1
ATOM 3117 N N . THR A 1 407 ? -12.197 22.074 47.041 1.00 29.31 407 THR A N 1
ATOM 3118 C CA . THR A 1 407 ? -13.382 22.605 47.719 1.00 29.31 407 THR A CA 1
ATOM 3119 C C . THR A 1 407 ? -14.000 23.724 46.877 1.00 29.31 407 THR A C 1
ATOM 3121 O O . THR A 1 407 ? -13.372 24.750 46.630 1.00 29.31 407 THR A O 1
ATOM 3124 N N . SER A 1 408 ? -15.243 23.536 46.432 1.00 26.20 408 SER A N 1
ATOM 3125 C CA . SER A 1 408 ? -16.109 24.617 45.956 1.00 26.20 408 SER A CA 1
ATOM 3126 C C . SER A 1 408 ? -17.238 24.809 46.968 1.00 26.20 408 SER A C 1
ATOM 3128 O O . SER A 1 408 ? -18.229 24.081 46.940 1.00 26.20 408 SER A O 1
ATOM 3130 N N . GLU A 1 409 ? -17.087 25.780 47.865 1.00 28.17 409 GLU A N 1
ATOM 3131 C CA . GLU A 1 409 ? -18.196 26.304 48.659 1.00 28.17 409 GLU A CA 1
ATOM 3132 C C . GLU A 1 409 ? -18.776 27.524 47.945 1.00 28.17 409 GLU A C 1
ATOM 3134 O O . GLU A 1 409 ? -18.110 28.538 47.743 1.00 28.17 409 GLU A O 1
ATOM 3139 N N . SER A 1 410 ? -20.042 27.412 47.556 1.00 26.06 410 SER A N 1
ATOM 3140 C CA . SER A 1 410 ? -20.894 28.544 47.225 1.00 26.06 410 SER A CA 1
ATOM 3141 C C . SER A 1 410 ? -22.074 28.532 48.190 1.00 26.06 410 SER A C 1
ATOM 3143 O O . SER A 1 410 ? -22.880 27.601 48.113 1.00 26.06 410 SER A O 1
ATOM 3145 N N . ARG A 1 411 ? -22.193 29.553 49.046 1.00 27.20 411 ARG A N 1
ATOM 3146 C CA . ARG A 1 411 ? -23.412 30.359 49.267 1.00 27.20 411 ARG A CA 1
ATOM 3147 C C . ARG A 1 411 ? -23.289 31.233 50.524 1.00 27.20 411 ARG A C 1
ATOM 3149 O O . ARG A 1 411 ? -23.065 30.708 51.607 1.00 27.20 411 ARG A O 1
ATOM 3156 N N . LEU A 1 412 ? -23.624 32.509 50.287 1.00 30.00 412 LEU A N 1
ATOM 3157 C CA . LEU A 1 412 ? -23.897 33.640 51.187 1.00 30.00 412 LEU A CA 1
ATOM 3158 C C . LEU A 1 412 ? -22.690 34.419 51.715 1.00 30.00 412 LEU A C 1
ATOM 3160 O O . LEU A 1 412 ? -21.918 33.879 52.530 1.00 30.00 412 LEU A O 1
#

Secondary structure (DSSP, 8-state):
--HHHHHHHHHHH-TTHHHHHHHHHHHHHHHHHHHHHGGGGG--GGGG-SS-SSHHHHHHHHHHHHHHHHHHHHHHHHHHS-GGGGGGGT-HHHHHTTSTTHHHHHHHHHHHHHHHHHHHHHHHHHHTTTS-TTTHHHHHHHHHHHHHHHHHHHHHTPPPPPHHHHHHS---PPPPHHHHHHHHHHHHHHHHHHHHHHHHHHHHHHHHHHTHHHHHHHHHTSPPPHHHHHHHHHHHHHHHTTHHIIIIIHHHHHHHHTT-SS-THHHHHHHHHHHHHHHHHHHHTTTT-S-HHHHHHHHHHHHHHHHHHHHHHHHHHHHHHHHHHHHHHHHT-------SSSSHHHHHHHHHHHHHHHHHHHHTT--PPPPS--PPPPTHHHHHHHHHHHHHHHHHHHHTTS----------

Foldseek 3Di:
DDPLQVLLVCLVVDVVSLQVLLLPLLLLLVLLVLLLPQLLLVDDPVLVDDPDPCVLLVVLLVVLVVVLVLLVVLLVVCQVDDLLCNLVNSPSLSLLPLAPSSVSSLVSNVVCVQCSLLQSNLVSLVQVVPDRSVCSSVVSNVVSVVSNVVSSSSSNSNDDYDVVSPVVDPAAHADDPVRVVVVCVVCVVLCVLVLVLLLLLLLVVLLCSSCVQVVVCVVVVHGDHSVNSNVVSPVVSVVCVVNSCVLAVVLVVVCVLVVPRHHSVVVNSVSSSSSSVSNSVVSVVPPPDPDPPCVVVVVVVVSVVVNVVSVVVSVVSVVVVVVVSVVVCVVVPPPDPDDPPVVVVVVVVVVVVVVVVVVVCVVVPDPDDDDPDDDDDDPVVVVVVVVVVVVVVVVVVVVPPPDDDDDDDDDD